Protein AF-A0A7Y1BM26-F1 (afdb_monomer)

Secondary structure (DSSP, 8-state):
--SSSSSTTTSSSSSSS-----------PPPTTPEEEEEE-SSEEEEEEEEEEEEEETTEEEEEEEEEEEEEEHHHHHHHHHHHHHH-HHHHHTSHHHHHHHHTSTTEEE-TTT--EEE------EEEEEEES--TT---BSSHHHHHHHHHHTT-PPPTT-EEEEEEEETTEEEEEEE-SS-----EEEEEEEPPTT-B-TTSS-B-----PEEPPHHHHHHHHHTGGG--HHHHHHHHHHHHHT--TTS---SEEEEE--SEEEPPPEEEEEE-TTT--EEEEEEEEEEEEEEEETTEEEEEEEEEEEEEEETTEEEEEEEEEEEPP-EE-------------TTT-HHHHHHHHHHHS---S----GGGT-S-----------S--PPPPPEEEEETTEEEEE--HHHHHHHHHHHHHHHHHHHHHHHHHHT-------

Sequence (442 aa):
MACFLRYCVFGLLSLSVLTAEAARQKPVVRPASAQDTFVKGGTTLDIDRHWGEILDVPGGRVNLPVTQKSAYSFSRIGGMIKQALNSNPVKYGATAAVTYLITQLPGASFDPLTGQLLKSPSIVTSVVFWDRESIAGSDKFSTGLAACNTYWSNGAGLASGQTFDHVQTSPSEWACRANNPFHFFGYVRSYTVNCPNGYDSATSACRPSAPIPSPFTPLDMDQLVSASPGISAPQWSELGPELLADIPATFDGPDSTAFDGPASVTGTPTITTTLDHVSGTSTVVESTPVHNFDFSTNPLSITTTTTTTNNTYQNGTLVSTTTQTQGQPSTEVSEVPAQLEIPTDCDFMPTVCSFIDWVKTPFNEEEPDLSELIADEDFEKEINFSSNATCPGPSMISTSHGDFEFSWEPGCQWAGMIKPLIIIAALVAAIFINLGTARGPE

Nearest PDB structures (foldseek):
  3a76-assembly1_A  TM=3.451E-01  e=7.980E-01  Sphingomonas paucimobilis
  3s5c-assembly1_B  TM=3.447E-01  e=1.780E+00  uncultured organism
  6baq-assembly7_G  TM=4.038E-01  e=5.476E+00  Mus musculus
  6baq-assembly5_E  TM=4.026E-01  e=8.401E+00  Mus musculus

Mean predicted aligned error: 19.08 Å

pLDDT: mean 73.91, std 18.23, range [33.28, 94.69]

Foldseek 3Di:
DPPPPPVVVVVVVVPPPPPPVPVLPDDPDDDPQWDWAWDQDPFWIKIKIWDWDWDDDVPGTDTWIKIKIFTAGLVLVLVLLLVCCVVQLQVQVPAPQLVVLQVVDAQWDADNVPSAIWRQPQDFDWFKDWDFDDPPPQFWDQDQVSQVVVVVVVPPPDDPPKDWDWAALDPRGIHIDIDDPDDDDGDIDIDTGGAHRQFDPPPSHRHRPRRPTDGQDPVNSVSSSVCSSVGDSVSCVRNVVVSVVPPPSPRDGGPDMDMDTDQKDKDDKDWDWDADPVPRKIKIKIKIKMWGWDADVVQGWIWIKIKIWIFIDIPNHTDDIDIDIDTDPIDRPDPDPPPPVVPPPCVVPVPVVVVVVVVPPDPPDDDPPCVVVPPPPPPPPPPPPPPDDDDDAWDWDQDPVGIDTHGCVVVVVVVVVCVVVVVVVVVVVVVVVVVDVPDDDD

Radius of gyration: 39.84 Å; Cα contacts (8 Å, |Δi|>4): 585; chains: 1; bounding box: 98×82×121 Å

Structure (mmCIF, N/CA/C/O backbone):
data_AF-A0A7Y1BM26-F1
#
_entry.id   AF-A0A7Y1BM26-F1
#
loop_
_atom_site.group_PDB
_atom_site.id
_atom_site.type_symbol
_atom_site.label_atom_id
_atom_site.label_alt_id
_atom_site.label_comp_id
_atom_site.label_asym_id
_atom_site.label_entity_id
_atom_site.label_seq_id
_atom_site.pdbx_PDB_ins_code
_atom_site.Cartn_x
_atom_site.Cartn_y
_atom_site.Cartn_z
_atom_site.occupancy
_atom_site.B_iso_or_equiv
_atom_site.auth_seq_id
_atom_site.auth_comp_id
_atom_site.auth_asym_id
_atom_site.auth_atom_id
_atom_site.pdbx_PDB_model_num
ATOM 1 N N . MET A 1 1 ? -45.774 -5.261 -44.978 1.00 45.38 1 MET A N 1
ATOM 2 C CA . MET A 1 1 ? -45.566 -4.442 -43.763 1.00 45.38 1 MET A CA 1
ATOM 3 C C . MET A 1 1 ? -45.974 -5.211 -42.492 1.00 45.38 1 MET A C 1
ATOM 5 O O . MET A 1 1 ? -46.713 -4.690 -41.675 1.00 45.38 1 MET A O 1
ATOM 9 N N . ALA A 1 2 ? -45.511 -6.461 -42.319 1.00 42.47 2 ALA A N 1
ATOM 10 C CA . ALA A 1 2 ? -45.880 -7.309 -41.167 1.00 42.47 2 ALA A CA 1
ATOM 11 C C . ALA A 1 2 ? -44.749 -8.246 -40.674 1.00 42.47 2 ALA A C 1
ATOM 13 O O . ALA A 1 2 ? -44.977 -9.071 -39.799 1.00 42.47 2 ALA A O 1
ATOM 14 N N . CYS A 1 3 ? -43.522 -8.119 -41.202 1.00 38.91 3 CYS A N 1
ATOM 15 C CA . CYS A 1 3 ? -42.378 -8.958 -40.801 1.00 38.91 3 CYS A CA 1
ATOM 16 C C . CYS A 1 3 ? -41.320 -8.228 -39.955 1.00 38.91 3 CYS A C 1
ATOM 18 O O . CYS A 1 3 ? -40.435 -8.880 -39.415 1.00 38.91 3 CYS A O 1
ATOM 20 N N . PHE A 1 4 ? -41.405 -6.902 -39.800 1.00 37.16 4 PHE A N 1
ATOM 21 C CA . PHE A 1 4 ? -40.373 -6.120 -39.102 1.00 37.16 4 PHE A CA 1
ATOM 22 C C . PHE A 1 4 ? -40.591 -5.981 -37.585 1.00 37.16 4 PHE A C 1
ATOM 24 O O . PHE A 1 4 ? -39.662 -5.623 -36.873 1.00 37.16 4 PHE A O 1
ATOM 31 N N . LEU A 1 5 ? -41.772 -6.328 -37.055 1.00 41.78 5 LEU A N 1
ATOM 32 C CA . LEU A 1 5 ? -42.070 -6.164 -35.622 1.00 41.78 5 LEU A CA 1
ATOM 33 C C . LEU A 1 5 ? -41.629 -7.332 -34.721 1.00 41.78 5 LEU A C 1
ATOM 35 O O . LEU A 1 5 ? -41.702 -7.209 -33.502 1.00 41.78 5 LEU A O 1
ATOM 39 N N . ARG A 1 6 ? -41.160 -8.462 -35.268 1.00 38.50 6 ARG A N 1
ATOM 40 C CA . ARG A 1 6 ? -40.795 -9.637 -34.446 1.00 38.50 6 ARG A CA 1
ATOM 41 C C . ARG A 1 6 ? -39.347 -9.656 -33.950 1.00 38.50 6 ARG A C 1
ATOM 43 O O . ARG A 1 6 ? -39.061 -10.406 -33.024 1.00 38.50 6 ARG A O 1
ATOM 50 N N . TYR A 1 7 ? -38.467 -8.816 -34.499 1.00 40.38 7 TYR A N 1
ATOM 51 C CA . TYR A 1 7 ? -37.059 -8.756 -34.082 1.00 40.38 7 TYR A CA 1
ATOM 52 C C . TYR A 1 7 ? -36.743 -7.651 -33.062 1.00 40.38 7 TYR A C 1
ATOM 54 O O . TYR A 1 7 ? -35.756 -7.775 -32.347 1.00 40.38 7 TYR A O 1
ATOM 62 N N . CYS A 1 8 ? -37.599 -6.636 -32.892 1.00 37.09 8 CYS A N 1
ATOM 63 C CA . CYS A 1 8 ? -37.389 -5.617 -31.852 1.00 37.09 8 CYS A CA 1
ATOM 64 C C . CYS A 1 8 ? -37.777 -6.083 -30.439 1.00 37.09 8 CYS A C 1
ATOM 66 O O . CYS A 1 8 ? -37.245 -5.562 -29.466 1.00 37.09 8 CYS A O 1
ATOM 68 N N . VAL A 1 9 ? -38.647 -7.089 -30.296 1.00 40.75 9 VAL A N 1
ATOM 69 C CA . VAL A 1 9 ? -39.108 -7.544 -28.967 1.00 40.75 9 VAL A CA 1
ATOM 70 C C . VAL A 1 9 ? -38.123 -8.519 -28.304 1.00 40.75 9 VAL A C 1
ATOM 72 O O . VAL A 1 9 ? -38.066 -8.595 -27.082 1.00 40.75 9 VAL A O 1
ATOM 75 N N . PHE A 1 10 ? -37.272 -9.205 -29.076 1.00 38.19 10 PHE A N 1
ATOM 76 C CA . PHE A 1 10 ? -36.224 -10.074 -28.517 1.00 38.19 10 PHE A CA 1
ATOM 77 C C . PHE A 1 10 ? -34.913 -9.342 -28.179 1.00 38.19 10 PHE A C 1
ATOM 79 O O . PHE A 1 10 ? -34.096 -9.896 -27.453 1.00 38.19 10 PHE A O 1
ATOM 86 N N . GLY A 1 11 ? -34.724 -8.098 -28.638 1.00 35.31 11 GLY A N 1
ATOM 87 C CA . GLY A 1 11 ? -33.560 -7.269 -28.285 1.00 35.31 11 GLY A CA 1
ATOM 88 C C . GLY A 1 11 ? -33.704 -6.482 -26.975 1.00 35.31 11 GLY A C 1
ATOM 89 O O . GLY A 1 11 ? -32.714 -5.977 -26.459 1.00 35.31 11 GLY A O 1
ATOM 90 N N . LEU A 1 12 ? -34.919 -6.390 -26.424 1.00 34.62 12 LEU A N 1
ATOM 91 C CA . LEU A 1 12 ? -35.226 -5.617 -25.210 1.00 34.62 12 LEU A CA 1
ATOM 92 C C . LEU A 1 12 ? -35.375 -6.476 -23.942 1.00 34.62 12 LEU A C 1
ATOM 94 O O . LEU A 1 12 ? -35.520 -5.933 -22.854 1.00 34.62 12 LEU A O 1
ATOM 98 N N . LEU A 1 13 ? -35.300 -7.806 -24.062 1.00 33.28 13 LEU A N 1
ATOM 99 C CA . LEU A 1 13 ? -35.467 -8.752 -22.945 1.00 33.28 13 LEU A CA 1
ATOM 100 C C . LEU A 1 13 ? -34.163 -9.430 -22.488 1.00 33.28 13 LEU A C 1
ATOM 102 O O . LEU A 1 13 ? -34.184 -10.229 -21.557 1.00 33.28 13 LEU A O 1
ATOM 106 N N . SER A 1 14 ? -33.020 -9.095 -23.095 1.00 34.81 14 SER A N 1
ATOM 107 C CA . SER A 1 14 ? -31.690 -9.569 -22.674 1.00 34.81 14 SER A CA 1
ATOM 108 C C . SER A 1 14 ? -30.810 -8.475 -22.057 1.00 34.81 14 SER A C 1
ATOM 110 O O . SER A 1 14 ? -29.626 -8.703 -21.832 1.00 34.81 14 SER A O 1
ATOM 112 N N . LEU A 1 15 ? -31.375 -7.301 -21.759 1.00 36.25 15 LEU A N 1
ATOM 113 C CA . LEU A 1 15 ? -30.676 -6.173 -21.129 1.00 36.25 15 LEU A CA 1
ATOM 114 C C . LEU A 1 15 ? -31.178 -5.914 -19.694 1.00 36.25 15 LEU A C 1
ATOM 116 O O . LEU A 1 15 ? -31.243 -4.774 -19.249 1.00 36.25 15 LEU A O 1
ATOM 120 N N . SER A 1 16 ? -31.601 -6.968 -18.986 1.00 38.72 16 SER A N 1
ATOM 121 C CA . SER A 1 16 ? -32.311 -6.849 -17.698 1.00 38.72 16 SER A CA 1
ATOM 122 C C . SER A 1 16 ? -31.717 -7.678 -16.557 1.00 38.72 16 SER A C 1
ATOM 124 O O . SER A 1 16 ? -32.385 -7.853 -15.546 1.00 38.72 16 SER A O 1
ATOM 126 N N . VAL A 1 17 ? -30.498 -8.216 -16.684 1.00 38.66 17 VAL A N 1
ATOM 127 C CA . VAL A 1 17 ? -29.818 -8.919 -15.579 1.00 38.66 17 VAL A CA 1
ATOM 128 C C . VAL A 1 17 ? -28.308 -8.726 -15.704 1.00 38.66 17 VAL A C 1
ATOM 130 O O . VAL A 1 17 ? -27.624 -9.581 -16.251 1.00 38.66 17 VAL A O 1
ATOM 133 N N . LEU A 1 18 ? -27.810 -7.568 -15.267 1.00 37.78 18 LEU A N 1
ATOM 134 C CA . LEU A 1 18 ? -26.434 -7.333 -14.789 1.00 37.78 18 LEU A CA 1
ATOM 135 C C . LEU A 1 18 ? -26.285 -5.866 -14.347 1.00 37.78 18 LEU A C 1
ATOM 137 O O . LEU A 1 18 ? -25.280 -5.213 -14.601 1.00 37.78 18 LEU A O 1
ATOM 141 N N . THR A 1 19 ? -27.256 -5.333 -13.603 1.00 40.50 19 THR A N 1
ATOM 142 C CA . THR A 1 19 ? -26.901 -4.366 -12.560 1.00 40.50 19 THR A CA 1
ATOM 143 C C . THR A 1 19 ? -26.269 -5.184 -11.441 1.00 40.50 19 THR A C 1
ATOM 145 O O . THR A 1 19 ? -26.897 -5.479 -10.428 1.00 40.50 19 THR A O 1
ATOM 148 N N . ALA A 1 20 ? -25.035 -5.646 -11.671 1.00 39.78 20 ALA A N 1
ATOM 149 C CA . ALA A 1 20 ? -24.147 -5.924 -10.566 1.00 39.78 20 ALA A CA 1
ATOM 150 C C . ALA A 1 20 ? -24.007 -4.573 -9.879 1.00 39.78 20 ALA A C 1
ATOM 152 O O . ALA A 1 20 ? -23.339 -3.667 -10.378 1.00 39.78 20 ALA A O 1
ATOM 153 N N . GLU A 1 21 ? -24.754 -4.413 -8.798 1.00 41.16 21 GLU A N 1
ATOM 154 C CA . GLU A 1 21 ? -24.523 -3.403 -7.793 1.00 41.16 21 GLU A CA 1
ATOM 155 C C . GLU A 1 21 ? -23.126 -3.723 -7.266 1.00 41.16 21 GLU A C 1
ATOM 157 O O . GLU A 1 21 ? -22.940 -4.473 -6.312 1.00 41.16 21 GLU A O 1
ATOM 162 N N . ALA A 1 22 ? -22.111 -3.280 -8.013 1.00 42.41 22 ALA A N 1
ATOM 163 C CA . ALA A 1 22 ? -20.758 -3.188 -7.534 1.00 42.41 22 ALA A CA 1
ATOM 164 C C . ALA A 1 22 ? -20.903 -2.244 -6.356 1.00 42.41 22 ALA A C 1
ATOM 166 O O . ALA A 1 22 ? -21.010 -1.029 -6.542 1.00 42.41 22 ALA A O 1
ATOM 167 N N . ALA A 1 23 ? -21.074 -2.835 -5.173 1.00 43.75 23 ALA A N 1
ATOM 168 C CA . ALA A 1 23 ? -21.059 -2.147 -3.910 1.00 43.75 23 ALA A CA 1
ATOM 169 C C . ALA A 1 23 ? -19.744 -1.385 -3.932 1.00 43.75 23 ALA A C 1
ATOM 171 O O . ALA A 1 23 ? -18.682 -1.970 -3.721 1.00 43.75 23 ALA A O 1
ATOM 172 N N . ARG A 1 24 ? -19.812 -0.110 -4.334 1.00 49.22 24 ARG A N 1
ATOM 173 C CA . ARG A 1 24 ? -18.679 0.796 -4.288 1.00 49.22 24 ARG A CA 1
ATOM 174 C C . ARG A 1 24 ? -18.306 0.787 -2.826 1.00 49.22 24 ARG A C 1
ATOM 176 O O . ARG A 1 24 ? -19.033 1.355 -2.012 1.00 49.22 24 ARG A O 1
ATOM 183 N N . GLN A 1 25 ? -17.260 0.037 -2.495 1.00 49.22 25 GLN A N 1
ATOM 184 C CA . GLN A 1 25 ? -16.724 0.030 -1.153 1.00 49.22 25 GLN A CA 1
ATOM 185 C C . GLN A 1 25 ? -16.426 1.490 -0.859 1.00 49.22 25 GLN A C 1
ATOM 187 O O . GLN A 1 25 ? -15.668 2.133 -1.590 1.00 49.22 25 GLN A O 1
ATOM 192 N N . LYS A 1 26 ? -17.133 2.046 0.129 1.00 51.62 26 LYS A N 1
ATOM 193 C CA . LYS A 1 26 ? -16.847 3.402 0.567 1.00 51.62 26 LYS A CA 1
ATOM 194 C C . LYS A 1 26 ? -15.364 3.430 0.957 1.00 51.62 26 LYS A C 1
ATOM 196 O O . LYS A 1 26 ? -14.899 2.482 1.600 1.00 51.62 26 LYS A O 1
ATOM 201 N N . PRO A 1 27 ? -14.602 4.407 0.449 1.00 53.84 27 PRO A N 1
ATOM 202 C CA . PRO A 1 27 ? -13.161 4.421 0.609 1.00 53.84 27 PRO A CA 1
ATOM 203 C C . PRO A 1 27 ? -12.820 4.647 2.077 1.00 53.84 27 PRO A C 1
ATOM 205 O O . PRO A 1 27 ? -12.855 5.793 2.502 1.00 53.84 27 PRO A O 1
ATOM 208 N N . VAL A 1 28 ? -12.451 3.566 2.784 1.00 56.09 28 VAL A N 1
ATOM 209 C CA . VAL A 1 28 ? -12.114 3.551 4.220 1.00 56.09 28 VAL A CA 1
ATOM 210 C C . VAL A 1 28 ? -11.292 4.790 4.583 1.00 56.09 28 VAL A C 1
ATOM 212 O O . VAL A 1 28 ? -10.100 4.862 4.261 1.00 56.09 28 VAL A O 1
ATOM 215 N N . VAL A 1 29 ? -11.933 5.773 5.226 1.00 60.44 29 VAL A N 1
ATOM 216 C CA . VAL A 1 29 ? -11.286 7.032 5.614 1.00 60.44 29 VAL A CA 1
ATOM 217 C C . VAL A 1 29 ? -10.101 6.712 6.509 1.00 60.44 29 VAL A C 1
ATOM 219 O O . VAL A 1 29 ? -10.216 6.085 7.561 1.00 60.44 29 VAL A O 1
ATOM 222 N N . ARG A 1 30 ? -8.927 7.146 6.057 1.00 67.44 30 ARG A N 1
ATOM 223 C CA . ARG A 1 30 ? -7.654 6.885 6.717 1.00 67.44 30 ARG A CA 1
ATOM 224 C C . ARG A 1 30 ? -7.506 7.832 7.912 1.00 67.44 30 ARG A C 1
ATOM 226 O O . ARG A 1 30 ? -7.444 9.045 7.690 1.00 67.44 30 ARG A O 1
ATOM 233 N N . PRO A 1 31 ? -7.398 7.331 9.157 1.00 77.69 31 PRO A N 1
ATOM 234 C CA . PRO A 1 31 ? -7.031 8.196 10.265 1.00 77.69 31 PRO A CA 1
ATOM 235 C C . PRO A 1 31 ? -5.643 8.785 9.994 1.00 77.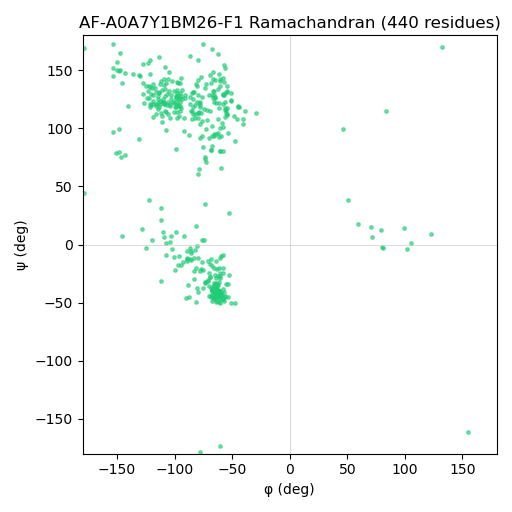69 31 PRO A C 1
ATOM 237 O O . PRO A 1 31 ? -4.732 8.080 9.559 1.00 77.69 31 PRO A O 1
ATOM 240 N N . ALA A 1 32 ? -5.464 10.084 10.243 1.00 77.50 32 ALA A N 1
ATOM 241 C CA . ALA A 1 32 ? -4.206 10.781 9.953 1.00 77.50 32 ALA A CA 1
ATOM 242 C C . ALA A 1 32 ? -3.000 10.219 10.737 1.00 77.50 32 ALA A C 1
ATOM 244 O O . ALA A 1 32 ? -1.856 10.423 10.345 1.00 77.50 32 ALA A O 1
ATOM 245 N N . SER A 1 33 ? -3.256 9.509 11.840 1.00 81.75 33 SER A N 1
ATOM 246 C CA . SER A 1 33 ? -2.258 8.841 12.681 1.00 81.75 33 SER A CA 1
ATOM 247 C C . SER A 1 33 ? -1.898 7.424 12.223 1.00 81.75 33 SER A C 1
ATOM 249 O O . SER A 1 33 ? -1.046 6.793 12.848 1.00 81.75 33 SER A O 1
ATOM 251 N N . ALA A 1 34 ? -2.541 6.911 11.171 1.00 87.00 34 ALA A N 1
ATOM 252 C CA . ALA A 1 34 ? -2.343 5.545 10.719 1.00 87.00 34 ALA A CA 1
ATOM 253 C C . ALA A 1 34 ? -0.921 5.320 10.185 1.00 87.00 34 ALA A C 1
ATOM 255 O O . ALA A 1 34 ? -0.449 6.047 9.308 1.00 87.00 34 ALA A O 1
ATOM 256 N N . GLN A 1 35 ? -0.256 4.285 10.693 1.00 89.31 35 GLN A N 1
ATOM 257 C CA . GLN A 1 35 ? 1.020 3.800 10.176 1.00 89.31 35 GLN A CA 1
ATOM 258 C C . GLN A 1 35 ? 0.780 2.538 9.356 1.00 89.31 35 GLN A C 1
ATOM 260 O O . GLN A 1 35 ? 0.201 1.579 9.862 1.00 89.31 35 GLN A O 1
ATOM 265 N N . ASP A 1 36 ? 1.240 2.537 8.107 1.00 90.62 36 ASP A N 1
ATOM 266 C CA . ASP A 1 36 ? 1.128 1.380 7.222 1.00 90.62 36 ASP A CA 1
ATOM 267 C C . ASP A 1 36 ? 2.443 0.597 7.235 1.00 90.62 36 ASP A C 1
ATOM 269 O O . ASP A 1 36 ? 3.530 1.160 7.085 1.00 90.62 36 ASP A O 1
ATOM 273 N N . THR A 1 37 ? 2.336 -0.716 7.383 1.00 92.06 37 THR A N 1
ATOM 274 C CA . THR A 1 37 ? 3.437 -1.660 7.225 1.00 92.06 37 THR A CA 1
ATOM 275 C C . THR A 1 37 ? 3.103 -2.629 6.097 1.00 92.06 37 THR A C 1
ATOM 277 O O . THR A 1 37 ? 1.965 -3.066 5.940 1.00 92.06 37 THR A O 1
ATOM 280 N N . PHE A 1 38 ? 4.096 -2.920 5.259 1.00 91.75 38 PHE A N 1
ATOM 281 C CA . PHE A 1 38 ? 3.928 -3.758 4.074 1.00 91.75 38 PHE A CA 1
ATOM 282 C C . PHE A 1 38 ? 4.588 -5.107 4.327 1.00 91.75 38 PHE A C 1
ATOM 284 O O . PHE A 1 38 ? 5.811 -5.198 4.466 1.00 91.75 38 PHE A O 1
ATOM 291 N N . VAL A 1 39 ? 3.777 -6.157 4.377 1.00 91.56 39 VAL A N 1
ATOM 292 C CA . VAL A 1 39 ? 4.216 -7.528 4.618 1.00 91.56 39 VAL A CA 1
ATOM 293 C C . VAL A 1 39 ? 3.995 -8.332 3.347 1.00 91.56 39 VAL A C 1
ATOM 295 O O . VAL A 1 39 ? 2.893 -8.440 2.820 1.00 91.56 39 VAL A O 1
ATOM 298 N N . LYS A 1 40 ? 5.071 -8.906 2.811 1.00 88.50 40 LYS A N 1
ATOM 299 C CA . LYS A 1 40 ? 4.976 -9.763 1.632 1.00 88.50 40 LYS A CA 1
ATOM 300 C C . LYS A 1 40 ? 4.511 -11.159 2.049 1.00 88.50 40 LYS A C 1
ATOM 302 O O . LYS A 1 40 ? 5.284 -11.908 2.647 1.00 88.50 40 LYS A O 1
ATOM 307 N N . GLY A 1 41 ? 3.278 -11.502 1.695 1.00 88.62 41 GLY A N 1
ATOM 308 C CA . GLY A 1 41 ? 2.747 -12.855 1.773 1.00 88.62 41 GLY A CA 1
ATOM 309 C C . GLY A 1 41 ? 3.239 -13.740 0.621 1.00 88.62 41 GLY A C 1
ATOM 310 O O . GLY A 1 41 ? 4.021 -13.330 -0.240 1.00 88.62 41 GLY A O 1
ATOM 311 N N . GLY A 1 42 ? 2.780 -14.994 0.596 1.00 90.50 42 GLY A N 1
ATOM 312 C CA . GLY A 1 42 ? 3.134 -15.935 -0.474 1.00 90.50 42 GLY A CA 1
ATOM 313 C C . GLY A 1 42 ? 2.527 -15.553 -1.829 1.00 90.50 42 GLY A C 1
ATOM 314 O O . GLY A 1 42 ? 3.214 -15.573 -2.846 1.00 90.50 42 GLY A O 1
ATOM 315 N N . THR A 1 43 ? 1.242 -15.192 -1.842 1.00 91.12 43 THR A N 1
ATOM 316 C CA . THR A 1 43 ? 0.478 -14.817 -3.053 1.00 91.12 43 THR A CA 1
ATOM 317 C C . THR A 1 43 ? -0.178 -13.437 -2.951 1.00 91.12 43 THR A C 1
ATOM 319 O O . THR A 1 43 ? -0.778 -12.962 -3.920 1.00 91.12 43 THR A O 1
ATOM 322 N N . THR A 1 44 ? -0.032 -12.786 -1.798 1.00 93.62 44 THR A N 1
ATOM 323 C CA . THR A 1 44 ? -0.603 -11.482 -1.473 1.00 93.62 44 THR A CA 1
ATOM 324 C C . THR A 1 44 ? 0.477 -10.530 -0.971 1.00 93.62 44 THR A C 1
ATOM 326 O O . THR A 1 44 ? 1.520 -10.950 -0.467 1.00 93.62 44 THR A O 1
ATOM 329 N N . LEU A 1 45 ? 0.228 -9.234 -1.116 1.00 92.38 45 LEU A N 1
ATOM 330 C CA . LEU A 1 45 ? 0.833 -8.201 -0.289 1.00 92.38 45 LEU A CA 1
ATOM 331 C C . LEU A 1 45 ? -0.181 -7.850 0.789 1.00 92.38 45 LEU A C 1
ATOM 333 O O . LEU A 1 45 ? -1.289 -7.406 0.476 1.00 92.38 45 LEU A O 1
ATOM 337 N N . ASP A 1 46 ? 0.213 -8.046 2.033 1.00 94.19 46 ASP A N 1
ATOM 338 C CA . ASP A 1 46 ? -0.593 -7.691 3.183 1.00 94.19 46 ASP A CA 1
ATOM 339 C C . ASP A 1 46 ? -0.162 -6.295 3.639 1.00 94.19 46 ASP A C 1
ATOM 341 O O . ASP A 1 46 ? 1.027 -5.990 3.781 1.00 94.19 46 ASP A O 1
ATOM 345 N N . ILE A 1 47 ? -1.141 -5.413 3.785 1.00 92.81 47 ILE A N 1
ATOM 346 C CA . ILE A 1 47 ? -0.962 -4.039 4.234 1.00 92.81 47 ILE A CA 1
ATOM 347 C C . ILE A 1 47 ? -1.592 -3.956 5.614 1.00 92.81 47 ILE A C 1
ATOM 349 O O . ILE A 1 47 ? -2.819 -3.951 5.749 1.00 92.81 47 ILE A O 1
ATOM 353 N N . ASP A 1 48 ? -0.728 -3.908 6.618 1.00 93.94 48 ASP A N 1
ATOM 354 C CA . ASP A 1 48 ? -1.098 -3.835 8.020 1.00 93.94 48 ASP A CA 1
ATOM 355 C C . ASP A 1 48 ? -1.063 -2.369 8.438 1.00 93.94 48 ASP A C 1
ATOM 357 O O . ASP A 1 48 ? -0.011 -1.728 8.492 1.00 93.94 48 ASP A O 1
ATOM 361 N N . ARG A 1 49 ? -2.244 -1.822 8.697 1.00 91.25 49 ARG A N 1
ATOM 362 C CA . ARG A 1 49 ? -2.448 -0.436 9.094 1.00 91.25 49 ARG A CA 1
ATOM 363 C C . ARG A 1 49 ? -2.742 -0.371 10.579 1.00 91.25 49 ARG A C 1
ATOM 365 O O . ARG A 1 49 ? -3.739 -0.928 11.025 1.00 91.25 49 ARG A O 1
ATOM 372 N N . HIS A 1 50 ? -1.920 0.354 11.326 1.00 92.81 50 HIS A N 1
ATOM 373 C CA . HIS A 1 50 ? -2.046 0.504 12.773 1.00 92.81 50 HIS A CA 1
ATOM 374 C C . HIS A 1 50 ? -2.455 1.929 13.141 1.00 92.81 50 HIS A C 1
ATOM 376 O O . HIS A 1 50 ? -1.843 2.886 12.666 1.00 92.81 50 HIS A O 1
ATOM 382 N N . TRP A 1 51 ? -3.444 2.088 14.017 1.00 92.75 51 TRP A N 1
ATOM 383 C CA . TRP A 1 51 ? -3.781 3.375 14.633 1.00 92.75 51 TRP A CA 1
ATOM 384 C C . TRP A 1 51 ? -4.318 3.180 16.054 1.00 92.75 51 TRP A C 1
ATOM 386 O O . TRP A 1 51 ? -4.650 2.071 16.467 1.00 92.75 51 TRP A O 1
ATOM 396 N N . GLY A 1 52 ? -4.357 4.265 16.826 1.00 90.94 52 GLY A N 1
ATOM 397 C CA . GLY A 1 52 ? -5.049 4.304 18.113 1.00 90.94 52 GLY A CA 1
ATOM 398 C C . GLY A 1 52 ? -6.441 4.897 17.934 1.00 90.94 52 GLY A C 1
ATOM 399 O O . GLY A 1 52 ? -6.553 6.043 17.498 1.00 90.94 52 GLY A O 1
ATOM 400 N N . GLU A 1 53 ? -7.475 4.126 18.255 1.00 89.75 53 GLU A N 1
ATOM 401 C CA . GLU A 1 53 ? -8.869 4.562 18.258 1.00 89.75 53 GLU A CA 1
ATOM 402 C C . GLU A 1 53 ? -9.266 4.989 19.673 1.00 89.75 53 GLU A C 1
ATOM 404 O O . GLU A 1 53 ? -9.102 4.227 20.626 1.00 89.75 53 GLU A O 1
ATOM 409 N N . ILE A 1 54 ? -9.784 6.205 19.841 1.00 88.12 54 ILE A N 1
ATOM 410 C CA . ILE A 1 54 ? -10.238 6.675 21.154 1.00 88.12 54 ILE A CA 1
ATOM 411 C C . ILE A 1 54 ? -11.718 6.337 21.295 1.00 88.12 54 ILE A C 1
ATOM 413 O O . ILE A 1 54 ? -12.562 6.968 20.667 1.00 88.12 54 ILE A O 1
ATOM 417 N N . LEU A 1 55 ? -12.029 5.371 22.156 1.00 86.31 55 LEU A N 1
ATOM 418 C CA . LEU A 1 55 ? -13.402 4.987 22.464 1.00 86.31 55 LEU A CA 1
ATOM 419 C C . LEU A 1 55 ? -13.859 5.644 23.769 1.00 86.31 55 LEU A C 1
ATOM 421 O O . LEU A 1 55 ? -13.200 5.521 24.807 1.00 86.31 55 LEU A O 1
ATOM 425 N N . ASP A 1 56 ? -15.010 6.312 23.718 1.00 87.38 56 ASP A N 1
ATOM 426 C CA . ASP A 1 56 ? -15.738 6.736 24.912 1.00 87.38 56 ASP A CA 1
ATOM 427 C C . ASP A 1 56 ? -16.463 5.514 25.503 1.00 87.38 56 ASP A C 1
ATOM 429 O O . ASP A 1 56 ? -17.385 4.952 24.900 1.00 87.38 56 ASP A O 1
ATOM 433 N N . VAL A 1 57 ? -16.024 5.089 26.688 1.00 85.69 57 VAL A N 1
ATOM 434 C CA . VAL A 1 57 ? -16.579 3.949 27.427 1.00 85.69 57 VAL A CA 1
ATOM 435 C C . VAL A 1 57 ? -17.084 4.400 28.802 1.00 85.69 57 VAL A C 1
ATOM 437 O O . VAL A 1 57 ? -16.650 5.434 29.321 1.00 85.69 57 VAL A O 1
ATOM 440 N N . PRO A 1 58 ? -17.990 3.648 29.452 1.00 79.81 58 PRO A N 1
ATOM 441 C CA . PRO A 1 58 ? -18.388 3.957 30.820 1.00 79.81 58 PRO A CA 1
ATOM 442 C C . PRO A 1 58 ? -17.163 4.005 31.746 1.00 79.81 58 PRO A C 1
ATOM 444 O O . PRO A 1 58 ? -16.472 3.005 31.920 1.00 79.81 58 PRO A O 1
ATOM 447 N N . GLY A 1 59 ? -16.892 5.172 32.337 1.00 81.50 59 GLY A N 1
ATOM 448 C CA . GLY A 1 59 ? -15.750 5.386 33.234 1.00 81.50 59 GLY A CA 1
ATOM 449 C C . GLY A 1 59 ? -14.542 6.102 32.617 1.00 81.50 59 GLY A C 1
ATOM 450 O O . GLY A 1 59 ? -13.612 6.415 33.356 1.00 81.50 59 GLY A O 1
ATOM 451 N N . GLY A 1 60 ? -14.545 6.426 31.317 1.00 86.94 60 GLY A N 1
ATOM 452 C CA . GLY A 1 60 ? -13.503 7.266 30.717 1.00 86.94 60 GLY A CA 1
ATOM 453 C C . GLY A 1 60 ? -13.291 7.062 29.218 1.00 86.94 60 GLY A C 1
ATOM 454 O O . GLY A 1 60 ? -14.136 6.526 28.510 1.00 86.94 60 GLY A O 1
ATOM 455 N N . ARG A 1 61 ? -12.127 7.505 28.734 1.00 89.38 61 ARG A N 1
ATOM 456 C CA . ARG A 1 61 ? -11.665 7.288 27.358 1.00 89.38 61 ARG A CA 1
ATOM 457 C C . ARG A 1 61 ? -10.586 6.223 27.337 1.00 89.38 61 ARG A C 1
ATOM 459 O O . ARG A 1 61 ? -9.634 6.308 28.112 1.00 89.38 61 ARG A O 1
ATOM 466 N N . VAL A 1 62 ? -10.710 5.258 26.434 1.00 87.88 62 VAL A N 1
ATOM 467 C CA . VAL A 1 62 ? -9.711 4.203 26.232 1.00 87.88 62 VAL A CA 1
ATOM 468 C C . VAL A 1 62 ? -9.103 4.365 24.845 1.00 87.88 62 VAL A C 1
ATOM 470 O O . VAL A 1 62 ? -9.827 4.458 23.860 1.00 87.88 62 VAL A O 1
ATOM 473 N N . ASN A 1 63 ? -7.770 4.408 24.775 1.00 90.06 63 ASN A N 1
ATOM 474 C CA . ASN A 1 63 ? -7.042 4.349 23.509 1.00 90.06 63 ASN A CA 1
ATOM 475 C C . ASN A 1 63 ? -6.851 2.879 23.119 1.00 90.06 63 ASN A C 1
ATOM 477 O O . ASN A 1 63 ? -6.078 2.161 23.757 1.00 90.06 63 ASN A O 1
ATOM 481 N N . LEU A 1 64 ? -7.583 2.438 22.105 1.00 90.25 64 LEU A N 1
ATOM 482 C CA . LEU A 1 64 ? -7.587 1.078 21.598 1.00 90.25 64 LEU A CA 1
ATOM 483 C C . LEU A 1 64 ? -6.621 0.980 20.407 1.00 90.25 64 LEU A C 1
ATOM 485 O O . LEU A 1 64 ? -6.876 1.603 19.379 1.00 90.25 64 LEU A O 1
ATOM 489 N N . PRO A 1 65 ? -5.517 0.217 20.495 1.00 92.12 65 PRO A N 1
ATOM 490 C CA . PRO A 1 65 ? -4.694 -0.045 19.324 1.00 92.12 65 PRO A CA 1
ATOM 491 C C . PRO A 1 65 ? -5.471 -0.954 18.367 1.00 92.12 65 PRO A C 1
ATOM 493 O O . PRO A 1 65 ? -5.766 -2.102 18.700 1.00 92.12 65 PRO A O 1
ATOM 496 N N . VAL A 1 66 ? -5.796 -0.436 17.187 1.00 91.50 66 VAL A N 1
ATOM 497 C CA . VAL A 1 66 ? -6.492 -1.164 16.124 1.00 91.50 66 VAL A CA 1
ATOM 498 C C . VAL 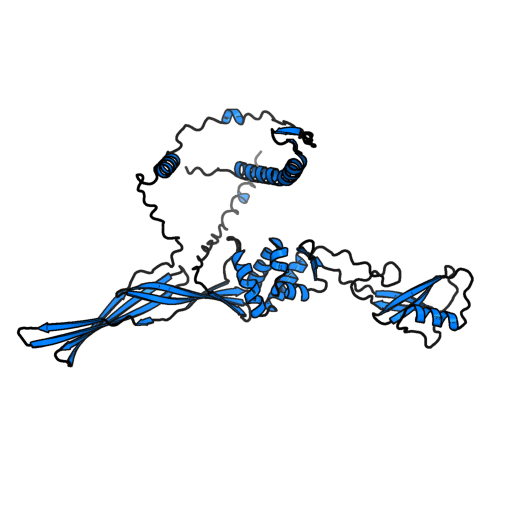A 1 66 ? -5.519 -1.419 14.982 1.00 91.50 66 VAL A C 1
ATOM 500 O O . VAL A 1 66 ? -4.719 -0.558 14.610 1.00 91.50 66 VAL A O 1
ATOM 503 N N . THR A 1 67 ? -5.576 -2.630 14.437 1.00 93.19 67 THR A N 1
ATOM 504 C CA . THR A 1 67 ? -4.835 -3.040 13.249 1.00 93.19 67 THR A CA 1
ATOM 505 C C . THR A 1 67 ? -5.809 -3.496 12.173 1.00 93.19 67 THR A C 1
ATOM 507 O O . THR A 1 67 ? -6.522 -4.478 12.355 1.00 93.19 67 THR A O 1
ATOM 510 N N . GLN A 1 68 ? -5.820 -2.818 11.031 1.00 92.12 68 GLN A N 1
ATOM 511 C CA . GLN A 1 68 ? -6.502 -3.278 9.827 1.00 92.12 68 GLN A CA 1
ATOM 512 C C . GLN A 1 68 ? -5.498 -4.006 8.944 1.00 92.12 68 GLN A C 1
ATOM 514 O O . GLN A 1 68 ? -4.542 -3.400 8.472 1.00 92.12 68 GLN A O 1
ATOM 519 N N . LYS A 1 69 ? -5.743 -5.283 8.672 1.00 93.75 69 LYS A N 1
ATOM 520 C CA . LYS A 1 69 ? -4.965 -6.085 7.728 1.00 93.75 69 LYS A CA 1
ATOM 521 C C . LYS A 1 69 ? -5.726 -6.152 6.417 1.00 93.75 69 LYS A C 1
ATOM 523 O O . LYS A 1 69 ? -6.860 -6.628 6.385 1.00 93.75 69 LYS A O 1
ATOM 528 N N . SER A 1 70 ? -5.131 -5.642 5.348 1.00 93.25 70 SER A N 1
ATOM 529 C CA . SER A 1 70 ? -5.714 -5.680 4.004 1.00 93.25 70 SER A CA 1
ATOM 530 C C . SER A 1 70 ? -4.830 -6.515 3.094 1.00 93.25 70 SER A C 1
ATOM 532 O O . SER A 1 70 ? -3.675 -6.157 2.892 1.00 93.25 70 SER A O 1
ATOM 534 N N . ALA A 1 71 ? -5.356 -7.598 2.530 1.00 94.44 71 ALA A N 1
ATOM 535 C CA . ALA A 1 71 ? -4.601 -8.436 1.606 1.00 94.44 71 ALA A CA 1
ATOM 536 C C . ALA A 1 71 ? -4.943 -8.079 0.158 1.00 94.44 71 ALA A C 1
ATOM 538 O O . ALA A 1 71 ? -6.114 -8.024 -0.225 1.00 94.44 71 ALA A O 1
ATOM 539 N N . TYR A 1 72 ? -3.915 -7.875 -0.661 1.00 93.94 72 TYR A N 1
ATOM 540 C CA . TYR A 1 72 ? -4.045 -7.662 -2.098 1.00 93.94 72 TYR A CA 1
ATOM 541 C C . TYR A 1 72 ? -3.307 -8.770 -2.834 1.00 93.94 72 TYR A C 1
ATOM 543 O O . TYR A 1 72 ? -2.108 -8.963 -2.648 1.00 93.94 72 TYR A O 1
ATOM 551 N N . SER A 1 73 ? -3.990 -9.500 -3.704 1.00 94.69 73 SER A N 1
ATOM 552 C CA . SER A 1 73 ? -3.346 -10.440 -4.617 1.00 94.69 73 SER A CA 1
ATOM 553 C C . SER A 1 73 ? -2.391 -9.702 -5.554 1.00 94.69 73 SER A C 1
ATOM 555 O O . SER A 1 73 ? -2.658 -8.581 -5.998 1.00 94.69 73 SER A O 1
ATOM 557 N N . PHE A 1 74 ? -1.286 -10.352 -5.929 1.00 91.69 74 PHE A N 1
ATOM 558 C CA . PHE A 1 74 ? -0.337 -9.757 -6.879 1.00 91.69 74 PHE A CA 1
ATOM 559 C C . PHE A 1 74 ? -0.973 -9.399 -8.231 1.00 91.69 74 PHE A C 1
ATOM 561 O O . PHE A 1 74 ? -0.511 -8.476 -8.893 1.00 91.69 74 PHE A O 1
ATOM 568 N N . SER A 1 75 ? -2.076 -10.052 -8.616 1.00 91.06 75 SER A N 1
ATOM 569 C CA . SER A 1 75 ? -2.856 -9.658 -9.795 1.00 91.06 75 SER A CA 1
ATOM 570 C C . SER A 1 75 ? -3.476 -8.265 -9.640 1.00 91.06 75 SER A C 1
ATOM 572 O O . SER A 1 75 ? -3.389 -7.456 -10.564 1.00 91.06 75 SER A O 1
ATOM 574 N N . ARG A 1 76 ? -4.079 -7.959 -8.481 1.00 92.19 76 ARG A N 1
ATOM 575 C CA . ARG A 1 76 ? -4.652 -6.630 -8.203 1.00 92.19 76 ARG A CA 1
ATOM 576 C C . ARG A 1 76 ? -3.581 -5.561 -8.132 1.00 92.19 76 ARG A C 1
ATOM 578 O O . ARG A 1 76 ? -3.708 -4.523 -8.771 1.00 92.19 76 ARG A O 1
ATOM 585 N N . ILE A 1 77 ? -2.504 -5.844 -7.409 1.00 91.12 77 ILE A N 1
ATOM 586 C CA . ILE A 1 77 ? -1.365 -4.930 -7.288 1.00 91.12 77 ILE A CA 1
ATOM 587 C C . ILE A 1 77 ? -0.746 -4.665 -8.658 1.00 91.12 77 ILE A C 1
ATOM 589 O O . ILE A 1 77 ? -0.408 -3.535 -8.989 1.00 91.12 77 ILE A O 1
ATOM 593 N N . GLY A 1 78 ? -0.658 -5.701 -9.486 1.00 91.31 78 GLY A N 1
ATOM 594 C CA . GLY A 1 78 ? -0.322 -5.593 -10.891 1.00 91.31 78 GLY A CA 1
ATOM 595 C C . GLY A 1 78 ? -1.169 -4.567 -11.638 1.00 91.31 78 GLY A C 1
ATOM 596 O O . GLY A 1 78 ? -0.636 -3.677 -12.299 1.00 91.31 78 GLY A O 1
ATOM 597 N N . GLY A 1 79 ? -2.490 -4.653 -11.480 1.00 90.81 79 GLY A N 1
ATOM 598 C CA . GLY A 1 79 ? -3.432 -3.658 -11.990 1.00 90.81 79 GLY A CA 1
ATOM 599 C C . GLY A 1 79 ? -3.140 -2.243 -11.482 1.00 90.81 79 GLY A C 1
ATOM 600 O O . GLY A 1 79 ? -3.105 -1.314 -12.288 1.00 90.81 79 GLY A O 1
ATOM 601 N N . MET A 1 80 ? -2.849 -2.086 -10.184 1.00 90.19 80 MET A N 1
ATOM 602 C CA . MET A 1 80 ? -2.488 -0.793 -9.580 1.00 90.19 80 MET A CA 1
ATOM 603 C C . MET A 1 80 ? -1.218 -0.216 -10.200 1.00 90.19 80 MET A C 1
ATOM 605 O O . MET A 1 80 ? -1.216 0.934 -10.623 1.00 90.19 80 MET A O 1
ATOM 609 N N . ILE A 1 81 ? -0.149 -1.012 -10.301 1.00 91.19 81 ILE A N 1
ATOM 610 C CA . ILE A 1 81 ? 1.125 -0.588 -10.899 1.00 91.19 81 ILE A CA 1
ATOM 611 C C . ILE A 1 81 ? 0.909 -0.188 -12.359 1.00 91.19 81 ILE A C 1
ATOM 613 O O . ILE A 1 81 ? 1.372 0.867 -12.782 1.00 91.19 81 ILE A O 1
ATOM 617 N N . LYS A 1 82 ? 0.170 -0.996 -13.128 1.00 91.56 82 LYS A N 1
ATOM 618 C CA . LYS A 1 82 ? -0.158 -0.699 -14.528 1.00 91.56 82 LYS A CA 1
ATOM 619 C C . LYS A 1 82 ? -0.911 0.623 -14.659 1.00 91.56 82 LYS A C 1
ATOM 621 O O . LYS A 1 82 ? -0.594 1.426 -15.532 1.00 91.56 82 LYS A O 1
ATOM 626 N N . GLN A 1 83 ? -1.892 0.863 -13.796 1.00 90.44 83 GLN A N 1
ATOM 627 C CA . GLN A 1 83 ? -2.657 2.105 -13.791 1.00 90.44 83 GLN A CA 1
ATOM 628 C C . GLN A 1 83 ? -1.799 3.312 -13.398 1.00 90.44 83 GLN A C 1
ATOM 630 O O . GLN A 1 83 ? -1.848 4.329 -14.085 1.00 90.44 83 GLN A O 1
ATOM 635 N N . ALA A 1 84 ? -0.987 3.177 -12.351 1.00 90.62 84 ALA A N 1
ATOM 636 C CA . ALA A 1 84 ? -0.074 4.204 -11.862 1.00 90.62 84 ALA A CA 1
ATOM 637 C C . ALA A 1 84 ? 0.981 4.595 -12.913 1.00 90.62 84 ALA A C 1
ATOM 639 O O . ALA A 1 84 ? 1.203 5.774 -13.179 1.00 90.62 84 ALA A O 1
ATOM 640 N N . LEU A 1 85 ? 1.580 3.610 -13.589 1.00 89.81 85 LEU A N 1
ATOM 641 C CA . LEU A 1 85 ? 2.528 3.857 -14.677 1.00 89.81 85 LEU A CA 1
ATOM 642 C C . LEU A 1 85 ? 1.867 4.528 -15.884 1.00 89.81 85 LEU A C 1
ATOM 644 O O . LEU A 1 85 ? 2.492 5.363 -16.528 1.00 89.81 85 LEU A O 1
ATOM 648 N N . ASN A 1 86 ? 0.609 4.201 -16.187 1.00 89.00 86 ASN A N 1
ATOM 649 C CA . ASN A 1 86 ? -0.118 4.848 -17.279 1.00 89.00 86 ASN A CA 1
ATOM 650 C C . ASN A 1 86 ? -0.554 6.280 -16.938 1.00 89.00 86 ASN A C 1
ATOM 652 O O . ASN A 1 86 ? -0.636 7.112 -17.840 1.00 89.00 86 ASN A O 1
ATOM 656 N N . SER A 1 87 ? -0.857 6.576 -15.670 1.00 90.06 87 SER A N 1
ATOM 657 C CA . SER A 1 87 ? -1.290 7.911 -15.249 1.00 90.06 87 SER A CA 1
ATOM 658 C C . SER A 1 87 ? -0.118 8.876 -15.079 1.00 90.06 87 SER A C 1
ATOM 660 O O . SER A 1 87 ? -0.222 10.036 -15.476 1.00 90.06 87 SER A O 1
ATOM 662 N N . ASN A 1 88 ? 0.998 8.416 -14.503 1.00 90.81 88 ASN A N 1
ATOM 663 C CA . ASN A 1 88 ? 2.171 9.246 -14.252 1.00 90.81 88 ASN A CA 1
ATOM 664 C C . ASN A 1 88 ? 3.474 8.422 -14.279 1.00 90.81 88 ASN A C 1
ATOM 666 O O . ASN A 1 88 ? 4.043 8.108 -13.228 1.00 90.81 88 ASN A O 1
ATOM 670 N N . PRO A 1 89 ? 3.996 8.083 -15.471 1.00 88.62 89 PRO A N 1
ATOM 671 C CA . PRO A 1 89 ? 5.170 7.223 -15.580 1.00 88.62 89 PRO A CA 1
ATOM 672 C C . PRO A 1 89 ? 6.426 7.863 -14.968 1.00 88.62 89 PRO A C 1
ATOM 674 O O . PRO A 1 89 ? 7.263 7.140 -14.439 1.00 88.62 89 PRO A O 1
ATOM 677 N N . VAL A 1 90 ? 6.535 9.200 -14.956 1.00 88.56 90 VAL A N 1
ATOM 678 C CA . VAL A 1 90 ? 7.650 9.947 -14.335 1.00 88.56 90 VAL A CA 1
ATOM 679 C C . VAL A 1 90 ? 7.708 9.728 -12.829 1.00 88.56 90 VAL A C 1
ATOM 681 O O . VAL A 1 90 ? 8.774 9.414 -12.305 1.00 88.56 90 VAL A O 1
ATOM 684 N N . LYS A 1 91 ? 6.571 9.874 -12.138 1.00 89.69 91 LYS A N 1
ATOM 685 C CA . LYS A 1 91 ? 6.495 9.714 -10.680 1.00 89.69 91 LYS A CA 1
ATOM 686 C C . LYS A 1 91 ? 6.904 8.301 -10.265 1.00 89.69 91 LYS A C 1
ATOM 688 O O . LYS A 1 91 ? 7.777 8.129 -9.423 1.00 89.69 91 LYS A O 1
ATOM 693 N N . TYR A 1 92 ? 6.316 7.295 -10.905 1.00 88.88 92 TYR A N 1
ATOM 694 C CA . TYR A 1 92 ? 6.500 5.901 -10.503 1.00 88.88 92 TYR A CA 1
ATOM 695 C C . TYR A 1 92 ? 7.770 5.259 -11.060 1.00 88.88 92 TYR A C 1
ATOM 697 O O . TYR A 1 92 ? 8.352 4.394 -10.404 1.00 88.88 92 TYR A O 1
ATOM 705 N N . GLY A 1 93 ? 8.229 5.692 -12.236 1.00 84.69 93 GLY A N 1
ATOM 706 C CA . GLY A 1 93 ? 9.395 5.148 -12.933 1.00 84.69 93 GLY A CA 1
ATOM 707 C C . GLY A 1 93 ? 10.700 5.257 -12.148 1.00 84.69 93 GLY A C 1
ATOM 708 O O . GLY A 1 93 ? 11.566 4.398 -12.294 1.00 84.69 93 GLY A O 1
ATOM 709 N N . ALA A 1 94 ? 10.821 6.268 -11.284 1.00 83.88 94 ALA A N 1
ATOM 710 C CA . ALA A 1 94 ? 12.013 6.503 -10.473 1.00 83.88 94 ALA A CA 1
ATOM 711 C C . ALA A 1 94 ? 12.072 5.668 -9.178 1.00 83.88 94 ALA A C 1
ATOM 713 O O . ALA A 1 94 ? 13.126 5.617 -8.546 1.00 83.88 94 ALA A O 1
ATOM 714 N N . THR A 1 95 ? 10.979 5.010 -8.773 1.00 88.25 95 THR A N 1
ATOM 715 C CA . THR A 1 95 ? 10.962 4.217 -7.530 1.00 88.25 95 THR A CA 1
ATOM 716 C C . THR A 1 95 ? 11.839 2.968 -7.661 1.00 88.25 95 THR A C 1
ATOM 718 O O . THR A 1 95 ? 11.918 2.346 -8.731 1.00 88.25 95 THR A O 1
ATOM 721 N N . ALA A 1 96 ? 12.487 2.545 -6.571 1.00 86.06 96 ALA A N 1
ATOM 722 C CA . ALA A 1 96 ? 13.366 1.372 -6.595 1.00 86.06 96 ALA A CA 1
ATOM 723 C C . ALA A 1 96 ? 12.617 0.078 -6.969 1.00 86.06 96 ALA A C 1
ATOM 725 O O . ALA A 1 96 ? 13.179 -0.817 -7.608 1.00 86.06 96 ALA A O 1
ATOM 726 N N . ALA A 1 97 ? 11.339 -0.023 -6.593 1.00 87.94 97 ALA A N 1
ATOM 727 C CA . ALA A 1 97 ? 10.476 -1.153 -6.927 1.00 87.94 97 ALA A CA 1
ATOM 728 C C . ALA A 1 97 ? 10.171 -1.228 -8.430 1.00 87.94 97 ALA A C 1
ATOM 730 O O . ALA A 1 97 ? 10.339 -2.286 -9.036 1.00 87.94 97 ALA A O 1
ATOM 731 N N . VAL A 1 98 ? 9.772 -0.112 -9.050 1.00 87.81 98 VAL A N 1
ATOM 732 C CA . VAL A 1 98 ? 9.501 -0.069 -10.494 1.00 87.81 98 VAL A CA 1
ATOM 733 C C . VAL A 1 98 ? 10.790 -0.254 -11.283 1.00 87.81 98 VAL A C 1
ATOM 735 O O . VAL A 1 98 ? 10.803 -1.028 -12.235 1.00 87.81 98 VAL A O 1
ATOM 738 N N . THR A 1 99 ? 11.898 0.350 -10.848 1.00 88.69 99 THR A N 1
ATOM 739 C CA . THR A 1 99 ? 13.217 0.118 -11.455 1.00 88.69 99 THR A CA 1
ATOM 740 C C . THR A 1 99 ? 13.570 -1.368 -11.433 1.00 88.69 99 THR A C 1
ATOM 742 O O . THR A 1 99 ? 13.964 -1.926 -12.456 1.00 88.69 99 THR A O 1
ATOM 745 N N . TYR A 1 100 ? 13.360 -2.051 -10.303 1.00 92.31 100 TYR A N 1
ATOM 746 C CA . TYR A 1 100 ? 13.544 -3.499 -10.227 1.00 92.31 100 TYR A CA 1
ATOM 747 C C . TYR A 1 100 ? 12.657 -4.246 -11.228 1.00 92.31 100 TYR A C 1
ATOM 749 O O . TYR A 1 100 ? 13.173 -5.088 -11.961 1.00 92.31 100 TYR A O 1
ATOM 757 N N . LEU A 1 101 ? 11.367 -3.916 -11.330 1.00 90.94 101 LEU A N 1
ATOM 758 C CA . LEU A 1 101 ? 10.477 -4.540 -12.313 1.00 90.94 101 LEU A CA 1
ATOM 759 C C . LEU A 1 101 ? 10.935 -4.318 -13.759 1.00 90.94 101 LEU A C 1
ATOM 761 O O . LEU A 1 101 ? 10.941 -5.262 -14.546 1.00 90.94 101 LEU A O 1
ATOM 765 N N . ILE A 1 102 ? 11.384 -3.106 -14.094 1.00 90.19 102 ILE A N 1
ATOM 766 C CA . ILE A 1 102 ? 11.942 -2.780 -15.412 1.00 90.19 102 ILE A CA 1
ATOM 767 C C . ILE A 1 102 ? 13.162 -3.665 -15.694 1.00 90.19 102 ILE A C 1
ATOM 769 O O . ILE A 1 102 ? 13.257 -4.237 -16.775 1.00 90.19 102 ILE A O 1
ATOM 773 N N . THR A 1 103 ? 14.055 -3.871 -14.717 1.00 88.88 103 THR A N 1
ATOM 774 C CA . THR A 1 103 ? 15.236 -4.739 -14.909 1.00 88.88 103 THR A CA 1
ATOM 775 C C . THR A 1 103 ? 14.897 -6.215 -15.131 1.00 88.88 103 THR A C 1
ATOM 777 O O . THR A 1 103 ? 15.721 -6.941 -15.685 1.00 88.88 103 THR A O 1
ATOM 780 N N . GLN A 1 104 ? 13.702 -6.671 -14.736 1.00 91.62 104 GLN A N 1
ATOM 781 C CA . GLN A 1 104 ? 13.249 -8.037 -15.024 1.00 91.62 104 GLN A CA 1
ATOM 782 C C . GLN A 1 104 ? 12.809 -8.221 -16.483 1.00 91.62 104 GLN A C 1
ATOM 784 O O . GLN A 1 104 ? 12.686 -9.357 -16.940 1.00 91.62 104 GLN A O 1
ATOM 789 N N . LEU A 1 105 ? 12.588 -7.134 -17.229 1.00 89.88 105 LEU A N 1
ATOM 790 C CA . LEU A 1 105 ? 12.211 -7.180 -18.635 1.00 89.88 105 LEU A CA 1
ATOM 791 C C . LEU A 1 105 ? 13.421 -6.899 -19.534 1.00 89.88 105 LEU A C 1
ATOM 793 O O . LEU A 1 105 ? 13.924 -5.773 -19.568 1.00 89.88 105 LEU A O 1
ATOM 797 N N . PRO A 1 106 ? 13.883 -7.883 -20.326 1.00 87.44 106 PRO A N 1
ATOM 798 C CA . PRO A 1 106 ? 15.002 -7.681 -21.235 1.00 87.44 106 PRO A CA 1
ATOM 799 C C . PRO A 1 106 ? 14.756 -6.521 -22.205 1.00 87.44 106 PRO A C 1
ATOM 801 O O . PRO A 1 106 ? 13.793 -6.524 -22.975 1.00 87.44 106 PRO A O 1
ATOM 804 N N . GLY A 1 107 ? 15.661 -5.542 -22.177 1.00 86.06 107 GLY A N 1
ATOM 805 C CA . GLY A 1 107 ? 15.615 -4.361 -23.036 1.00 86.06 107 GLY A CA 1
ATOM 806 C C . GLY A 1 107 ? 14.678 -3.252 -22.556 1.00 86.06 107 GLY A C 1
ATOM 807 O O . GLY A 1 107 ? 14.653 -2.205 -23.196 1.00 86.06 107 GLY A O 1
ATOM 808 N N . ALA A 1 108 ? 13.934 -3.429 -21.461 1.00 90.94 108 ALA A N 1
ATOM 809 C CA . ALA A 1 108 ? 13.144 -2.343 -20.896 1.00 90.94 108 ALA A CA 1
ATOM 810 C C . ALA A 1 108 ? 14.052 -1.309 -20.211 1.00 90.94 108 ALA A C 1
ATOM 812 O O . ALA A 1 108 ? 15.006 -1.651 -19.511 1.00 90.94 108 ALA A O 1
ATOM 813 N N . SER A 1 109 ? 13.748 -0.033 -20.413 1.00 89.88 109 SER A N 1
ATOM 814 C CA . SER A 1 109 ? 14.449 1.090 -19.798 1.00 89.88 109 SER A CA 1
ATOM 815 C C . SER A 1 109 ? 13.502 2.268 -19.617 1.00 89.88 109 SER A C 1
ATOM 817 O O . SER A 1 109 ? 12.514 2.396 -20.339 1.00 89.88 109 SER A O 1
ATOM 819 N N . PHE A 1 110 ? 13.829 3.153 -18.684 1.00 88.75 110 PHE A N 1
ATOM 820 C CA . PHE A 1 110 ? 13.125 4.416 -18.511 1.00 88.75 110 PHE A CA 1
ATOM 821 C C . PHE A 1 110 ? 13.884 5.531 -19.231 1.00 88.75 110 PHE A C 1
ATOM 823 O O . PHE A 1 110 ? 15.092 5.668 -19.032 1.00 88.75 110 PHE A O 1
ATOM 830 N N . ASP A 1 111 ? 13.204 6.308 -20.071 1.00 85.69 111 ASP A N 1
ATOM 831 C CA . ASP A 1 111 ? 13.792 7.509 -20.658 1.00 85.69 111 ASP A CA 1
ATOM 832 C C . ASP A 1 111 ? 13.740 8.657 -19.640 1.00 85.69 111 ASP A C 1
ATOM 834 O O . ASP A 1 111 ? 12.649 9.132 -19.316 1.00 85.69 111 ASP A O 1
ATOM 838 N N . PRO A 1 112 ? 14.888 9.139 -19.133 1.00 76.19 112 PRO A N 1
ATOM 839 C CA . PRO A 1 112 ? 14.908 10.201 -18.136 1.00 76.19 112 PRO A CA 1
ATOM 840 C C . PRO A 1 112 ? 14.433 11.557 -18.682 1.00 76.19 112 PRO A C 1
ATOM 842 O O . PRO A 1 112 ? 14.099 12.430 -17.886 1.00 76.19 112 PRO A O 1
ATOM 845 N N . LEU A 1 113 ? 14.422 11.763 -20.006 1.00 81.69 113 LEU A N 1
ATOM 846 C CA . LEU A 1 113 ? 14.019 13.031 -20.621 1.00 81.69 113 LEU A CA 1
ATOM 847 C C . LEU A 1 113 ? 12.513 13.099 -20.857 1.00 81.69 113 LEU A C 1
ATOM 849 O O . LEU A 1 113 ? 11.890 14.122 -20.585 1.00 81.69 113 LEU A O 1
ATOM 853 N N . THR A 1 114 ? 11.933 12.022 -21.385 1.00 86.19 114 THR A N 1
ATOM 854 C CA . THR A 1 114 ? 10.499 11.974 -21.710 1.00 86.19 114 THR A CA 1
ATOM 855 C C . THR A 1 114 ? 9.659 11.374 -20.594 1.00 86.19 114 THR A C 1
ATOM 857 O O . THR A 1 114 ? 8.440 11.543 -20.583 1.00 86.19 114 THR A O 1
ATOM 860 N N . GLY A 1 115 ? 10.288 10.658 -19.661 1.00 83.88 115 GLY A N 1
ATOM 861 C CA . GLY A 1 115 ? 9.580 9.917 -18.635 1.00 83.88 115 GLY A CA 1
ATOM 862 C C . GLY A 1 115 ? 8.840 8.694 -19.160 1.00 83.88 115 GLY A C 1
ATOM 863 O O . GLY A 1 115 ? 7.942 8.203 -18.483 1.00 83.88 115 GLY A O 1
ATOM 864 N N . GLN A 1 116 ? 9.129 8.243 -20.381 1.00 89.50 116 GLN A N 1
ATOM 865 C CA . GLN A 1 116 ? 8.435 7.114 -20.986 1.00 89.50 116 GLN A CA 1
ATOM 866 C C . GLN A 1 116 ? 9.190 5.810 -20.744 1.00 89.50 116 GLN A C 1
ATOM 868 O O . GLN A 1 116 ? 10.421 5.749 -20.776 1.00 89.50 116 GLN A O 1
ATOM 873 N N . LEU A 1 117 ? 8.427 4.737 -20.541 1.00 90.94 117 LEU A N 1
ATOM 874 C CA . LEU A 1 117 ? 8.959 3.386 -20.633 1.00 90.94 117 LEU A CA 1
ATOM 875 C C . LEU A 1 117 ? 9.267 3.089 -22.097 1.00 90.94 117 LEU A C 1
ATOM 877 O O . LEU A 1 117 ? 8.418 3.250 -22.974 1.00 90.94 117 LEU A O 1
ATOM 881 N N . LEU A 1 118 ? 10.486 2.636 -22.348 1.00 91.19 118 LEU A N 1
ATOM 882 C CA . LEU A 1 118 ? 10.960 2.249 -23.664 1.00 91.19 118 LEU A CA 1
ATOM 883 C C . LEU A 1 118 ? 11.408 0.796 -23.625 1.00 91.19 118 LEU A C 1
ATOM 885 O O . LEU A 1 118 ? 11.949 0.326 -22.622 1.00 91.19 118 LEU A O 1
ATOM 889 N N . LYS A 1 119 ? 11.219 0.085 -24.736 1.00 89.75 119 LYS A N 1
ATOM 890 C CA . LYS A 1 119 ? 11.792 -1.243 -24.929 1.00 89.75 119 LYS A CA 1
ATOM 891 C C . LYS A 1 119 ? 12.780 -1.194 -26.080 1.00 89.75 119 LYS A C 1
ATOM 893 O O . LYS A 1 119 ? 12.414 -0.996 -27.241 1.00 89.75 119 LYS A O 1
ATOM 898 N N . SER A 1 120 ? 14.050 -1.376 -25.750 1.00 82.69 120 SER A N 1
ATOM 899 C CA . SER A 1 120 ? 15.082 -1.661 -26.732 1.00 82.69 120 SER A CA 1
ATOM 900 C C . SER A 1 120 ? 14.796 -3.041 -27.328 1.00 82.69 120 SER A C 1
ATOM 902 O O . SER A 1 120 ? 14.652 -4.004 -26.566 1.00 82.69 120 SER A O 1
ATOM 904 N N . PRO A 1 121 ? 14.692 -3.174 -28.661 1.00 70.50 121 PRO A N 1
ATOM 905 C CA . PRO A 1 121 ? 14.545 -4.478 -29.283 1.00 70.50 121 PRO A CA 1
ATOM 906 C C . PRO A 1 121 ? 15.689 -5.384 -28.827 1.00 70.50 121 PRO A C 1
ATOM 908 O O . PRO A 1 121 ? 16.849 -4.970 -28.756 1.00 70.50 121 PRO A O 1
ATOM 911 N N . SER A 1 122 ? 15.354 -6.629 -28.503 1.00 60.88 122 SER A N 1
ATOM 912 C CA . SER A 1 122 ? 16.331 -7.679 -28.233 1.00 60.88 122 SER A CA 1
ATOM 913 C C . SER A 1 122 ? 17.038 -7.987 -29.553 1.00 60.88 122 SER A C 1
ATOM 915 O O . SER A 1 122 ? 16.598 -8.844 -30.318 1.00 60.88 122 SER A O 1
ATOM 917 N N . ILE A 1 123 ? 18.074 -7.221 -29.900 1.00 53.19 123 ILE A N 1
ATOM 918 C CA . ILE A 1 123 ? 18.810 -7.469 -31.136 1.00 53.19 123 ILE A CA 1
ATOM 919 C C . ILE A 1 123 ? 19.738 -8.649 -30.889 1.00 53.19 123 ILE A C 1
ATOM 921 O O . ILE A 1 123 ? 20.888 -8.483 -30.498 1.00 53.19 123 ILE A O 1
ATOM 925 N N . VAL A 1 124 ? 19.244 -9.845 -31.188 1.00 49.66 124 VAL A N 1
ATOM 926 C CA . VAL A 1 124 ? 20.113 -10.950 -31.581 1.00 49.66 124 VAL A CA 1
ATOM 927 C C . VAL A 1 124 ? 20.059 -11.014 -33.099 1.00 49.66 124 VAL A C 1
ATOM 929 O O . VAL A 1 124 ? 19.275 -11.761 -33.678 1.00 49.66 124 VAL A O 1
ATOM 932 N N . THR A 1 125 ? 20.855 -10.178 -33.763 1.00 51.97 125 THR A N 1
ATOM 933 C CA . THR A 1 125 ? 21.125 -10.374 -35.188 1.00 51.97 125 THR A CA 1
ATOM 934 C C . THR A 1 125 ? 22.410 -11.171 -35.322 1.00 51.97 125 THR A C 1
ATOM 936 O O . THR A 1 125 ? 23.488 -10.778 -34.875 1.00 51.97 125 THR A O 1
ATOM 939 N N . SER A 1 126 ? 22.263 -12.354 -35.902 1.00 48.88 126 SER A N 1
ATOM 940 C CA . SER A 1 126 ? 23.367 -13.199 -36.311 1.00 48.88 126 SER A CA 1
ATOM 941 C C . SER A 1 126 ? 23.850 -12.708 -37.677 1.00 48.88 126 SER A C 1
ATOM 943 O O . SER A 1 126 ? 23.139 -12.854 -38.674 1.00 48.88 126 SER A O 1
ATOM 945 N N . VAL A 1 127 ? 25.027 -12.095 -37.743 1.00 50.94 127 VAL A N 1
ATOM 946 C CA . VAL A 1 127 ? 25.611 -11.614 -38.999 1.00 50.94 127 VAL A CA 1
ATOM 947 C C . VAL A 1 127 ? 26.516 -12.697 -39.552 1.00 50.94 127 VAL A C 1
ATOM 949 O O . VAL A 1 127 ? 27.424 -13.169 -38.869 1.00 50.94 127 VAL A O 1
ATOM 952 N N . VAL A 1 128 ? 26.268 -13.097 -40.796 1.00 48.44 128 VAL A N 1
ATOM 953 C CA . VAL A 1 128 ? 27.163 -13.997 -41.520 1.00 48.44 128 VAL A CA 1
ATOM 954 C C . VAL A 1 128 ? 28.255 -13.159 -42.175 1.00 48.44 128 VAL A C 1
ATOM 956 O O . VAL A 1 128 ? 27.968 -12.356 -43.062 1.00 48.44 128 VAL A O 1
ATOM 959 N N . PHE A 1 129 ? 29.501 -13.333 -41.743 1.00 52.28 129 PHE A N 1
ATOM 960 C CA . PHE A 1 129 ? 30.666 -12.757 -42.408 1.00 52.28 129 PHE A CA 1
ATOM 961 C C . PHE A 1 129 ? 31.421 -13.835 -43.174 1.00 52.28 129 PHE A C 1
ATOM 963 O O . PHE A 1 129 ? 31.426 -15.015 -42.825 1.00 52.28 129 PHE A O 1
ATOM 970 N N . TRP A 1 130 ? 32.027 -13.391 -44.264 1.00 45.59 130 TRP A N 1
ATOM 971 C CA . TRP A 1 130 ? 32.739 -14.208 -45.226 1.00 45.59 130 TRP A CA 1
ATOM 972 C C . TRP A 1 130 ? 34.232 -13.999 -44.994 1.00 45.59 130 TRP A C 1
ATOM 974 O O . TRP A 1 130 ? 34.738 -12.912 -45.272 1.00 45.59 130 TRP A O 1
ATOM 984 N N . ASP A 1 131 ? 34.917 -15.009 -44.463 1.00 47.78 131 ASP A N 1
ATOM 985 C CA . ASP A 1 131 ? 36.369 -14.981 -44.281 1.00 47.78 131 ASP A CA 1
ATOM 986 C C . ASP A 1 131 ? 37.060 -15.805 -45.375 1.00 47.78 13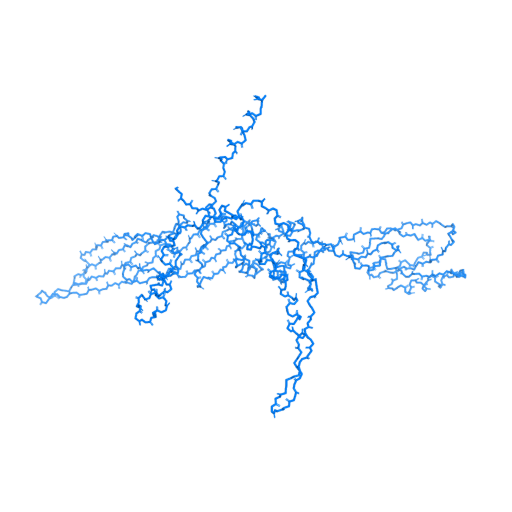1 ASP A C 1
ATOM 988 O O . ASP A 1 131 ? 36.572 -16.867 -45.785 1.00 47.78 131 ASP A O 1
ATOM 992 N N . ARG A 1 132 ? 38.192 -15.303 -45.870 1.00 44.97 132 ARG A N 1
ATOM 993 C CA . ARG A 1 132 ? 39.019 -15.978 -46.873 1.00 44.97 132 ARG A CA 1
ATOM 994 C C . ARG A 1 132 ? 39.968 -16.894 -46.114 1.00 44.97 132 ARG A C 1
ATOM 996 O O . ARG A 1 132 ? 40.729 -16.403 -45.293 1.00 44.97 132 ARG A O 1
ATOM 1003 N N . GLU A 1 133 ? 39.915 -18.198 -46.383 1.00 45.62 133 GLU A N 1
ATOM 1004 C CA . GLU A 1 133 ? 40.648 -19.214 -45.615 1.00 45.62 133 GLU A CA 1
ATOM 1005 C C . GLU A 1 133 ? 42.083 -18.805 -45.225 1.00 45.62 133 GLU A C 1
ATOM 1007 O O . GLU A 1 133 ? 42.999 -18.774 -46.044 1.00 45.62 133 GLU A O 1
ATOM 1012 N N . SER A 1 134 ? 42.228 -18.531 -43.926 1.00 45.34 134 SER A N 1
ATOM 1013 C CA . SER A 1 134 ? 43.379 -18.795 -43.066 1.00 45.34 134 SER A CA 1
ATOM 1014 C C . SER A 1 134 ? 44.761 -18.417 -43.607 1.00 45.34 134 SER A C 1
ATOM 1016 O O . SER A 1 134 ? 45.463 -19.235 -44.207 1.00 45.34 134 SER A O 1
ATOM 1018 N N . ILE A 1 135 ? 45.259 -17.261 -43.168 1.00 46.88 135 ILE A N 1
ATOM 1019 C CA . ILE A 1 135 ? 46.608 -17.279 -42.598 1.00 46.88 135 ILE A CA 1
ATOM 1020 C C . ILE A 1 135 ? 46.430 -17.877 -41.202 1.00 46.88 135 ILE A C 1
ATOM 1022 O O . ILE A 1 135 ? 45.846 -17.251 -40.326 1.00 46.88 135 ILE A O 1
ATOM 1026 N N . ALA A 1 136 ? 46.846 -19.127 -41.013 1.00 41.34 136 ALA A N 1
ATOM 1027 C CA . ALA A 1 136 ? 46.747 -19.794 -39.721 1.00 41.34 136 ALA A CA 1
ATOM 1028 C C . ALA A 1 136 ? 47.442 -18.946 -38.634 1.00 41.34 136 ALA A C 1
ATOM 1030 O O . ALA A 1 136 ? 48.663 -18.799 -38.658 1.00 41.34 136 ALA A O 1
ATOM 1031 N N . GLY A 1 137 ? 46.660 -18.389 -37.699 1.00 51.62 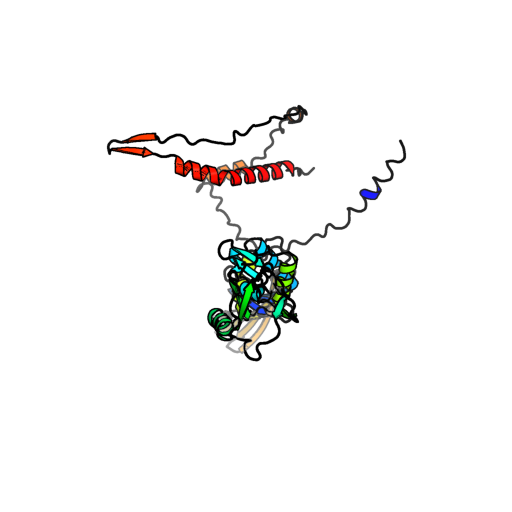137 GLY A N 1
ATOM 1032 C CA . GLY A 1 137 ? 47.167 -17.699 -36.505 1.00 51.62 137 GLY A CA 1
ATOM 1033 C C . GLY A 1 137 ? 46.738 -16.241 -36.291 1.00 51.62 137 GLY A C 1
ATOM 1034 O O . GLY A 1 137 ? 47.293 -15.611 -35.395 1.00 51.62 137 GLY A O 1
ATOM 1035 N N . SER A 1 138 ? 45.789 -15.683 -37.053 1.00 52.16 138 SER A N 1
ATOM 1036 C CA . SER A 1 138 ? 45.472 -14.243 -36.998 1.00 52.16 138 SER A CA 1
ATOM 1037 C C . SER A 1 138 ? 44.194 -13.838 -36.254 1.00 52.16 138 SER A C 1
ATOM 1039 O O . SER A 1 138 ? 43.862 -12.666 -36.236 1.00 52.16 138 SER A O 1
ATOM 1041 N N . ASP A 1 139 ? 43.418 -14.724 -35.647 1.00 56.28 139 ASP A N 1
ATOM 1042 C CA . ASP A 1 139 ? 41.968 -14.456 -35.741 1.00 56.28 139 ASP A CA 1
ATOM 1043 C C . ASP A 1 139 ? 41.358 -13.632 -34.594 1.00 56.28 139 ASP A C 1
ATOM 1045 O O . ASP A 1 139 ? 40.138 -13.483 -34.527 1.00 56.28 139 ASP A O 1
ATOM 1049 N N . LYS A 1 140 ? 42.167 -13.078 -33.679 1.00 59.56 140 LYS A N 1
ATOM 1050 C CA . LYS A 1 140 ? 41.664 -12.320 -32.519 1.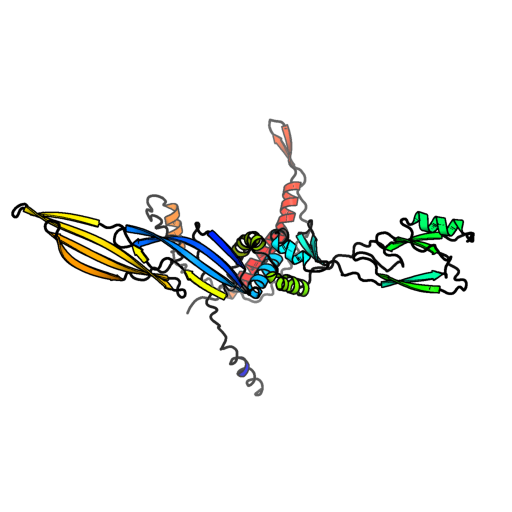00 59.56 140 LYS A CA 1
ATOM 1051 C C . LYS A 1 140 ? 42.622 -11.210 -32.104 1.00 59.56 140 LYS A C 1
ATOM 1053 O O . LYS A 1 140 ? 43.592 -11.451 -31.388 1.00 59.56 140 LYS A O 1
ATOM 1058 N N . PHE A 1 141 ? 42.330 -9.978 -32.514 1.00 67.06 141 PHE A N 1
ATOM 1059 C CA . PHE A 1 141 ? 43.097 -8.805 -32.092 1.00 67.06 141 PHE A CA 1
ATOM 1060 C C . PHE A 1 141 ? 42.320 -7.972 -31.080 1.00 67.06 141 PHE A C 1
ATOM 1062 O O . PHE A 1 141 ? 41.117 -7.772 -31.220 1.00 67.06 141 PHE A O 1
ATOM 1069 N N . SER A 1 142 ? 43.024 -7.420 -30.092 1.00 66.56 142 SER A N 1
ATOM 1070 C CA . SER A 1 142 ? 42.438 -6.524 -29.087 1.00 66.56 142 SER A CA 1
ATOM 1071 C C . SER A 1 142 ? 42.045 -5.151 -29.645 1.00 66.56 142 SER A C 1
ATOM 1073 O O . SER A 1 142 ? 41.310 -4.412 -28.996 1.00 66.56 142 SER A O 1
ATOM 1075 N N . THR A 1 143 ? 42.520 -4.794 -30.845 1.00 66.56 143 THR A N 1
ATOM 1076 C CA . THR A 1 143 ? 42.198 -3.532 -31.525 1.00 66.56 143 THR A CA 1
ATOM 1077 C C . THR A 1 143 ? 42.066 -3.744 -33.033 1.00 66.56 143 THR A C 1
ATOM 1079 O O . THR A 1 143 ? 42.786 -4.558 -33.616 1.00 66.56 143 THR A O 1
ATOM 1082 N N . GLY A 1 144 ? 41.188 -2.973 -33.684 1.00 62.94 144 GLY A N 1
ATOM 1083 C CA . GLY A 1 144 ? 41.005 -3.031 -35.141 1.00 62.94 144 GLY A CA 1
ATOM 1084 C C . GLY A 1 144 ? 42.289 -2.749 -35.919 1.00 62.94 144 GLY A C 1
ATOM 1085 O O . GLY A 1 144 ? 42.597 -3.444 -36.885 1.00 62.94 144 GLY A O 1
ATOM 1086 N N . LEU A 1 145 ? 43.096 -1.802 -35.439 1.00 67.44 145 LEU A N 1
ATOM 1087 C CA . LEU A 1 145 ? 44.350 -1.428 -36.088 1.00 67.44 145 LEU A CA 1
ATOM 1088 C C . LEU A 1 145 ? 45.382 -2.568 -36.068 1.00 67.44 145 LEU A C 1
ATOM 1090 O O . LEU A 1 145 ? 46.053 -2.805 -37.071 1.00 67.44 145 LEU A O 1
ATOM 1094 N N . ALA A 1 146 ? 45.487 -3.306 -34.957 1.00 67.88 146 ALA A N 1
ATOM 1095 C CA . ALA A 1 146 ? 46.353 -4.483 -34.883 1.00 67.88 146 ALA A CA 1
ATOM 1096 C C . ALA A 1 146 ? 45.903 -5.581 -35.861 1.00 67.88 146 ALA A C 1
ATOM 1098 O O . ALA A 1 146 ? 46.750 -6.248 -36.463 1.00 67.88 146 ALA A O 1
ATOM 1099 N N . ALA A 1 147 ? 44.589 -5.707 -36.082 1.00 66.06 147 ALA A N 1
ATOM 1100 C CA . ALA A 1 147 ? 44.048 -6.654 -37.046 1.00 66.06 147 ALA A CA 1
ATOM 1101 C C . ALA A 1 147 ? 44.472 -6.342 -38.479 1.00 66.06 147 ALA A C 1
ATOM 1103 O O . ALA A 1 147 ? 44.993 -7.212 -39.179 1.00 66.06 147 ALA A O 1
ATOM 1104 N N . CYS A 1 148 ? 44.314 -5.091 -38.911 1.00 64.44 148 CYS A N 1
ATOM 1105 C CA . CYS A 1 148 ? 44.673 -4.714 -40.276 1.00 64.44 148 CYS A CA 1
ATOM 1106 C C . CYS A 1 148 ? 46.184 -4.626 -40.503 1.00 64.44 148 CYS A C 1
ATOM 1108 O O . CYS A 1 148 ? 46.657 -4.998 -41.576 1.00 64.44 148 CYS A O 1
ATOM 1110 N N . ASN A 1 149 ? 46.965 -4.226 -39.496 1.00 69.44 149 ASN A N 1
ATOM 1111 C CA . ASN A 1 149 ? 48.424 -4.199 -39.613 1.00 69.44 149 ASN A CA 1
ATOM 1112 C C . ASN A 1 149 ? 49.020 -5.600 -39.783 1.00 69.44 149 ASN A C 1
ATOM 1114 O O . ASN A 1 149 ? 49.949 -5.773 -40.568 1.00 69.44 149 ASN A O 1
ATOM 1118 N N . THR A 1 150 ? 48.468 -6.603 -39.098 1.00 69.25 150 THR A N 1
ATOM 1119 C CA . THR A 1 150 ? 48.922 -7.995 -39.245 1.00 69.25 150 THR A CA 1
ATOM 1120 C C . THR A 1 150 ? 48.581 -8.553 -40.626 1.00 69.25 150 THR A C 1
ATOM 1122 O O . THR A 1 150 ? 49.384 -9.259 -41.238 1.00 69.25 150 THR A O 1
ATOM 1125 N N . TYR A 1 151 ? 47.413 -8.185 -41.160 1.00 66.12 151 TYR A N 1
ATOM 1126 C CA . TYR A 1 151 ? 47.030 -8.528 -42.529 1.00 66.12 151 TYR A CA 1
ATOM 1127 C C . TYR A 1 151 ? 47.987 -7.899 -43.557 1.00 66.12 151 TYR A C 1
ATOM 1129 O O . TYR A 1 151 ? 48.409 -8.559 -44.507 1.00 66.12 151 TYR A O 1
ATOM 1137 N N . TRP A 1 152 ? 48.398 -6.650 -43.323 1.00 66.56 152 TRP A N 1
ATOM 1138 C CA . TRP A 1 152 ? 49.363 -5.936 -44.160 1.00 66.56 152 TRP A CA 1
ATOM 1139 C C . TRP A 1 152 ? 50.765 -6.556 -44.114 1.00 66.56 152 TRP A C 1
ATOM 1141 O O . TRP A 1 152 ? 51.417 -6.712 -45.148 1.00 66.56 152 TRP A O 1
ATOM 1151 N N . SER A 1 153 ? 51.251 -6.919 -42.924 1.00 66.38 153 SER A N 1
ATOM 1152 C CA . SER A 1 153 ? 52.618 -7.419 -42.743 1.00 66.38 153 SER A CA 1
ATOM 1153 C C . SER A 1 153 ? 52.846 -8.805 -43.345 1.00 66.38 153 SER A C 1
ATOM 1155 O O . SER A 1 153 ? 53.974 -9.129 -43.706 1.00 66.38 153 SER A O 1
ATOM 1157 N N . ASN A 1 154 ? 51.792 -9.610 -43.505 1.00 66.44 154 ASN A N 1
ATOM 1158 C CA . ASN A 1 154 ? 51.890 -10.978 -44.021 1.00 66.44 154 ASN A CA 1
ATOM 1159 C C . ASN A 1 154 ? 51.962 -11.076 -45.558 1.00 66.44 154 ASN A C 1
ATOM 1161 O O . ASN A 1 154 ? 51.786 -12.153 -46.124 1.00 66.44 154 ASN A O 1
ATOM 1165 N N . GLY A 1 155 ? 52.256 -9.975 -46.253 1.00 53.62 155 GLY A N 1
ATOM 1166 C CA . GLY A 1 155 ? 52.612 -10.015 -47.674 1.00 53.62 155 GLY A CA 1
ATOM 1167 C C . GLY A 1 155 ? 51.430 -10.140 -48.635 1.00 53.62 155 GLY A C 1
ATOM 1168 O O . GLY A 1 155 ? 51.642 -10.352 -49.829 1.00 53.62 155 GLY A O 1
ATOM 1169 N N . ALA A 1 156 ? 50.196 -9.942 -48.163 1.00 59.25 156 ALA A N 1
ATOM 1170 C CA . ALA A 1 156 ? 49.049 -9.687 -49.028 1.00 59.25 156 ALA A CA 1
ATOM 1171 C C . ALA A 1 156 ? 49.163 -8.258 -49.587 1.00 59.25 156 ALA A C 1
ATOM 1173 O O . ALA A 1 156 ? 48.464 -7.343 -49.158 1.00 59.25 156 ALA A O 1
ATOM 1174 N N . GLY A 1 157 ? 50.122 -8.052 -50.495 1.00 56.84 157 GLY A N 1
ATOM 1175 C CA . GLY A 1 157 ? 50.335 -6.776 -51.166 1.00 56.84 157 GLY A CA 1
ATOM 1176 C C . GLY A 1 157 ? 49.018 -6.282 -51.748 1.00 56.84 157 GLY A C 1
ATOM 1177 O O . GLY A 1 157 ? 48.358 -6.998 -52.504 1.00 56.84 157 GLY A O 1
ATOM 1178 N N . LEU A 1 158 ? 48.619 -5.077 -51.351 1.00 55.56 158 LEU A N 1
ATOM 1179 C CA . LEU A 1 158 ? 47.392 -4.473 -51.833 1.00 55.56 158 LEU A CA 1
ATOM 1180 C C . LEU A 1 158 ? 47.424 -4.371 -53.354 1.00 55.56 158 LEU A C 1
ATOM 1182 O O . LEU A 1 158 ? 48.346 -3.791 -53.933 1.00 55.56 158 LEU A O 1
ATOM 1186 N N . ALA A 1 159 ? 46.369 -4.860 -53.999 1.00 58.97 159 ALA A N 1
ATOM 1187 C CA . ALA A 1 159 ? 46.053 -4.347 -55.317 1.00 58.97 159 ALA A CA 1
ATOM 1188 C C . ALA A 1 159 ? 45.640 -2.875 -55.148 1.00 58.97 159 ALA A C 1
ATOM 1190 O O . ALA A 1 159 ? 44.843 -2.544 -54.267 1.00 58.97 159 ALA A O 1
ATOM 1191 N N . SER A 1 160 ? 46.205 -1.995 -55.976 1.00 55.72 160 SER A N 1
ATOM 1192 C CA . SER A 1 160 ? 45.828 -0.580 -56.063 1.00 55.72 160 SER A CA 1
ATOM 1193 C C . SER A 1 160 ? 44.298 -0.425 -56.055 1.00 55.72 160 SER A C 1
ATOM 1195 O O . SER A 1 160 ? 43.627 -0.955 -56.939 1.00 55.72 160 SER A O 1
ATOM 1197 N N . GLY A 1 161 ? 43.754 0.266 -55.044 1.00 62.69 161 GLY A N 1
ATOM 1198 C CA . GLY A 1 161 ? 42.319 0.565 -54.921 1.00 62.69 161 GLY A CA 1
ATOM 1199 C C . GLY A 1 161 ? 41.528 -0.236 -53.876 1.00 62.69 161 GLY A C 1
ATOM 1200 O O . GLY A 1 161 ? 40.328 -0.013 -53.752 1.00 62.69 161 GLY A O 1
ATOM 1201 N N . GLN A 1 162 ? 42.153 -1.137 -53.115 1.00 64.88 162 GLN A N 1
ATOM 1202 C CA . GLN A 1 162 ? 41.489 -1.814 -51.99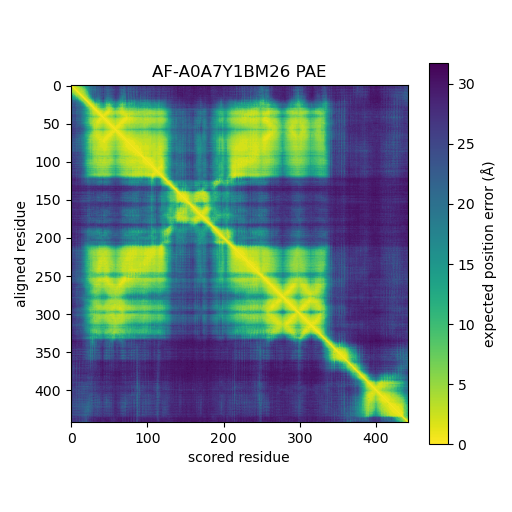1 1.00 64.88 162 GLN A CA 1
ATOM 1203 C C . GLN A 1 162 ? 41.459 -0.924 -50.738 1.00 64.88 162 GLN A C 1
ATOM 1205 O O . GLN A 1 162 ? 42.471 -0.320 -50.378 1.00 64.88 162 GLN A O 1
ATOM 1210 N N . THR A 1 163 ? 40.315 -0.875 -50.053 1.00 65.25 163 THR A N 1
ATOM 1211 C CA . THR A 1 163 ? 40.181 -0.257 -48.723 1.00 65.25 163 THR A CA 1
ATOM 1212 C C . THR A 1 163 ? 40.001 -1.334 -47.659 1.00 65.25 163 THR A C 1
ATOM 1214 O O . THR A 1 163 ? 39.517 -2.428 -47.947 1.00 65.25 163 THR A O 1
ATOM 1217 N N . PHE A 1 164 ? 40.405 -1.044 -46.423 1.00 61.31 164 PHE A N 1
ATOM 1218 C CA . PHE A 1 164 ? 40.158 -1.920 -45.281 1.00 61.31 164 PHE A CA 1
ATOM 1219 C C . PHE A 1 164 ? 39.177 -1.270 -44.320 1.00 61.31 164 PHE A C 1
ATOM 1221 O O . PHE A 1 164 ? 39.290 -0.078 -44.037 1.00 61.31 164 PHE A O 1
ATOM 1228 N N . ASP A 1 165 ? 38.279 -2.083 -43.779 1.00 66.06 165 ASP A N 1
ATOM 1229 C CA . ASP A 1 165 ? 37.377 -1.704 -42.703 1.00 66.06 165 ASP A CA 1
ATOM 1230 C C . ASP A 1 165 ? 37.669 -2.555 -41.462 1.00 66.06 165 ASP A C 1
ATOM 1232 O O . ASP A 1 165 ? 37.833 -3.777 -41.538 1.00 66.06 165 ASP A O 1
ATOM 1236 N N . HIS A 1 166 ? 37.727 -1.906 -40.300 1.00 64.25 166 HIS A N 1
ATOM 1237 C CA . HIS A 1 166 ? 37.812 -2.592 -39.013 1.00 64.25 166 HIS A CA 1
ATOM 1238 C C . HIS A 1 166 ? 36.423 -3.084 -38.608 1.00 64.25 166 HIS A C 1
ATOM 1240 O O . HIS A 1 166 ? 35.474 -2.299 -38.573 1.00 64.25 166 HIS A O 1
ATOM 1246 N N . VAL A 1 167 ? 36.306 -4.363 -38.255 1.00 60.38 167 VAL A N 1
ATOM 1247 C CA . VAL A 1 167 ? 35.050 -4.956 -37.787 1.00 60.38 167 VAL A CA 1
ATOM 1248 C C . VAL A 1 167 ? 35.262 -5.528 -36.395 1.00 60.38 167 VAL A C 1
ATOM 1250 O O . VAL A 1 167 ? 36.110 -6.394 -36.197 1.00 60.38 167 VAL A O 1
ATOM 1253 N N . GLN A 1 168 ? 34.500 -5.044 -35.419 1.00 58.50 168 GLN A N 1
ATOM 1254 C CA . GLN A 1 168 ? 34.501 -5.614 -34.077 1.00 58.50 168 GLN A CA 1
ATOM 1255 C C . GLN A 1 168 ? 33.662 -6.900 -34.077 1.00 58.50 168 GLN A C 1
ATOM 1257 O O . GLN A 1 168 ? 32.492 -6.870 -34.457 1.00 58.50 168 GLN A O 1
ATOM 1262 N N . THR A 1 169 ? 34.257 -8.027 -33.689 1.00 58.19 169 THR A N 1
ATOM 1263 C CA . THR A 1 169 ? 33.612 -9.353 -33.688 1.00 58.19 169 THR A CA 1
ATOM 1264 C C . THR A 1 169 ? 33.122 -9.767 -32.301 1.00 58.19 169 THR A C 1
ATOM 1266 O O . THR A 1 169 ? 32.213 -10.587 -32.191 1.00 58.19 169 THR A O 1
ATOM 1269 N N . SER A 1 170 ? 33.680 -9.182 -31.237 1.00 60.78 170 SER A N 1
ATOM 1270 C CA . SER A 1 170 ? 33.190 -9.286 -29.856 1.00 60.78 170 SER A CA 1
ATOM 1271 C C . SER A 1 170 ? 33.616 -8.049 -29.042 1.00 60.78 170 SER A C 1
ATOM 1273 O O . SER A 1 170 ? 34.413 -7.248 -29.539 1.00 60.78 170 SER A O 1
ATOM 1275 N N . PRO A 1 171 ? 33.155 -7.857 -27.787 1.00 61.75 171 PRO A N 1
ATOM 1276 C CA . PRO A 1 171 ? 33.536 -6.693 -26.977 1.00 61.75 171 PRO A CA 1
ATOM 1277 C C . PRO A 1 171 ? 35.052 -6.468 -26.857 1.00 61.75 171 PRO A C 1
ATOM 1279 O O . PRO A 1 171 ? 35.486 -5.331 -26.690 1.00 61.75 171 PRO A O 1
ATOM 1282 N N . SER A 1 172 ? 35.857 -7.525 -26.988 1.00 66.44 172 SER A N 1
ATOM 1283 C CA . SER A 1 172 ? 37.318 -7.476 -26.889 1.00 66.44 172 SER A CA 1
ATOM 1284 C C . SER A 1 172 ? 38.056 -7.939 -28.149 1.00 66.44 172 SER A C 1
ATOM 1286 O O . SER A 1 172 ? 39.282 -8.025 -28.118 1.00 66.44 172 SER A O 1
ATOM 1288 N N . GLU A 1 173 ? 37.355 -8.267 -29.238 1.00 66.69 173 GLU A N 1
ATOM 1289 C CA . GLU A 1 173 ? 37.966 -8.857 -30.436 1.00 66.69 173 GLU A CA 1
ATOM 1290 C C . GLU A 1 173 ? 37.605 -8.081 -31.703 1.00 66.69 173 GLU A C 1
ATOM 1292 O O . GLU A 1 173 ? 36.463 -7.661 -31.906 1.00 66.69 173 GLU A O 1
ATOM 1297 N N . TRP A 1 174 ? 38.604 -7.911 -32.565 1.00 65.62 174 TRP A N 1
ATOM 1298 C CA . TRP A 1 174 ? 38.512 -7.199 -33.831 1.00 65.62 174 TRP A CA 1
ATOM 1299 C C . TRP A 1 174 ? 39.094 -8.026 -34.976 1.00 65.62 174 TRP A C 1
ATOM 1301 O O . TRP A 1 174 ? 40.107 -8.708 -34.814 1.00 65.62 174 TRP A O 1
ATOM 1311 N N . ALA A 1 175 ? 38.479 -7.887 -36.147 1.00 66.75 175 ALA A N 1
ATOM 1312 C CA . ALA A 1 175 ? 38.910 -8.444 -37.419 1.00 66.75 175 ALA A CA 1
ATOM 1313 C C . ALA A 1 175 ? 39.099 -7.330 -38.464 1.00 66.75 175 ALA A C 1
ATOM 1315 O O . ALA A 1 175 ? 38.508 -6.249 -38.368 1.00 66.75 175 ALA A O 1
ATOM 1316 N N . CYS A 1 176 ? 39.927 -7.596 -39.475 1.00 65.38 176 CYS A N 1
ATOM 1317 C CA . CYS A 1 176 ? 40.129 -6.700 -40.609 1.00 65.38 176 CYS A CA 1
ATOM 1318 C C . CYS A 1 176 ? 39.377 -7.225 -41.831 1.00 65.38 176 CYS A C 1
ATOM 1320 O O . CYS A 1 176 ? 39.551 -8.381 -42.213 1.00 65.38 176 CYS A O 1
ATOM 1322 N N . ARG A 1 177 ? 38.570 -6.379 -42.471 1.00 66.50 177 ARG A N 1
ATOM 1323 C CA . ARG A 1 177 ? 37.857 -6.713 -43.705 1.00 66.50 177 ARG A CA 1
ATOM 1324 C C . ARG A 1 177 ? 38.470 -5.955 -44.873 1.00 66.50 177 ARG A C 1
ATOM 1326 O O . ARG A 1 177 ? 38.481 -4.729 -44.867 1.00 66.50 177 ARG A O 1
ATOM 1333 N N . ALA A 1 178 ? 38.920 -6.669 -45.902 1.00 65.62 178 ALA A N 1
ATOM 1334 C CA . ALA A 1 178 ? 39.283 -6.059 -47.178 1.00 65.62 178 ALA A CA 1
ATOM 1335 C C . ALA A 1 178 ? 38.018 -5.799 -48.008 1.00 65.62 178 ALA A C 1
ATOM 1337 O O . ALA A 1 178 ? 37.261 -6.723 -48.308 1.00 65.62 178 ALA A O 1
ATOM 1338 N N . ASN A 1 179 ? 37.791 -4.550 -48.396 1.00 63.12 179 ASN A N 1
ATOM 1339 C CA . ASN A 1 179 ? 36.734 -4.156 -49.314 1.00 63.12 179 ASN A CA 1
ATOM 1340 C C . ASN A 1 179 ? 37.322 -4.179 -50.735 1.00 63.12 179 ASN A C 1
ATOM 1342 O O . ASN A 1 179 ? 38.039 -3.267 -51.150 1.00 63.12 179 ASN A O 1
ATOM 1346 N N . ASN A 1 180 ? 37.091 -5.274 -51.463 1.00 62.53 180 ASN A N 1
ATOM 1347 C CA . ASN A 1 180 ? 37.523 -5.414 -52.852 1.00 62.53 180 ASN A CA 1
ATOM 1348 C C . ASN A 1 180 ? 36.293 -5.604 -53.757 1.00 62.53 180 ASN A C 1
ATOM 1350 O O . ASN A 1 180 ? 35.576 -6.588 -53.573 1.00 62.53 180 ASN A O 1
ATOM 1354 N N . PRO A 1 181 ? 36.049 -4.725 -54.747 1.00 57.44 181 PRO A N 1
ATOM 1355 C CA . PRO A 1 181 ? 34.930 -4.875 -55.679 1.00 57.44 181 PRO A CA 1
ATOM 1356 C C . PRO A 1 181 ? 35.076 -6.072 -56.640 1.00 57.44 181 PRO A C 1
ATOM 1358 O O . PRO A 1 181 ? 34.103 -6.453 -57.286 1.00 57.44 181 PRO A O 1
ATOM 1361 N N . PHE A 1 182 ? 36.257 -6.695 -56.736 1.00 55.12 182 PHE A N 1
ATOM 1362 C CA . PHE A 1 182 ? 36.498 -7.847 -57.608 1.00 55.12 182 PHE A CA 1
ATOM 1363 C C . PHE A 1 182 ? 36.632 -9.145 -56.796 1.00 55.12 182 PHE A C 1
ATOM 1365 O O . PHE A 1 182 ? 37.695 -9.461 -56.257 1.00 55.12 182 PHE A O 1
ATOM 1372 N N . HIS A 1 183 ? 35.538 -9.909 -56.718 1.00 48.91 183 HIS A N 1
ATOM 1373 C CA . HIS A 1 183 ? 35.481 -11.242 -56.110 1.00 48.91 183 HIS A CA 1
ATOM 1374 C C . HIS A 1 183 ? 36.323 -12.252 -56.913 1.00 48.91 183 HIS A C 1
ATOM 1376 O O . HIS A 1 183 ? 35.827 -12.857 -57.861 1.00 48.91 183 HIS A O 1
ATOM 1382 N N . PHE A 1 184 ? 37.587 -12.470 -56.544 1.00 42.00 184 PHE A N 1
ATOM 1383 C CA . PHE A 1 184 ? 38.366 -13.593 -57.077 1.00 42.00 184 PHE A CA 1
ATOM 1384 C C . PHE A 1 184 ? 38.286 -14.824 -56.164 1.00 42.00 184 PHE A C 1
ATOM 1386 O O . PHE A 1 184 ? 38.459 -14.732 -54.948 1.00 42.00 184 PHE A O 1
ATOM 1393 N N . PHE A 1 185 ? 38.036 -15.968 -56.808 1.00 38.75 185 PHE A N 1
ATOM 1394 C CA . PHE A 1 185 ? 37.878 -17.322 -56.277 1.00 38.75 185 PHE A CA 1
ATOM 1395 C C . PHE A 1 185 ? 38.851 -17.665 -55.136 1.00 38.75 185 PHE A C 1
ATOM 1397 O O . PHE A 1 185 ? 40.062 -17.770 -55.323 1.00 38.75 185 PHE A O 1
ATOM 1404 N N . GLY A 1 186 ? 38.297 -17.878 -53.948 1.00 42.75 186 GLY A N 1
ATOM 1405 C CA . GLY A 1 186 ? 38.930 -18.535 -52.810 1.00 42.75 186 GLY A CA 1
ATOM 1406 C C . GLY A 1 186 ? 37.833 -19.220 -52.001 1.00 42.75 186 GLY A C 1
ATOM 1407 O O . GLY A 1 186 ? 36.691 -18.765 -52.034 1.00 42.75 186 GLY A O 1
ATOM 1408 N N . TYR A 1 187 ? 38.148 -20.326 -51.330 1.00 38.09 187 TYR A N 1
ATOM 1409 C CA . TYR A 1 187 ? 37.206 -20.974 -50.422 1.00 38.09 187 TYR A CA 1
ATOM 1410 C C . TYR A 1 187 ? 36.867 -19.991 -49.299 1.00 38.09 187 TYR A C 1
ATOM 1412 O O . TYR A 1 187 ? 37.753 -19.457 -48.628 1.00 38.09 187 TYR A O 1
ATOM 1420 N N . VAL A 1 188 ? 35.579 -19.687 -49.167 1.00 40.34 188 VAL A N 1
ATOM 1421 C CA . VAL A 1 188 ? 35.073 -18.710 -48.209 1.00 40.34 188 VAL A CA 1
ATOM 1422 C C . VAL A 1 188 ? 34.345 -19.478 -47.121 1.00 40.34 188 VAL A C 1
ATOM 1424 O O . VAL A 1 188 ? 33.397 -20.206 -47.420 1.00 40.34 188 VAL A O 1
ATOM 1427 N N . ARG A 1 189 ? 34.777 -19.341 -45.866 1.00 44.19 189 ARG A N 1
ATOM 1428 C CA . ARG A 1 189 ? 34.006 -19.862 -44.732 1.00 44.19 189 ARG A CA 1
ATOM 1429 C C . ARG A 1 189 ? 33.077 -18.768 -44.237 1.00 44.19 189 ARG A C 1
ATOM 1431 O O . ARG A 1 189 ? 33.496 -17.639 -43.997 1.00 44.19 189 ARG A O 1
ATOM 1438 N N . SER A 1 190 ? 31.803 -19.117 -44.115 1.00 42.19 190 SER A N 1
ATOM 1439 C CA . SER A 1 190 ? 30.807 -18.281 -43.465 1.00 42.19 190 SER A CA 1
ATOM 1440 C C . SER A 1 190 ? 30.897 -18.497 -41.958 1.00 42.19 190 SER A C 1
ATOM 1442 O O . SER A 1 190 ? 30.683 -19.615 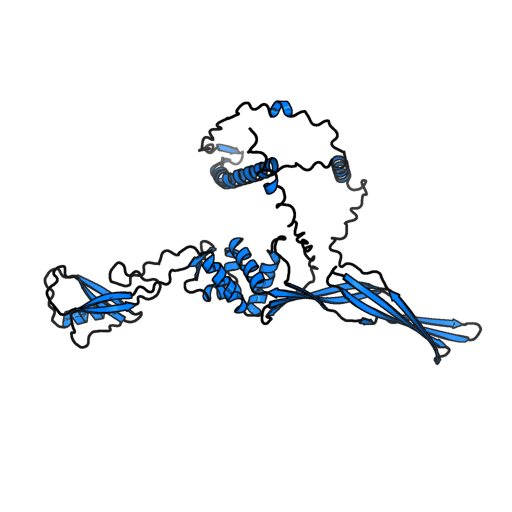-41.485 1.00 42.19 190 SER A O 1
ATOM 1444 N N . TYR A 1 191 ? 31.179 -17.446 -41.204 1.00 52.56 191 TYR A N 1
ATOM 1445 C CA . TYR A 1 191 ? 31.065 -17.463 -39.752 1.00 52.56 191 TYR A CA 1
ATOM 1446 C C . TYR A 1 191 ? 29.859 -16.629 -39.342 1.00 52.56 191 TYR A C 1
ATOM 1448 O O . TYR A 1 191 ? 29.606 -15.562 -39.898 1.00 52.56 191 TYR A O 1
ATOM 1456 N N . THR A 1 192 ? 29.111 -17.115 -38.361 1.00 52.19 192 THR A N 1
ATOM 1457 C CA . THR A 1 192 ? 27.975 -16.400 -37.788 1.00 52.19 192 THR A CA 1
ATOM 1458 C C . THR A 1 192 ? 28.438 -15.715 -36.504 1.00 52.19 192 THR A C 1
ATOM 1460 O O . THR A 1 192 ? 28.716 -16.395 -35.519 1.00 52.19 192 THR A O 1
ATOM 1463 N N . VAL A 1 193 ? 28.550 -14.384 -36.502 1.00 59.50 193 VAL A N 1
ATOM 1464 C CA . VAL A 1 193 ? 28.786 -13.594 -35.280 1.00 59.50 193 VAL A CA 1
ATOM 1465 C C . VAL A 1 193 ? 27.445 -13.077 -34.789 1.00 59.50 193 VAL A C 1
ATOM 1467 O O . VAL A 1 193 ? 26.707 -12.428 -35.525 1.00 59.50 193 VAL A O 1
ATOM 1470 N N . ASN A 1 194 ? 27.131 -13.369 -33.531 1.00 57.84 194 ASN A N 1
ATOM 1471 C CA . ASN A 1 194 ? 26.003 -12.752 -32.851 1.00 57.84 194 ASN A CA 1
ATOM 1472 C C . ASN A 1 194 ? 26.438 -11.355 -32.409 1.00 57.84 194 ASN A C 1
ATOM 1474 O O . ASN A 1 194 ? 27.333 -11.235 -31.569 1.00 57.84 194 ASN A O 1
ATOM 1478 N N . CYS A 1 195 ? 25.836 -10.309 -32.976 1.00 56.41 195 CYS A N 1
ATOM 1479 C CA . CYS A 1 195 ? 26.082 -8.964 -32.474 1.00 56.41 195 CYS A CA 1
ATOM 1480 C C . CYS A 1 195 ? 25.542 -8.845 -31.035 1.00 56.41 195 CYS A C 1
ATOM 1482 O O . CYS A 1 195 ? 24.477 -9.397 -30.739 1.00 56.41 195 CYS A O 1
ATOM 1484 N N . PRO A 1 196 ? 26.243 -8.137 -30.130 1.00 54.19 196 PRO A N 1
ATOM 1485 C CA . PRO A 1 196 ? 25.682 -7.767 -28.836 1.00 54.19 196 PRO A CA 1
ATOM 1486 C C . PRO A 1 196 ? 24.386 -6.959 -29.013 1.00 54.19 196 PRO A C 1
ATOM 1488 O O . PRO A 1 196 ? 24.210 -6.277 -30.025 1.00 54.19 196 PRO A O 1
ATOM 1491 N N . ASN A 1 197 ? 23.500 -6.994 -28.013 1.00 54.94 197 ASN A N 1
ATOM 1492 C CA . ASN A 1 197 ? 22.288 -6.170 -28.006 1.00 54.94 197 ASN A CA 1
ATOM 1493 C C . ASN A 1 197 ? 22.642 -4.692 -28.272 1.00 54.94 197 ASN A C 1
ATOM 1495 O O . ASN A 1 197 ? 23.523 -4.144 -27.609 1.00 54.94 197 ASN A O 1
ATOM 1499 N N . GLY A 1 198 ? 21.946 -4.051 -29.218 1.00 52.41 198 GLY A N 1
ATOM 1500 C CA . GLY A 1 198 ? 22.144 -2.632 -29.554 1.00 52.41 198 GLY A CA 1
ATOM 1501 C C . GLY A 1 198 ? 23.017 -2.340 -30.782 1.00 52.41 198 GLY A C 1
ATOM 1502 O O . GLY A 1 198 ? 23.436 -1.199 -30.953 1.00 52.41 198 GLY A O 1
ATOM 1503 N N . TYR A 1 199 ? 23.300 -3.334 -31.629 1.00 54.84 199 TYR A N 1
ATOM 1504 C CA . TYR A 1 199 ? 24.107 -3.161 -32.841 1.00 54.84 199 TYR A CA 1
ATOM 1505 C C . TYR A 1 199 ? 23.337 -3.566 -34.113 1.00 54.84 199 TYR A C 1
ATOM 1507 O O . TYR A 1 199 ? 22.698 -4.615 -34.139 1.00 54.84 199 TYR A O 1
ATOM 1515 N N . ASP A 1 200 ? 23.415 -2.756 -35.174 1.00 58.94 200 ASP A N 1
ATOM 1516 C CA . ASP A 1 200 ? 22.840 -3.047 -36.496 1.00 58.94 200 ASP A CA 1
ATOM 1517 C C . ASP A 1 200 ? 23.697 -4.054 -37.268 1.00 58.94 200 ASP A C 1
ATOM 1519 O O . ASP A 1 200 ? 24.929 -3.985 -37.247 1.00 58.94 200 ASP A O 1
ATOM 1523 N N . SER A 1 201 ? 23.034 -4.923 -38.028 1.00 57.22 201 SER A N 1
ATOM 1524 C CA . SER A 1 201 ? 23.639 -5.878 -38.960 1.00 57.22 201 SER A CA 1
ATOM 1525 C C . SER A 1 201 ? 23.589 -5.432 -40.426 1.00 57.22 201 SER A C 1
ATOM 1527 O O . SER A 1 201 ? 24.271 -6.032 -41.264 1.00 57.22 201 SER A O 1
ATOM 1529 N N . ALA A 1 202 ? 22.838 -4.372 -40.751 1.00 58.25 202 ALA A N 1
ATOM 1530 C CA . ALA A 1 202 ? 22.553 -3.945 -42.122 1.00 58.25 202 ALA A CA 1
ATOM 1531 C C . ALA A 1 202 ? 23.807 -3.627 -42.962 1.00 58.25 202 ALA A C 1
ATOM 1533 O O . ALA A 1 202 ? 23.754 -3.667 -44.189 1.00 58.25 202 ALA A O 1
ATOM 1534 N N . THR A 1 203 ? 24.957 -3.361 -42.328 1.00 52.66 203 THR A N 1
ATOM 1535 C CA . THR A 1 203 ? 26.218 -3.004 -43.007 1.00 52.66 203 THR A CA 1
ATOM 1536 C C . THR A 1 203 ? 27.340 -4.050 -42.907 1.00 52.66 203 THR A C 1
ATOM 1538 O O . THR A 1 203 ? 28.508 -3.715 -43.098 1.00 52.66 203 THR A O 1
ATOM 1541 N N . SER A 1 204 ? 27.026 -5.322 -42.622 1.00 53.19 204 SER A N 1
ATOM 1542 C CA . SER A 1 204 ? 28.021 -6.415 -42.476 1.00 53.19 204 SER A CA 1
ATOM 1543 C C . SER A 1 204 ? 29.079 -6.195 -41.376 1.00 53.19 204 SER A C 1
ATOM 1545 O O . SER A 1 204 ? 30.135 -6.825 -41.379 1.00 53.19 204 SER A O 1
ATOM 1547 N N . ALA A 1 205 ? 28.808 -5.287 -40.447 1.00 56.47 205 ALA A N 1
ATOM 1548 C CA . ALA A 1 205 ? 29.597 -5.014 -39.257 1.00 56.47 205 ALA A CA 1
ATOM 1549 C C . ALA A 1 205 ? 28.608 -4.637 -38.160 1.00 56.47 205 ALA A C 1
ATOM 1551 O O . ALA A 1 205 ? 27.673 -3.891 -38.457 1.00 56.47 205 ALA A O 1
ATOM 1552 N N . CYS A 1 206 ? 28.818 -5.118 -36.932 1.00 55.03 206 CYS A N 1
ATOM 1553 C CA . CYS A 1 206 ? 28.047 -4.669 -35.779 1.00 55.03 206 CYS A CA 1
ATOM 1554 C C . CYS A 1 206 ? 28.353 -3.179 -35.577 1.00 55.03 206 CYS A C 1
ATOM 1556 O O . CYS A 1 206 ? 29.372 -2.819 -34.985 1.00 55.03 206 CYS A O 1
ATOM 1558 N N . ARG A 1 207 ? 27.510 -2.295 -36.115 1.00 58.09 207 ARG A N 1
ATOM 1559 C CA . ARG A 1 207 ? 27.603 -0.853 -35.862 1.00 58.09 207 ARG A CA 1
ATOM 1560 C C . ARG A 1 207 ? 26.660 -0.501 -34.725 1.00 58.09 207 ARG A C 1
ATOM 1562 O O . ARG A 1 207 ? 25.544 -1.010 -34.728 1.00 58.09 207 ARG A O 1
ATOM 1569 N N . PRO A 1 208 ? 27.048 0.373 -33.787 1.00 52.28 208 PRO A N 1
ATOM 1570 C CA . PRO A 1 208 ? 26.103 0.921 -32.830 1.00 52.28 208 PRO A CA 1
ATOM 1571 C C . PRO A 1 208 ? 25.140 1.843 -33.591 1.00 52.28 208 PRO A C 1
ATOM 1573 O O . PRO A 1 208 ? 25.326 3.054 -33.644 1.00 52.28 208 PRO A O 1
ATOM 1576 N N . SER A 1 209 ? 24.122 1.283 -34.246 1.00 57.44 209 SER A N 1
ATOM 1577 C CA . SER A 1 209 ? 22.877 2.019 -34.390 1.00 57.44 209 SER A CA 1
ATOM 1578 C C . SER A 1 209 ? 22.255 1.938 -33.013 1.00 57.44 209 SER A C 1
ATOM 1580 O O . SER A 1 209 ? 21.967 0.829 -32.570 1.00 57.44 209 SER A O 1
ATOM 1582 N N . ALA A 1 210 ? 22.064 3.055 -32.318 1.00 58.62 210 ALA A N 1
ATOM 1583 C CA . ALA A 1 210 ? 21.130 3.027 -31.204 1.00 58.62 210 ALA A CA 1
ATOM 1584 C C . ALA A 1 210 ? 19.812 2.498 -31.792 1.00 58.62 210 ALA A C 1
ATOM 1586 O O . ALA A 1 210 ? 19.271 3.162 -32.684 1.00 58.62 210 ALA A O 1
ATOM 1587 N N . PRO A 1 211 ? 19.356 1.278 -31.443 1.00 64.94 211 PRO A N 1
ATOM 1588 C CA . PRO A 1 211 ? 18.086 0.814 -31.956 1.00 64.94 211 PRO A CA 1
ATOM 1589 C C . PRO A 1 211 ? 17.053 1.863 -31.600 1.00 64.94 211 PRO A C 1
ATOM 1591 O O . PRO A 1 211 ? 17.030 2.325 -30.460 1.00 64.94 211 PRO A O 1
ATOM 1594 N N . ILE A 1 212 ? 16.239 2.255 -32.579 1.00 73.81 212 ILE A N 1
ATOM 1595 C CA . ILE A 1 212 ? 15.127 3.162 -32.318 1.00 73.81 212 ILE A CA 1
ATOM 1596 C C . ILE A 1 212 ? 14.301 2.482 -31.222 1.00 73.81 212 ILE A C 1
ATOM 1598 O O . ILE A 1 212 ? 13.824 1.362 -31.451 1.00 73.81 212 ILE A O 1
ATOM 1602 N N . PRO A 1 213 ? 14.203 3.079 -30.023 1.00 79.50 213 PRO A N 1
ATOM 1603 C CA . PRO A 1 213 ? 13.477 2.460 -28.935 1.00 79.50 213 PRO A CA 1
ATOM 1604 C C . PRO A 1 213 ? 12.042 2.232 -29.389 1.00 79.50 213 PRO A C 1
ATOM 1606 O O . PRO A 1 213 ? 11.401 3.136 -29.929 1.00 79.50 213 PRO A O 1
ATOM 1609 N N . SER A 1 214 ? 11.549 1.010 -29.218 1.00 86.69 214 SER A N 1
ATOM 1610 C CA . SER A 1 214 ? 10.146 0.732 -29.495 1.00 86.69 214 SER A CA 1
ATOM 1611 C C . SER A 1 214 ? 9.299 1.206 -28.311 1.00 86.69 214 SER A C 1
ATOM 1613 O O . SER A 1 214 ? 9.738 1.070 -27.159 1.00 86.69 214 SER A O 1
ATOM 1615 N N . PRO A 1 215 ? 8.111 1.783 -28.566 1.00 88.81 215 PRO A N 1
ATOM 1616 C CA . PRO A 1 215 ? 7.195 2.141 -27.496 1.00 88.81 215 PRO A CA 1
ATOM 1617 C C . PRO A 1 215 ? 6.806 0.884 -26.715 1.00 88.81 215 PRO A C 1
ATOM 1619 O O . PRO A 1 215 ? 6.601 -0.184 -27.294 1.00 88.81 215 PRO A O 1
ATOM 1622 N N . PHE A 1 216 ? 6.713 1.019 -25.395 1.00 91.56 216 PHE A N 1
ATOM 1623 C CA . PHE A 1 216 ? 6.347 -0.075 -24.503 1.00 91.56 216 PHE A CA 1
ATOM 1624 C C . PHE A 1 216 ? 4.915 -0.543 -24.796 1.00 91.56 216 PHE A C 1
ATOM 1626 O O . PHE A 1 216 ? 3.970 0.247 -24.769 1.00 91.56 216 PHE A O 1
ATOM 1633 N N . THR A 1 217 ? 4.745 -1.821 -25.127 1.00 92.88 217 THR A N 1
ATOM 1634 C CA . THR A 1 217 ? 3.449 -2.365 -25.552 1.00 92.88 217 THR A CA 1
ATOM 1635 C C . THR A 1 217 ? 2.601 -2.808 -24.351 1.00 92.88 217 THR A C 1
ATOM 1637 O O . THR A 1 217 ? 3.136 -3.057 -23.268 1.00 92.88 217 THR A O 1
ATOM 1640 N N . PRO A 1 218 ? 1.274 -2.989 -24.512 1.00 92.38 218 PRO A N 1
ATOM 1641 C CA . PRO A 1 218 ? 0.437 -3.568 -23.459 1.00 92.38 218 PRO A CA 1
ATOM 1642 C C . PRO A 1 218 ? 0.923 -4.944 -22.978 1.00 92.38 218 PRO A C 1
ATOM 1644 O O . PRO A 1 218 ? 0.835 -5.230 -21.787 1.00 92.38 218 PRO A O 1
ATOM 1647 N N . LEU A 1 219 ? 1.488 -5.757 -23.880 1.00 93.56 219 LEU A N 1
ATOM 1648 C CA . LEU A 1 219 ? 2.065 -7.059 -23.541 1.00 93.56 219 LEU A CA 1
ATOM 1649 C C . LEU A 1 219 ? 3.294 -6.913 -22.634 1.00 93.56 219 LEU A C 1
ATOM 1651 O O . LEU A 1 219 ? 3.442 -7.675 -21.683 1.00 93.56 219 LEU A O 1
ATOM 1655 N N . ASP A 1 220 ? 4.151 -5.924 -22.894 1.00 93.06 220 ASP A N 1
ATOM 1656 C CA . ASP A 1 220 ? 5.313 -5.643 -22.042 1.00 93.06 220 ASP A CA 1
ATOM 1657 C C . ASP A 1 220 ? 4.873 -5.222 -20.635 1.00 93.06 220 ASP A C 1
ATOM 1659 O O . ASP A 1 220 ? 5.485 -5.609 -19.642 1.00 93.06 220 ASP A O 1
ATOM 1663 N N . MET A 1 221 ? 3.764 -4.485 -20.543 1.00 92.38 221 MET A N 1
ATOM 1664 C CA . MET A 1 221 ? 3.172 -4.089 -19.268 1.00 92.38 221 MET A CA 1
ATOM 1665 C C . MET A 1 221 ? 2.607 -5.278 -18.494 1.00 92.38 221 MET A C 1
ATOM 1667 O O . MET A 1 221 ? 2.798 -5.367 -17.283 1.00 92.38 221 MET A O 1
ATOM 1671 N N . ASP A 1 222 ? 1.974 -6.229 -19.176 1.00 92.06 222 ASP A N 1
ATOM 1672 C CA . ASP A 1 222 ? 1.495 -7.455 -18.535 1.00 92.06 222 ASP A CA 1
ATOM 1673 C C . ASP A 1 222 ? 2.667 -8.324 -18.042 1.00 92.06 222 ASP A C 1
ATOM 1675 O O . ASP A 1 222 ? 2.611 -8.890 -16.947 1.00 92.06 222 ASP A O 1
ATOM 1679 N N . GLN A 1 223 ? 3.776 -8.366 -18.791 1.00 93.25 223 GLN A N 1
ATOM 1680 C CA . GLN A 1 223 ? 5.009 -9.020 -18.344 1.00 93.25 223 GLN A CA 1
ATOM 1681 C C . GLN A 1 223 ? 5.620 -8.313 -17.123 1.00 93.25 223 GLN A C 1
ATOM 1683 O O . GLN A 1 223 ? 6.016 -8.987 -16.170 1.00 93.25 223 GLN A O 1
ATOM 1688 N N . LEU A 1 224 ? 5.644 -6.976 -17.106 1.00 91.25 224 LEU A N 1
ATOM 1689 C CA . LEU A 1 224 ? 6.121 -6.172 -15.973 1.00 91.25 224 LEU A CA 1
ATOM 1690 C C . LEU A 1 224 ? 5.334 -6.498 -14.699 1.00 91.25 224 LEU A C 1
ATOM 1692 O O . LEU A 1 224 ? 5.902 -6.765 -13.642 1.00 91.25 224 LEU A O 1
ATOM 1696 N N . VAL A 1 225 ? 4.010 -6.540 -14.827 1.00 90.31 225 VAL A N 1
ATOM 1697 C CA . VAL A 1 225 ? 3.081 -6.881 -13.749 1.00 90.31 225 VAL A CA 1
ATOM 1698 C C . VAL A 1 225 ? 3.288 -8.309 -13.246 1.00 90.31 225 VAL A C 1
ATOM 1700 O O . VAL A 1 225 ? 3.276 -8.540 -12.034 1.00 90.31 225 VAL A O 1
ATOM 1703 N N . SER A 1 226 ? 3.534 -9.264 -14.143 1.00 92.06 226 SER A N 1
ATOM 1704 C CA . SER A 1 226 ? 3.783 -10.661 -13.765 1.00 92.06 226 SER A CA 1
ATOM 1705 C C . SER A 1 226 ? 5.046 -10.846 -12.911 1.00 92.06 226 SER A C 1
ATOM 1707 O O . SER A 1 226 ? 5.138 -11.815 -12.159 1.00 92.06 226 SER A O 1
ATOM 1709 N N . ALA A 1 227 ? 5.984 -9.891 -12.963 1.00 93.25 227 ALA A N 1
ATOM 1710 C CA . ALA A 1 227 ? 7.189 -9.868 -12.136 1.00 93.25 227 ALA A CA 1
ATOM 1711 C C . ALA A 1 227 ? 6.981 -9.223 -10.748 1.00 93.25 227 ALA A C 1
ATOM 1713 O O . ALA A 1 227 ? 7.879 -9.292 -9.907 1.00 93.25 227 ALA A O 1
ATOM 1714 N N . SER A 1 228 ? 5.803 -8.647 -10.460 1.00 92.44 228 SER A N 1
ATOM 1715 C CA . SER A 1 228 ? 5.476 -8.037 -9.155 1.00 92.44 228 SER A CA 1
ATOM 1716 C C . SER A 1 228 ? 5.677 -8.943 -7.930 1.00 92.44 228 SER A C 1
ATOM 1718 O O . SER A 1 228 ? 6.158 -8.426 -6.915 1.00 92.44 228 SER A O 1
ATOM 1720 N N . PRO A 1 229 ? 5.466 -10.279 -7.984 1.00 93.06 229 PRO A N 1
ATOM 1721 C CA . PRO A 1 229 ? 5.798 -11.156 -6.864 1.00 93.06 229 PRO A CA 1
ATOM 1722 C C . PRO A 1 229 ? 7.299 -11.197 -6.549 1.00 93.06 229 PRO A C 1
ATOM 1724 O O . PRO A 1 229 ? 7.679 -11.690 -5.492 1.00 93.06 229 PRO A O 1
ATOM 1727 N N . GLY A 1 230 ? 8.173 -10.704 -7.433 1.00 92.25 230 GLY A N 1
ATOM 1728 C CA . GLY A 1 230 ? 9.618 -10.602 -7.215 1.00 92.25 230 GLY A CA 1
ATOM 1729 C C . GLY A 1 230 ? 10.037 -9.435 -6.314 1.00 92.25 230 GLY A C 1
ATOM 1730 O O . GLY A 1 230 ? 11.093 -9.510 -5.690 1.00 92.25 230 GLY A O 1
ATOM 1731 N N . ILE A 1 231 ? 9.201 -8.397 -6.167 1.00 91.75 231 ILE A N 1
ATOM 1732 C CA . ILE A 1 231 ? 9.526 -7.202 -5.371 1.00 91.75 231 ILE A CA 1
ATOM 1733 C C . ILE A 1 231 ? 9.746 -7.590 -3.899 1.00 91.75 231 ILE A C 1
ATOM 1735 O O . ILE A 1 231 ? 8.983 -8.371 -3.317 1.00 91.75 231 ILE A O 1
ATOM 1739 N N . SER A 1 232 ? 10.815 -7.078 -3.291 1.00 91.12 232 SER A N 1
ATOM 1740 C CA . SER A 1 232 ? 11.156 -7.312 -1.881 1.00 91.12 232 SER A CA 1
ATOM 1741 C C . SER A 1 232 ? 10.336 -6.429 -0.928 1.00 91.12 232 SER A C 1
ATOM 1743 O O . SER A 1 232 ? 9.828 -5.384 -1.320 1.00 91.12 232 SER A O 1
ATOM 1745 N N . ALA A 1 233 ? 10.218 -6.817 0.347 1.00 87.00 233 ALA A N 1
ATOM 1746 C CA . ALA A 1 233 ? 9.474 -6.027 1.338 1.00 87.00 233 ALA A CA 1
ATOM 1747 C C . ALA A 1 233 ? 9.985 -4.571 1.497 1.00 87.00 233 ALA A C 1
ATOM 1749 O O . ALA A 1 233 ? 9.152 -3.667 1.531 1.00 87.00 233 ALA A O 1
ATOM 1750 N N . PRO A 1 234 ? 11.308 -4.286 1.500 1.00 90.00 234 PRO A N 1
ATOM 1751 C CA . PRO A 1 234 ? 11.797 -2.904 1.530 1.00 90.00 234 PRO A CA 1
ATOM 1752 C C . PRO A 1 234 ? 11.361 -2.085 0.309 1.00 90.00 234 PRO A C 1
ATOM 1754 O O . PRO A 1 234 ? 10.930 -0.946 0.451 1.00 90.00 234 PRO A O 1
ATOM 1757 N N . GLN A 1 235 ? 11.392 -2.676 -0.887 1.00 91.50 235 GLN A N 1
ATOM 1758 C CA . GLN A 1 235 ? 10.922 -2.006 -2.104 1.00 91.50 235 GLN A CA 1
ATOM 1759 C C . GLN A 1 235 ? 9.412 -1.731 -2.057 1.00 91.50 235 GLN A C 1
ATOM 1761 O O . GLN A 1 235 ? 8.967 -0.674 -2.498 1.00 91.50 235 GLN A O 1
ATOM 1766 N N . TRP A 1 236 ? 8.623 -2.642 -1.476 1.00 89.12 236 TRP A N 1
ATOM 1767 C CA . TRP A 1 236 ? 7.201 -2.396 -1.225 1.00 89.12 236 TRP A CA 1
ATOM 1768 C C . TRP A 1 236 ? 6.957 -1.264 -0.235 1.00 89.12 236 TRP A C 1
ATOM 1770 O O . TRP A 1 236 ? 6.021 -0.502 -0.435 1.00 89.12 236 TRP A O 1
ATOM 1780 N N . SER A 1 237 ? 7.790 -1.118 0.796 1.00 87.44 237 SER A N 1
ATOM 1781 C CA . SER A 1 237 ? 7.640 -0.017 1.755 1.00 87.44 237 SER A CA 1
ATOM 1782 C C . SER A 1 237 ? 7.866 1.368 1.135 1.00 87.44 237 SER A C 1
ATOM 1784 O O . SER A 1 237 ? 7.284 2.340 1.604 1.00 87.44 237 SER A O 1
ATOM 1786 N N . GLU A 1 238 ? 8.654 1.447 0.058 1.00 89.75 238 GLU A N 1
ATOM 1787 C CA . GLU A 1 238 ? 8.878 2.675 -0.716 1.00 89.75 238 GLU A CA 1
ATOM 1788 C C . GLU A 1 238 ? 7.737 2.932 -1.713 1.00 89.75 238 GLU A C 1
ATOM 1790 O O . GLU A 1 238 ? 7.172 4.021 -1.743 1.00 89.75 238 GLU A O 1
ATOM 1795 N N . LEU A 1 239 ? 7.355 1.918 -2.499 1.00 90.00 239 LEU A N 1
ATOM 1796 C CA . LEU A 1 239 ? 6.337 2.057 -3.548 1.00 90.00 239 LEU A CA 1
ATOM 1797 C C . LEU A 1 239 ? 4.906 2.122 -2.996 1.00 90.00 239 LEU A C 1
ATOM 1799 O O . LEU A 1 239 ? 4.053 2.829 -3.527 1.00 90.00 239 LEU A O 1
ATOM 1803 N N . GLY A 1 240 ? 4.624 1.347 -1.953 1.00 89.56 240 GLY A N 1
ATOM 1804 C CA . GLY A 1 240 ? 3.284 1.110 -1.431 1.00 89.56 240 GLY A CA 1
ATOM 1805 C C . GLY A 1 240 ? 2.526 2.380 -1.032 1.00 89.56 240 GLY A C 1
ATOM 1806 O O . GLY A 1 240 ? 1.388 2.537 -1.475 1.00 89.56 240 GLY A O 1
ATOM 1807 N N . PRO A 1 241 ? 3.114 3.312 -0.255 1.00 88.75 241 PRO A N 1
ATOM 1808 C CA . PRO A 1 241 ? 2.437 4.547 0.138 1.00 88.75 241 PRO A CA 1
ATOM 1809 C C . PRO A 1 241 ? 2.032 5.426 -1.050 1.00 88.75 241 PRO A C 1
ATOM 1811 O O . PRO A 1 241 ? 0.909 5.926 -1.075 1.00 88.75 241 PRO A O 1
ATOM 1814 N N . GLU A 1 242 ? 2.914 5.592 -2.041 1.00 88.94 242 GLU A N 1
ATOM 1815 C CA . GLU A 1 242 ? 2.624 6.386 -3.242 1.00 88.94 242 GLU A CA 1
ATOM 1816 C C . GLU A 1 242 ? 1.603 5.707 -4.149 1.00 88.94 242 GLU A C 1
ATOM 1818 O O . GLU A 1 242 ? 0.787 6.374 -4.784 1.00 88.94 242 GLU A O 1
ATOM 1823 N N . LEU A 1 243 ? 1.651 4.377 -4.219 1.00 89.44 243 LEU A N 1
ATOM 1824 C CA . LEU A 1 243 ? 0.710 3.598 -5.004 1.00 89.44 243 LEU A CA 1
ATOM 1825 C C . LEU A 1 243 ? -0.693 3.670 -4.395 1.00 89.44 243 LEU A C 1
ATOM 1827 O O . LEU A 1 243 ? -1.643 3.879 -5.136 1.00 89.44 243 LEU A O 1
ATOM 1831 N N . LEU A 1 244 ? -0.810 3.558 -3.064 1.00 86.94 244 LEU A N 1
ATOM 1832 C CA . LEU A 1 244 ? -2.068 3.687 -2.317 1.00 86.94 244 LEU A CA 1
ATOM 1833 C C . LEU A 1 244 ? -2.664 5.101 -2.379 1.00 86.94 244 LEU A C 1
ATOM 1835 O O . LEU A 1 244 ? -3.883 5.243 -2.351 1.00 86.94 244 LEU A O 1
ATOM 1839 N N . ALA A 1 245 ? -1.825 6.139 -2.431 1.00 85.12 245 ALA A N 1
ATOM 1840 C CA . ALA A 1 245 ? -2.273 7.532 -2.450 1.00 85.12 245 ALA A CA 1
ATOM 1841 C C . ALA A 1 245 ? -2.943 7.939 -3.773 1.00 85.12 245 ALA A C 1
ATOM 1843 O O . ALA A 1 245 ? -3.843 8.776 -3.763 1.00 85.12 245 ALA A O 1
ATOM 1844 N N . ASP A 1 246 ? -2.535 7.333 -4.889 1.00 84.25 246 ASP A N 1
ATOM 1845 C CA . ASP A 1 246 ? -3.040 7.677 -6.223 1.00 84.25 246 ASP A CA 1
ATOM 1846 C C . ASP A 1 246 ? -4.055 6.653 -6.753 1.00 84.25 246 ASP A C 1
ATOM 1848 O O . ASP A 1 246 ? -4.456 6.733 -7.917 1.00 84.25 246 ASP A O 1
ATOM 1852 N N . ILE A 1 247 ? -4.482 5.686 -5.929 1.00 78.31 247 ILE A N 1
ATOM 1853 C CA . ILE A 1 247 ? -5.536 4.749 -6.320 1.00 78.31 247 ILE A CA 1
ATOM 1854 C C . ILE A 1 247 ? -6.808 5.555 -6.600 1.00 78.31 247 ILE A C 1
ATOM 1856 O O . ILE A 1 247 ? -7.346 6.192 -5.689 1.00 78.31 247 ILE A O 1
ATOM 1860 N N . PRO A 1 248 ? -7.336 5.535 -7.833 1.00 76.12 248 PRO A N 1
ATOM 1861 C CA . PRO A 1 248 ? -8.593 6.201 -8.103 1.00 76.12 248 PRO A CA 1
ATOM 1862 C C . PRO A 1 248 ? -9.718 5.494 -7.352 1.00 76.12 248 PRO A C 1
ATOM 1864 O O . PRO A 1 248 ? -9.715 4.275 -7.207 1.00 76.12 248 PRO A O 1
ATOM 1867 N N . ALA A 1 249 ? -10.741 6.248 -6.951 1.00 71.50 249 ALA A N 1
ATOM 1868 C CA . ALA A 1 249 ? -11.905 5.719 -6.233 1.00 71.50 249 ALA A CA 1
ATOM 1869 C C . ALA A 1 249 ? -12.678 4.610 -6.987 1.00 71.50 249 ALA A C 1
ATOM 1871 O O . ALA A 1 249 ? -13.595 4.010 -6.436 1.00 71.50 249 ALA A O 1
ATOM 1872 N N . THR A 1 250 ? -12.348 4.366 -8.257 1.00 72.00 250 THR A N 1
ATOM 1873 C CA . THR A 1 250 ? -12.899 3.296 -9.096 1.00 72.00 250 THR A CA 1
ATOM 1874 C C . THR A 1 250 ? -12.135 1.976 -9.003 1.00 72.00 250 THR A C 1
ATOM 1876 O O . THR A 1 250 ? -12.560 1.008 -9.626 1.00 72.00 250 THR A O 1
ATOM 1879 N N . PHE A 1 251 ? -11.012 1.924 -8.287 1.00 80.12 251 PHE A N 1
ATOM 1880 C CA . PHE A 1 251 ? -10.241 0.700 -8.123 1.00 80.12 251 PHE A CA 1
ATOM 1881 C C . PHE A 1 251 ? -10.948 -0.259 -7.162 1.00 80.12 251 PHE A C 1
ATOM 1883 O O . PHE A 1 251 ? -11.408 0.142 -6.091 1.00 80.12 251 PHE A O 1
ATOM 1890 N N . ASP A 1 252 ? -11.017 -1.533 -7.540 1.00 80.62 252 ASP A N 1
ATOM 1891 C CA . ASP A 1 252 ? -11.588 -2.561 -6.681 1.00 80.62 252 ASP A CA 1
ATOM 1892 C C . ASP A 1 252 ? -10.717 -2.721 -5.428 1.00 80.62 252 ASP A C 1
ATOM 1894 O O . ASP A 1 252 ? -9.513 -2.948 -5.538 1.00 80.62 252 ASP A O 1
ATOM 1898 N N . GLY A 1 253 ? -11.317 -2.630 -4.241 1.00 84.50 253 GLY A N 1
ATOM 1899 C CA . GLY A 1 253 ? -10.599 -2.702 -2.969 1.00 84.50 253 GLY A CA 1
ATOM 1900 C C . GLY A 1 253 ? -9.834 -4.019 -2.717 1.00 84.50 253 GLY A C 1
ATOM 1901 O O . GLY A 1 253 ? -9.709 -4.876 -3.601 1.00 84.50 253 GLY A O 1
ATOM 1902 N N . PRO A 1 254 ? -9.278 -4.192 -1.507 1.00 90.25 254 PRO A N 1
ATOM 1903 C CA . PRO A 1 254 ? -8.514 -5.388 -1.144 1.00 90.25 254 PRO A CA 1
ATOM 1904 C C . PRO A 1 254 ? -9.314 -6.687 -1.330 1.00 90.25 254 PRO A C 1
ATOM 1906 O O . PRO A 1 254 ? -10.538 -6.704 -1.201 1.00 90.25 254 PRO A O 1
ATOM 1909 N N . ASP A 1 255 ? -8.607 -7.794 -1.589 1.00 91.19 255 ASP A N 1
ATOM 1910 C CA . ASP A 1 255 ? -9.209 -9.132 -1.699 1.00 91.19 255 ASP A CA 1
ATOM 1911 C C . ASP A 1 255 ? -9.816 -9.591 -0.370 1.00 91.19 255 ASP A C 1
ATOM 1913 O O . ASP A 1 255 ? -10.835 -10.282 -0.345 1.00 91.19 255 ASP A O 1
ATOM 1917 N N . SER A 1 256 ? -9.197 -9.198 0.741 1.00 90.88 256 SER A N 1
ATOM 1918 C CA . SER A 1 256 ? -9.749 -9.392 2.073 1.00 90.88 256 SER A CA 1
ATOM 1919 C C . SER A 1 256 ? -9.342 -8.263 3.010 1.00 90.88 256 SER A C 1
ATOM 1921 O O . SER A 1 256 ? -8.273 -7.662 2.883 1.00 90.88 256 SER A O 1
ATOM 1923 N N . THR A 1 257 ? -10.212 -7.991 3.975 1.00 90.06 257 THR A N 1
ATOM 1924 C CA . THR A 1 257 ? -9.948 -7.101 5.101 1.00 90.06 257 THR A CA 1
ATOM 1925 C C . THR A 1 257 ? -10.207 -7.856 6.394 1.00 90.06 257 THR A C 1
ATOM 1927 O O . THR A 1 257 ? -11.197 -8.576 6.526 1.00 90.06 257 THR A O 1
ATOM 1930 N N . ALA A 1 258 ? -9.307 -7.700 7.354 1.00 90.62 258 ALA A N 1
ATOM 1931 C CA . ALA A 1 258 ? -9.470 -8.179 8.715 1.00 90.62 258 ALA A CA 1
ATOM 1932 C C . ALA A 1 258 ? -9.128 -7.048 9.685 1.00 90.62 258 ALA A C 1
ATOM 1934 O O . ALA A 1 258 ? -8.242 -6.239 9.412 1.00 90.62 258 ALA A O 1
ATOM 1935 N N . PHE A 1 259 ? -9.823 -7.003 10.815 1.00 88.94 259 PHE A N 1
ATOM 1936 C CA . PHE A 1 259 ? -9.508 -6.100 11.915 1.00 88.94 259 PHE A CA 1
ATOM 1937 C C . PHE A 1 259 ? -9.034 -6.924 13.096 1.00 88.94 259 PHE A C 1
ATOM 1939 O O . PHE A 1 259 ? -9.564 -7.998 13.375 1.00 88.94 259 PHE A O 1
ATOM 1946 N N . ASP A 1 260 ? -8.004 -6.420 13.748 1.00 91.31 260 ASP A N 1
ATOM 1947 C CA . ASP A 1 260 ? -7.363 -7.043 14.886 1.00 91.31 260 ASP A CA 1
ATOM 1948 C C . ASP A 1 260 ? -7.103 -5.969 15.945 1.00 91.31 260 ASP A C 1
ATOM 1950 O O . ASP A 1 260 ? -6.853 -4.800 15.637 1.00 91.31 260 ASP A O 1
ATOM 1954 N N . GLY A 1 261 ? -7.187 -6.364 17.203 1.00 92.25 261 GLY A N 1
ATOM 1955 C CA . GLY A 1 261 ? -7.103 -5.483 18.356 1.00 92.25 261 GLY A CA 1
ATOM 1956 C C . GLY A 1 261 ? -7.207 -6.294 19.644 1.00 92.25 261 GLY A C 1
ATOM 1957 O O . GLY A 1 261 ? -7.505 -7.491 19.614 1.00 92.25 261 GLY A O 1
ATOM 1958 N N . PRO A 1 262 ? -6.934 -5.691 20.808 1.00 93.31 262 PRO A N 1
ATOM 1959 C CA . PRO A 1 262 ? -7.030 -6.416 22.063 1.00 93.31 262 PRO A CA 1
ATOM 1960 C C . PRO A 1 262 ? -8.491 -6.802 22.325 1.00 93.31 262 PRO A C 1
ATOM 1962 O O . PRO A 1 262 ? -9.386 -5.966 22.249 1.00 93.31 262 PRO A O 1
ATOM 1965 N N . ALA A 1 263 ? -8.722 -8.067 22.686 1.00 92.75 263 ALA A N 1
ATOM 1966 C CA . ALA A 1 263 ? -10.063 -8.581 22.979 1.00 92.75 263 ALA A CA 1
ATOM 1967 C C . ALA A 1 263 ? -10.727 -7.874 24.174 1.00 92.75 263 ALA A C 1
ATOM 1969 O O . ALA A 1 263 ? -11.952 -7.797 24.255 1.00 92.75 263 ALA A O 1
ATOM 1970 N N . SER A 1 264 ? -9.923 -7.351 25.106 1.00 93.38 264 SER A N 1
ATOM 1971 C CA . SER A 1 264 ? -10.418 -6.589 26.247 1.00 93.38 264 SER A CA 1
ATOM 1972 C C . SER A 1 264 ? -9.393 -5.595 26.785 1.00 93.38 264 SER A C 1
ATOM 1974 O O . SER A 1 264 ? -8.191 -5.866 26.749 1.00 93.38 264 SER A O 1
ATOM 1976 N N . VAL A 1 265 ? -9.869 -4.503 27.379 1.00 92.62 265 VAL A N 1
ATOM 1977 C CA . VAL A 1 265 ? -9.060 -3.555 28.155 1.00 92.62 265 VAL A CA 1
ATOM 1978 C C . VAL A 1 265 ? -9.703 -3.346 29.524 1.00 92.62 265 VAL A C 1
ATOM 1980 O O . VAL A 1 265 ? -10.894 -3.054 29.631 1.00 92.62 265 VAL A O 1
ATOM 1983 N N . THR A 1 266 ? -8.906 -3.484 30.584 1.00 92.69 266 THR A N 1
ATOM 1984 C CA . THR A 1 266 ? -9.330 -3.152 31.949 1.00 92.69 266 THR A CA 1
ATOM 1985 C C . THR A 1 266 ? -9.262 -1.642 32.138 1.00 92.69 266 THR A C 1
ATOM 1987 O O . THR A 1 266 ? -8.201 -1.041 31.963 1.00 92.69 266 THR A O 1
ATOM 1990 N N . GLY A 1 267 ? -10.390 -1.023 32.480 1.00 88.88 267 GLY A N 1
ATOM 1991 C CA . GLY A 1 267 ? -10.442 0.397 32.806 1.00 88.88 267 GLY A CA 1
ATOM 1992 C C . GLY A 1 267 ? -9.872 0.689 34.196 1.00 88.88 267 GLY A C 1
ATOM 1993 O O . GLY A 1 267 ? -9.541 -0.208 34.973 1.00 88.88 267 GLY A O 1
ATOM 1994 N N . THR A 1 268 ? -9.728 1.972 34.517 1.00 89.50 268 THR A N 1
ATOM 1995 C CA . THR A 1 268 ? -9.205 2.393 35.821 1.00 89.50 268 THR A CA 1
ATOM 1996 C C . THR A 1 268 ? -10.199 2.038 36.932 1.00 89.50 268 THR A C 1
ATOM 1998 O O . THR A 1 268 ? -11.371 2.402 36.820 1.00 89.50 268 THR A O 1
ATOM 2001 N N . PRO A 1 269 ? -9.770 1.354 38.009 1.00 90.81 269 PRO A N 1
ATOM 2002 C CA . PRO A 1 269 ? -10.662 1.045 39.112 1.00 90.81 269 PRO A CA 1
ATOM 2003 C C . PRO A 1 269 ? -11.051 2.321 39.863 1.00 90.81 269 PRO A C 1
ATOM 2005 O O . PRO A 1 269 ? -10.217 3.190 40.126 1.00 90.81 269 PRO A O 1
ATOM 2008 N N . THR A 1 270 ? -12.319 2.421 40.246 1.00 91.19 270 THR A N 1
ATOM 2009 C CA . THR A 1 270 ? -12.827 3.495 41.107 1.00 91.19 270 THR A CA 1
ATOM 2010 C C . THR A 1 270 ? -13.116 2.955 42.498 1.00 91.19 270 THR A C 1
ATOM 2012 O O . THR A 1 270 ? -13.816 1.953 42.642 1.00 91.19 270 THR A O 1
ATOM 2015 N N . ILE A 1 271 ? -12.600 3.633 43.523 1.00 93.12 271 ILE A N 1
ATOM 2016 C CA . ILE A 1 271 ? -12.796 3.273 44.930 1.00 93.12 271 ILE A CA 1
ATOM 2017 C C . ILE A 1 271 ? -13.675 4.338 45.582 1.00 93.12 271 ILE A C 1
ATOM 2019 O O . ILE A 1 271 ? -13.323 5.516 45.594 1.00 93.12 271 ILE A O 1
ATOM 2023 N N . THR A 1 272 ? -14.806 3.920 46.146 1.00 92.19 272 THR A N 1
ATOM 2024 C CA . THR A 1 272 ? -15.697 4.786 46.923 1.00 92.19 272 THR A CA 1
ATOM 2025 C C . THR A 1 272 ? -15.719 4.314 48.368 1.00 92.19 272 THR A C 1
ATOM 2027 O O . THR A 1 272 ? -16.089 3.176 48.642 1.00 92.19 272 THR A O 1
ATOM 2030 N N . THR A 1 273 ? -15.347 5.188 49.299 1.00 94.06 273 THR A N 1
ATOM 2031 C CA . THR A 1 273 ? -15.387 4.899 50.737 1.00 94.06 273 THR A CA 1
ATOM 2032 C C . THR A 1 273 ? -16.516 5.690 51.380 1.00 94.06 273 THR A C 1
ATOM 2034 O O . THR A 1 273 ? -16.594 6.908 51.231 1.00 94.06 273 THR A O 1
ATOM 2037 N N . THR A 1 274 ? -17.385 5.009 52.120 1.00 93.12 274 THR A N 1
ATOM 2038 C CA . THR A 1 274 ? -18.477 5.613 52.885 1.00 93.12 274 THR A CA 1
ATOM 2039 C C . THR A 1 274 ? -18.347 5.199 54.343 1.00 93.12 274 THR A C 1
ATOM 2041 O O . THR A 1 274 ? -18.270 4.012 54.655 1.00 93.12 274 THR A O 1
ATOM 2044 N N . LEU A 1 275 ? -18.319 6.182 55.241 1.00 93.81 275 LEU A N 1
ATOM 2045 C CA . LEU A 1 275 ? -18.280 5.963 56.681 1.00 93.81 275 LEU A CA 1
ATOM 2046 C C . LEU A 1 275 ? -19.653 6.285 57.269 1.00 93.81 275 LEU A C 1
ATOM 2048 O O . LEU A 1 275 ? -20.140 7.405 57.124 1.00 93.81 275 LEU A O 1
ATOM 2052 N N . ASP A 1 276 ? -20.266 5.321 57.946 1.00 89.06 276 ASP A N 1
ATOM 2053 C CA . ASP A 1 276 ? -21.467 5.581 58.732 1.00 89.06 276 ASP A CA 1
ATOM 2054 C C . ASP A 1 276 ? -21.072 6.200 60.080 1.00 89.06 276 ASP A C 1
ATOM 2056 O O . ASP A 1 276 ? -20.449 5.557 60.927 1.00 89.06 276 ASP A O 1
ATOM 2060 N N . HIS A 1 277 ? -21.445 7.462 60.287 1.00 87.00 277 HIS A N 1
ATOM 2061 C CA . HIS A 1 277 ? -21.131 8.216 61.500 1.00 87.00 277 HIS A CA 1
ATOM 2062 C C . HIS A 1 277 ? -21.866 7.720 62.753 1.00 87.00 277 HIS A C 1
ATOM 2064 O O . HIS A 1 277 ? -21.460 8.069 63.860 1.00 87.00 277 HIS A O 1
ATOM 2070 N N . VAL A 1 278 ? -22.932 6.928 62.603 1.00 88.38 278 VAL A N 1
ATOM 2071 C CA . VAL A 1 278 ? -23.714 6.410 63.733 1.00 88.38 278 VAL A CA 1
ATOM 2072 C C . VAL A 1 278 ? -23.164 5.066 64.206 1.00 88.38 278 VAL A C 1
ATOM 2074 O O . VAL A 1 278 ? -22.989 4.866 65.406 1.00 88.38 278 VAL A O 1
ATOM 2077 N N . SER A 1 279 ? -22.869 4.150 63.279 1.00 88.06 279 SER A N 1
ATOM 2078 C CA . SER A 1 279 ? -22.356 2.812 63.613 1.00 88.06 279 SER A CA 1
ATOM 2079 C C . SER A 1 279 ? -20.827 2.709 63.635 1.00 88.06 279 SER A C 1
ATOM 2081 O O . SER A 1 279 ? -20.291 1.726 64.143 1.00 88.06 279 SER A O 1
ATOM 2083 N N . GLY A 1 280 ? -20.113 3.691 63.074 1.00 89.81 280 GLY A N 1
ATOM 2084 C CA . GLY A 1 280 ? -18.661 3.637 62.876 1.00 89.81 280 GLY A CA 1
ATOM 2085 C C . GLY A 1 280 ? -18.219 2.658 61.781 1.00 89.81 280 GLY A C 1
ATOM 2086 O O . GLY A 1 280 ? -17.021 2.429 61.618 1.00 89.81 280 GLY A O 1
ATOM 2087 N N . THR A 1 281 ? -19.159 2.069 61.034 1.00 89.25 281 THR A N 1
ATOM 2088 C CA . THR A 1 281 ? -18.869 1.074 59.994 1.00 89.25 281 THR A CA 1
ATOM 2089 C C . THR A 1 281 ? -18.322 1.753 58.742 1.00 89.25 281 THR A C 1
ATOM 2091 O O . THR A 1 281 ? -18.952 2.660 58.194 1.00 89.25 281 THR A O 1
ATOM 2094 N N . SER A 1 282 ? -17.167 1.291 58.259 1.00 90.94 282 SER A N 1
ATOM 2095 C CA . SER A 1 282 ? -16.599 1.726 56.980 1.00 90.94 282 SER A CA 1
ATOM 2096 C C . SER A 1 282 ? -17.000 0.752 55.879 1.00 90.94 282 SER A C 1
ATOM 2098 O O . SER A 1 282 ? -16.722 -0.445 55.982 1.00 90.94 282 SER A O 1
ATOM 2100 N N . THR A 1 283 ? -17.648 1.263 54.835 1.00 90.88 283 THR A N 1
ATOM 2101 C CA . THR A 1 283 ? -17.976 0.520 53.616 1.00 90.88 283 THR A CA 1
ATOM 2102 C C . THR A 1 283 ? -17.102 1.031 52.478 1.00 90.88 283 THR A C 1
ATOM 2104 O O . THR A 1 283 ? -17.137 2.215 52.155 1.00 90.88 283 THR A O 1
ATOM 2107 N N . VAL A 1 284 ? -16.317 0.148 51.868 1.00 91.94 284 VAL A N 1
ATOM 2108 C CA . VAL A 1 284 ? -15.482 0.453 50.700 1.00 91.94 284 VAL A CA 1
ATOM 2109 C C . VAL A 1 284 ? -16.040 -0.313 49.512 1.00 91.94 284 VAL A C 1
ATOM 2111 O O . VAL A 1 284 ? -16.166 -1.533 49.572 1.00 91.94 284 VAL A O 1
ATOM 2114 N N . VAL A 1 285 ? -16.379 0.392 48.440 1.00 91.25 285 VAL A N 1
ATOM 2115 C CA . VAL A 1 285 ? -16.794 -0.198 47.168 1.00 91.25 285 VAL A CA 1
ATOM 2116 C C . VAL A 1 285 ? -15.679 0.022 46.161 1.00 91.25 285 VAL A C 1
ATOM 2118 O O . VAL A 1 285 ? -15.377 1.158 45.798 1.00 91.25 285 VAL A O 1
ATOM 2121 N N . GLU A 1 286 ? -15.067 -1.066 45.718 1.00 92.88 286 GLU A N 1
ATOM 2122 C CA . GLU A 1 286 ? -14.092 -1.076 44.635 1.00 92.88 286 GLU A CA 1
ATOM 2123 C C . GLU A 1 286 ? -14.786 -1.547 43.358 1.00 92.88 286 GLU A C 1
ATOM 2125 O O . GLU A 1 286 ? -15.360 -2.635 43.316 1.00 92.88 286 GLU A O 1
ATOM 2130 N N . SER A 1 287 ? -14.753 -0.717 42.323 1.00 90.56 287 SER A N 1
ATOM 2131 C CA . SER A 1 287 ? -15.378 -0.987 41.033 1.00 90.56 287 SER A CA 1
ATOM 2132 C C . SER A 1 287 ? -14.309 -1.069 39.956 1.00 90.56 287 SER A C 1
ATOM 2134 O O . SER A 1 287 ? -13.570 -0.108 39.759 1.00 90.56 287 SER A O 1
ATOM 2136 N N . THR A 1 288 ? -14.217 -2.209 39.272 1.00 92.31 288 THR A N 1
ATOM 2137 C CA . THR A 1 288 ? -13.268 -2.423 38.170 1.00 92.31 288 THR A CA 1
ATOM 2138 C C . THR A 1 288 ? -14.037 -2.717 36.880 1.00 92.31 288 THR A C 1
ATOM 2140 O O . THR A 1 288 ? -14.651 -3.788 36.780 1.00 92.31 288 THR A O 1
ATOM 2143 N N . PRO A 1 289 ? -14.045 -1.795 35.900 1.00 92.69 289 PRO A N 1
ATOM 2144 C CA . PRO A 1 289 ? -14.645 -2.042 34.594 1.00 92.69 289 PRO A CA 1
ATOM 2145 C C . PRO A 1 289 ? -13.689 -2.819 33.675 1.00 92.69 289 PRO A C 1
ATOM 2147 O O . PRO A 1 289 ? -12.494 -2.534 33.607 1.00 92.69 289 PRO A O 1
ATOM 2150 N N . VAL A 1 290 ? -14.221 -3.794 32.942 1.00 92.88 290 VAL A N 1
ATOM 2151 C CA . VAL A 1 290 ? -13.537 -4.516 31.860 1.00 92.88 290 VAL A CA 1
ATOM 2152 C C . VAL A 1 290 ? -14.335 -4.308 30.581 1.00 92.88 290 VAL A C 1
ATOM 2154 O O . VAL A 1 290 ? -15.509 -4.671 30.516 1.00 92.88 290 VAL A O 1
ATOM 2157 N N . HIS A 1 291 ? -13.712 -3.720 29.567 1.00 91.56 291 HIS A N 1
ATOM 2158 C CA . HIS A 1 291 ? -14.330 -3.475 28.267 1.00 91.56 291 HIS A CA 1
ATOM 2159 C C . HIS A 1 291 ? -13.884 -4.568 27.302 1.00 91.56 291 HIS A C 1
ATOM 2161 O O . HIS A 1 291 ? -12.689 -4.703 27.065 1.00 91.56 291 HIS A O 1
ATOM 2167 N N . ASN A 1 292 ? -14.820 -5.353 26.775 1.00 91.88 292 ASN A N 1
ATOM 2168 C CA . ASN A 1 292 ? -14.584 -6.357 25.741 1.00 91.88 292 ASN A CA 1
ATOM 2169 C C . ASN A 1 292 ? -14.957 -5.779 24.376 1.00 91.88 292 ASN A C 1
ATOM 2171 O O . ASN A 1 292 ? -15.984 -5.104 24.263 1.00 91.88 292 ASN A O 1
ATOM 2175 N N . PHE A 1 293 ? -14.152 -6.071 23.358 1.00 90.75 293 PHE A N 1
ATOM 2176 C CA . PHE A 1 293 ? -14.317 -5.540 22.008 1.00 90.75 293 PHE A CA 1
ATOM 2177 C C . PHE A 1 293 ? -14.531 -6.675 21.011 1.00 90.75 293 PHE A C 1
ATOM 2179 O O . PHE A 1 293 ? -13.812 -7.673 21.039 1.00 90.75 293 PHE A O 1
ATOM 2186 N N . ASP A 1 294 ? -15.510 -6.500 20.130 1.00 90.00 294 ASP A N 1
ATOM 2187 C CA . ASP A 1 294 ? -15.756 -7.377 18.989 1.00 90.00 294 ASP A CA 1
ATOM 2188 C C . ASP A 1 294 ? -15.647 -6.565 17.694 1.00 90.00 294 ASP A C 1
ATOM 2190 O O . ASP A 1 294 ? -16.234 -5.482 17.578 1.00 90.00 294 ASP A O 1
ATOM 2194 N N . PHE A 1 295 ? -14.864 -7.067 16.743 1.00 88.12 295 PHE A N 1
ATOM 2195 C CA . PHE A 1 295 ? -14.515 -6.373 15.508 1.00 88.12 295 PHE A CA 1
ATOM 2196 C C . PHE A 1 295 ? -15.229 -7.038 14.330 1.00 88.12 295 PHE A C 1
ATOM 2198 O O . PHE A 1 295 ? -15.008 -8.213 14.042 1.00 88.12 295 PHE A O 1
ATOM 2205 N N . SER A 1 296 ? -16.055 -6.276 13.613 1.00 84.38 296 SER A N 1
ATOM 2206 C CA . SER A 1 296 ? -16.745 -6.737 12.405 1.00 84.38 296 SER A CA 1
ATOM 2207 C C . SER A 1 296 ? -16.168 -6.077 11.154 1.00 84.38 296 SER A C 1
ATOM 2209 O O . SER A 1 296 ? -15.815 -4.897 11.157 1.00 84.38 296 SER A O 1
ATOM 2211 N N . THR A 1 297 ? -16.084 -6.844 10.065 1.00 78.44 297 THR A N 1
ATOM 2212 C CA . THR A 1 297 ? -15.578 -6.393 8.758 1.00 78.44 297 THR A CA 1
ATOM 2213 C C . THR A 1 297 ? -16.684 -5.969 7.788 1.00 78.44 297 THR A C 1
ATOM 2215 O O . THR A 1 297 ? -16.370 -5.409 6.738 1.00 78.44 297 THR A O 1
ATOM 2218 N N . ASN A 1 298 ? -17.965 -6.225 8.093 1.00 74.69 298 ASN A N 1
ATOM 2219 C CA . ASN A 1 298 ? -19.081 -5.918 7.189 1.00 74.69 298 ASN A CA 1
ATOM 2220 C C . ASN A 1 298 ? -20.431 -5.682 7.922 1.00 74.69 298 ASN A C 1
ATOM 2222 O O . ASN A 1 298 ? -21.130 -6.656 8.209 1.00 74.69 298 ASN A O 1
ATOM 2226 N N . PRO A 1 299 ? -20.841 -4.427 8.199 1.00 71.81 299 PRO A N 1
ATOM 2227 C CA . PRO A 1 299 ? -20.072 -3.195 8.049 1.00 71.81 299 PRO A CA 1
ATOM 2228 C C . PRO A 1 299 ? -18.904 -3.134 9.037 1.00 71.81 299 PRO A C 1
ATOM 2230 O O . PRO A 1 299 ? -18.778 -3.938 9.960 1.00 71.81 299 PRO A O 1
ATOM 2233 N N . LEU A 1 300 ? -18.035 -2.166 8.790 1.00 71.38 300 LEU A N 1
ATOM 2234 C CA . LEU A 1 300 ? -16.821 -1.897 9.540 1.00 71.38 300 LEU A CA 1
ATOM 2235 C C . LEU A 1 300 ? -17.192 -1.284 10.903 1.00 71.38 300 LEU A C 1
ATOM 2237 O O . LEU A 1 300 ? -17.532 -0.102 10.994 1.00 71.38 300 LEU A O 1
ATOM 2241 N N . SER A 1 301 ? -17.198 -2.101 11.959 1.00 81.19 301 SER A N 1
ATOM 2242 C CA . SER A 1 301 ? -17.712 -1.674 13.265 1.00 81.19 301 SER A CA 1
ATOM 2243 C C . SER A 1 301 ? -17.009 -2.324 14.451 1.00 81.19 301 SER A C 1
ATOM 2245 O O . SER A 1 301 ? -16.587 -3.480 14.388 1.00 81.19 301 SER A O 1
ATOM 2247 N N . ILE A 1 302 ? -16.949 -1.583 15.560 1.00 82.25 302 ILE A N 1
ATOM 2248 C CA . ILE A 1 302 ? -16.441 -2.065 16.848 1.00 82.25 302 ILE A CA 1
ATOM 2249 C C . ILE A 1 302 ? -17.612 -2.104 17.829 1.00 82.25 302 ILE A C 1
ATOM 2251 O O . ILE A 1 302 ? -18.230 -1.078 18.124 1.00 82.25 302 ILE A O 1
ATOM 2255 N N . THR A 1 303 ? -17.928 -3.294 18.337 1.00 86.38 303 THR A N 1
ATOM 2256 C CA . THR A 1 303 ? -18.947 -3.471 19.378 1.00 86.38 303 THR A CA 1
ATOM 2257 C C . THR A 1 303 ? -18.269 -3.580 20.735 1.00 86.38 303 THR A C 1
ATOM 2259 O O . THR A 1 303 ? -17.393 -4.421 20.926 1.00 86.38 303 THR A O 1
ATOM 2262 N N . THR A 1 304 ? -18.695 -2.752 21.691 1.00 88.62 304 THR A N 1
ATOM 2263 C CA . THR A 1 304 ? -18.109 -2.710 23.036 1.00 88.62 304 THR A CA 1
ATOM 2264 C C . THR A 1 304 ? -19.086 -3.259 24.070 1.00 88.62 304 THR A C 1
ATOM 2266 O O . THR A 1 304 ? -20.206 -2.767 24.222 1.00 88.62 304 THR A O 1
ATOM 2269 N N . THR A 1 305 ? -18.641 -4.253 24.836 1.00 90.31 305 THR A N 1
ATOM 2270 C CA . THR A 1 305 ? -19.374 -4.810 25.980 1.00 90.31 305 THR A CA 1
ATOM 2271 C C . THR A 1 305 ? -18.610 -4.522 27.263 1.00 90.31 305 THR A C 1
ATOM 2273 O O . THR A 1 305 ? -17.504 -5.020 27.451 1.00 90.31 305 THR A O 1
ATOM 2276 N N . THR A 1 306 ? -19.196 -3.740 28.169 1.00 90.12 306 THR A N 1
ATOM 2277 C CA . THR A 1 306 ? -18.559 -3.394 29.447 1.00 90.12 306 THR A CA 1
ATOM 2278 C C . THR A 1 306 ? -19.087 -4.283 30.563 1.00 90.12 306 THR A C 1
ATOM 2280 O O . THR A 1 306 ? -20.291 -4.331 30.807 1.00 90.12 306 THR A O 1
ATOM 2283 N N . THR A 1 307 ? -18.185 -4.958 31.269 1.00 91.06 307 THR A N 1
ATOM 2284 C CA . THR A 1 307 ? -18.476 -5.729 32.477 1.00 91.06 307 THR A CA 1
ATOM 2285 C C . THR A 1 307 ? -17.836 -5.040 33.676 1.00 91.06 307 THR A C 1
ATOM 2287 O O . THR A 1 307 ? -16.616 -4.996 33.798 1.00 91.06 307 THR A O 1
ATOM 2290 N N . THR A 1 308 ? -18.655 -4.519 34.584 1.00 91.12 308 THR A N 1
ATOM 2291 C CA . THR A 1 308 ? -18.201 -3.859 35.812 1.00 91.12 308 THR A CA 1
ATOM 2292 C C . THR A 1 308 ? -18.352 -4.806 36.993 1.00 91.12 308 THR A C 1
ATOM 2294 O O . THR A 1 308 ? -19.453 -5.285 37.277 1.00 91.12 308 THR A O 1
ATOM 2297 N N . THR A 1 309 ? -17.249 -5.068 37.697 1.00 92.00 309 THR A N 1
ATOM 2298 C CA . THR A 1 309 ? -17.248 -5.861 38.934 1.00 92.00 309 THR A CA 1
ATOM 2299 C C . THR A 1 309 ? -17.106 -4.935 40.134 1.00 92.00 309 THR A C 1
ATOM 2301 O O . THR A 1 309 ? -16.105 -4.233 40.257 1.00 92.00 309 THR A O 1
ATOM 2304 N N . ASN A 1 310 ? -18.109 -4.944 41.010 1.00 91.06 310 ASN A N 1
ATOM 2305 C CA . ASN A 1 310 ? -18.161 -4.169 42.244 1.00 91.06 310 ASN A CA 1
ATOM 2306 C C . ASN A 1 310 ? -17.918 -5.091 43.441 1.00 91.06 310 ASN A C 1
ATOM 2308 O O . ASN A 1 310 ? -18.767 -5.925 43.763 1.00 91.06 310 ASN A O 1
ATOM 2312 N N . ASN A 1 311 ? -16.789 -4.918 44.121 1.00 92.00 311 ASN A N 1
ATOM 2313 C CA . ASN A 1 311 ? -16.471 -5.581 45.380 1.00 92.00 311 ASN A CA 1
ATOM 2314 C C . ASN A 1 311 ? -16.788 -4.637 46.542 1.00 92.00 311 ASN A C 1
ATOM 2316 O O . ASN A 1 311 ? -16.269 -3.525 46.609 1.00 92.00 311 ASN A O 1
ATOM 2320 N N . THR A 1 312 ? -17.655 -5.069 47.456 1.00 91.19 312 THR A N 1
ATOM 2321 C CA . THR A 1 312 ? -18.050 -4.300 48.642 1.00 91.19 312 THR A CA 1
ATOM 2322 C C . THR A 1 312 ? -17.403 -4.899 49.880 1.00 91.19 312 THR A C 1
ATOM 2324 O O . THR A 1 312 ? -17.663 -6.052 50.230 1.00 91.19 312 THR A O 1
ATOM 2327 N N . TYR A 1 313 ? -16.600 -4.098 50.568 1.00 92.38 313 TYR A N 1
ATOM 2328 C CA . TYR A 1 313 ? -15.931 -4.444 51.812 1.00 92.38 313 TYR A CA 1
ATOM 2329 C C . TYR A 1 313 ? -16.571 -3.684 52.971 1.00 92.38 313 TYR A C 1
ATOM 2331 O O . TYR A 1 313 ? -16.753 -2.472 52.882 1.00 92.38 313 TYR A O 1
ATOM 2339 N N . GLN A 1 314 ? -16.862 -4.363 54.079 1.00 91.38 314 GLN A N 1
ATOM 2340 C CA . GLN A 1 314 ? -17.214 -3.721 55.346 1.00 91.38 314 GLN A CA 1
ATOM 2341 C C . GLN A 1 314 ? -16.127 -4.020 56.362 1.00 91.38 314 GLN A C 1
ATOM 2343 O O . GLN A 1 314 ? -15.771 -5.178 56.584 1.00 91.38 314 GLN A O 1
ATOM 2348 N N . ASN A 1 315 ? -15.573 -2.964 56.957 1.00 91.50 315 ASN A N 1
ATOM 2349 C CA . ASN A 1 315 ? -14.485 -3.058 57.931 1.00 91.50 315 ASN A CA 1
ATOM 2350 C C . ASN A 1 315 ? -13.311 -3.933 57.430 1.00 91.50 315 ASN A C 1
ATOM 2352 O O . ASN A 1 315 ? -12.739 -4.720 58.178 1.00 91.50 315 ASN A O 1
ATOM 2356 N N . GLY A 1 316 ? -12.986 -3.828 56.136 1.00 87.25 316 GLY A N 1
ATOM 2357 C CA . GLY A 1 316 ? -11.895 -4.569 55.491 1.00 87.25 316 GLY A CA 1
ATOM 2358 C C . GLY A 1 316 ? -12.210 -6.019 55.100 1.00 87.25 316 GLY A C 1
ATOM 2359 O O . GLY A 1 316 ? -11.364 -6.666 54.491 1.00 87.25 316 GLY A O 1
ATOM 2360 N N . THR A 1 317 ? -13.408 -6.535 55.392 1.00 88.50 317 THR A N 1
ATOM 2361 C CA . THR A 1 317 ? -13.829 -7.885 54.980 1.00 88.50 317 THR A CA 1
ATOM 2362 C C . THR A 1 317 ? -14.732 -7.798 53.755 1.00 88.50 317 THR A C 1
ATOM 2364 O O . THR A 1 317 ? -15.667 -7.000 53.748 1.00 88.50 317 THR A O 1
ATOM 2367 N N . LEU A 1 318 ? -14.470 -8.604 52.720 1.00 92.44 318 LEU A N 1
ATOM 2368 C CA . LEU A 1 318 ? -15.326 -8.681 51.532 1.00 92.44 318 LEU A CA 1
ATOM 2369 C C . LEU A 1 318 ? -16.692 -9.260 51.921 1.00 92.44 318 LEU A C 1
ATOM 2371 O O . LEU A 1 318 ? -16.765 -10.364 52.455 1.00 92.44 318 LEU A O 1
ATOM 2375 N N . VAL A 1 319 ? -17.763 -8.519 51.646 1.00 92.81 319 VAL A N 1
ATOM 2376 C CA . VAL A 1 319 ? -19.136 -8.881 52.044 1.00 92.81 319 VAL A CA 1
ATOM 2377 C C . VAL A 1 319 ? -20.004 -9.230 50.843 1.00 92.81 319 VAL A C 1
ATOM 2379 O O . VAL A 1 319 ? -20.917 -10.042 50.958 1.00 92.81 319 VAL A O 1
ATOM 2382 N N . SER A 1 320 ? -19.745 -8.607 49.693 1.00 90.19 320 SER A N 1
ATOM 2383 C CA . SER A 1 320 ? -20.505 -8.844 48.469 1.00 90.19 320 SER A CA 1
ATOM 2384 C C . SER A 1 320 ? -19.665 -8.542 47.235 1.00 90.19 320 SER A C 1
ATOM 2386 O O . SER A 1 320 ? -18.889 -7.585 47.223 1.00 90.19 320 SER A O 1
ATOM 2388 N N . THR A 1 321 ? -19.878 -9.328 46.186 1.00 90.69 321 THR A N 1
ATOM 2389 C CA . THR A 1 321 ? -19.385 -9.064 44.836 1.00 90.69 321 THR A CA 1
ATOM 2390 C C . THR A 1 321 ? -20.591 -9.023 43.909 1.00 90.69 321 THR A C 1
ATOM 2392 O O . THR A 1 321 ? -21.396 -9.951 43.890 1.00 90.69 321 THR A O 1
ATOM 2395 N N . THR A 1 322 ? -20.740 -7.937 43.154 1.00 86.88 322 THR A N 1
ATOM 2396 C CA . THR A 1 322 ? -21.805 -7.779 42.155 1.00 86.88 322 THR A CA 1
ATOM 2397 C C . THR A 1 322 ? -21.186 -7.504 40.796 1.00 86.88 322 THR A C 1
ATOM 2399 O O . THR A 1 322 ? -20.331 -6.631 40.674 1.00 86.88 322 THR A O 1
ATOM 2402 N N . THR A 1 323 ? -21.642 -8.213 39.768 1.00 85.62 323 THR A N 1
ATOM 2403 C CA . THR A 1 323 ? -21.190 -8.021 38.388 1.00 85.62 323 THR A CA 1
ATOM 2404 C C . THR A 1 323 ? -22.345 -7.489 37.551 1.00 85.62 323 THR A C 1
ATOM 2406 O O . THR A 1 323 ? -23.444 -8.040 37.587 1.00 85.62 323 THR A O 1
ATOM 2409 N N . GLN A 1 324 ? -22.106 -6.420 36.797 1.00 85.06 324 GLN A N 1
ATOM 2410 C CA . GLN A 1 324 ? -23.069 -5.854 35.854 1.00 85.06 324 GLN A CA 1
ATOM 2411 C C . GLN A 1 324 ? -22.451 -5.829 34.462 1.00 85.06 324 GLN A C 1
ATOM 2413 O O . GLN A 1 324 ? -21.287 -5.471 34.311 1.00 85.06 324 GLN A O 1
ATOM 2418 N N . THR A 1 325 ? -23.222 -6.225 33.452 1.00 86.62 325 THR A N 1
ATOM 2419 C CA . THR A 1 325 ? -22.790 -6.185 32.050 1.00 86.62 325 THR A CA 1
ATOM 2420 C C . THR A 1 325 ? -23.711 -5.255 31.278 1.00 86.62 325 THR A C 1
ATOM 2422 O O . THR A 1 325 ? -24.930 -5.398 31.351 1.00 86.62 325 THR A O 1
ATOM 2425 N N . GLN A 1 326 ? -23.128 -4.311 30.548 1.00 85.00 326 GLN A N 1
ATOM 2426 C CA . GLN A 1 326 ? -23.834 -3.359 29.702 1.00 85.00 326 GLN A CA 1
ATOM 2427 C C . GLN A 1 326 ? -23.250 -3.423 28.288 1.00 85.00 326 GLN A C 1
ATOM 2429 O O . GLN A 1 326 ? -22.052 -3.214 28.090 1.00 85.00 326 GLN A O 1
ATOM 2434 N N . GLY A 1 327 ? -24.101 -3.725 27.307 1.00 77.12 327 GLY A N 1
ATOM 2435 C CA . GLY A 1 327 ? -23.758 -3.593 25.893 1.00 77.12 327 GLY A CA 1
ATOM 2436 C C . GLY A 1 327 ? -23.968 -2.151 25.443 1.00 77.12 327 GLY A C 1
ATOM 2437 O O . GLY A 1 327 ? -25.020 -1.572 25.721 1.00 77.12 327 GLY A O 1
ATOM 2438 N N . GLN A 1 328 ? -22.979 -1.571 24.768 1.00 75.38 328 GLN A N 1
ATOM 2439 C CA . GLN A 1 328 ? -23.117 -0.286 24.084 1.00 75.38 328 GLN A CA 1
ATOM 2440 C C . GLN A 1 328 ? -23.409 -0.562 22.599 1.00 75.38 328 GLN A C 1
ATOM 2442 O O . GLN A 1 328 ? -22.835 -1.507 22.049 1.00 75.38 328 GLN A O 1
ATOM 2447 N N . PRO A 1 329 ? -24.316 0.190 21.944 1.00 59.94 329 PRO A N 1
ATOM 2448 C CA . PRO A 1 329 ? -24.575 0.001 20.522 1.00 59.94 329 PRO A CA 1
ATOM 2449 C C . PRO A 1 329 ? -23.289 0.192 19.713 1.00 59.94 329 PRO A C 1
ATOM 2451 O O . PRO A 1 329 ? -22.455 1.030 20.050 1.00 59.94 329 PRO A O 1
ATOM 2454 N N . SER A 1 330 ? -23.158 -0.626 18.668 1.00 62.34 330 SER A N 1
ATOM 2455 C CA . SER A 1 330 ? -22.056 -0.619 17.708 1.00 62.34 330 SER A CA 1
ATOM 2456 C C . SER A 1 330 ? -21.725 0.803 17.265 1.00 62.34 330 SER A C 1
ATOM 2458 O O . SER A 1 330 ? -22.561 1.469 16.651 1.00 62.34 330 SER A O 1
ATOM 2460 N N . THR A 1 331 ? -20.498 1.246 17.531 1.00 60.22 331 THR A N 1
ATOM 2461 C CA . THR A 1 331 ? -19.963 2.430 16.866 1.00 60.22 331 THR A CA 1
ATOM 2462 C C . THR A 1 331 ? -19.548 1.960 15.478 1.00 60.22 331 THR A C 1
ATOM 2464 O O . THR A 1 331 ? -18.550 1.249 15.325 1.00 60.22 331 THR A O 1
ATOM 2467 N N . GLU A 1 332 ? -20.344 2.285 14.456 1.00 55.94 332 GLU A N 1
ATOM 2468 C CA . GLU A 1 332 ? -19.806 2.269 13.095 1.00 55.94 332 GLU A CA 1
ATOM 2469 C C . GLU A 1 332 ? -18.573 3.166 13.109 1.00 55.94 332 GLU A C 1
ATOM 2471 O O . GLU A 1 332 ? -18.633 4.277 13.644 1.00 55.94 332 GLU A O 1
ATOM 2476 N N . VAL A 1 333 ? -17.455 2.679 12.569 1.00 52.84 333 VAL A N 1
ATOM 2477 C CA . VAL A 1 333 ? -16.264 3.509 12.369 1.00 52.84 333 VAL A CA 1
ATOM 2478 C C . VAL A 1 333 ? -16.644 4.504 11.275 1.00 52.84 333 VAL A C 1
ATOM 2480 O O . VAL A 1 333 ? -16.469 4.255 10.085 1.00 52.84 333 VAL A O 1
ATOM 2483 N N . SER A 1 334 ? -17.349 5.560 11.676 1.00 41.22 334 SER A N 1
ATOM 2484 C CA . SER A 1 334 ? -18.080 6.414 10.760 1.00 41.22 334 SER A CA 1
ATOM 2485 C C . SER A 1 334 ? -17.114 7.416 10.153 1.00 41.22 334 SER A C 1
ATOM 2487 O O . SER A 1 334 ? -16.587 8.308 10.817 1.00 41.22 334 SER A O 1
ATOM 2489 N N . GLU A 1 335 ? -16.902 7.236 8.855 1.00 46.59 335 GLU A N 1
ATOM 2490 C CA . GLU A 1 335 ? -16.370 8.205 7.910 1.00 46.59 335 GLU A CA 1
ATOM 2491 C C . GLU A 1 335 ? -17.244 9.460 7.874 1.00 46.59 335 GLU A C 1
ATOM 2493 O O . GLU A 1 335 ? -18.079 9.628 6.986 1.00 46.59 335 GLU A O 1
ATOM 2498 N N . VAL A 1 336 ? -17.081 10.370 8.825 1.00 37.66 336 VAL A N 1
ATOM 2499 C CA . VAL A 1 336 ? -17.652 11.709 8.697 1.00 37.66 336 VAL A CA 1
ATOM 2500 C C . VAL A 1 336 ? -16.622 12.692 9.251 1.00 37.66 336 VAL A C 1
ATOM 2502 O O . VAL A 1 336 ? -16.275 12.582 10.429 1.00 37.66 336 VAL A O 1
ATOM 2505 N N . PRO A 1 337 ? -16.094 13.649 8.450 1.00 38.56 337 PRO A N 1
ATOM 2506 C CA . PRO A 1 337 ? -15.451 14.814 9.042 1.00 38.56 337 PRO A CA 1
ATOM 2507 C C . PRO A 1 337 ? -16.508 15.387 9.966 1.00 38.56 337 PRO A C 1
ATOM 2509 O O . PRO A 1 337 ? -17.591 15.675 9.456 1.00 38.56 337 PRO A O 1
ATOM 2512 N N . ALA A 1 338 ? -16.232 15.423 11.281 1.00 40.31 338 ALA A N 1
ATOM 2513 C CA . ALA A 1 338 ? -17.136 15.948 12.302 1.00 40.31 338 ALA A CA 1
ATOM 2514 C C . ALA A 1 338 ? -17.967 17.027 11.637 1.00 40.31 338 ALA A C 1
ATOM 2516 O O . ALA A 1 338 ? -17.348 17.963 11.118 1.00 40.31 338 ALA A O 1
ATOM 2517 N N . GLN A 1 339 ? -19.286 16.808 11.482 1.00 38.47 339 GLN A N 1
ATOM 2518 C CA . GLN A 1 339 ? -20.128 17.828 10.876 1.00 38.47 339 GLN A CA 1
ATOM 2519 C C . GLN A 1 339 ? -19.736 19.085 11.618 1.00 38.47 339 GLN A C 1
ATOM 2521 O O . GLN A 1 339 ? -19.887 19.147 12.839 1.00 38.47 339 GLN A O 1
ATOM 2526 N N . LEU A 1 340 ? -19.063 19.992 10.908 1.00 39.69 340 LEU A N 1
ATOM 2527 C CA . LEU A 1 340 ? -18.762 21.288 11.446 1.00 39.69 340 LEU A CA 1
ATOM 2528 C C . LEU A 1 340 ? -20.175 21.774 11.725 1.00 39.69 340 LEU A C 1
ATOM 2530 O O . LEU A 1 340 ? -20.930 22.030 10.785 1.00 39.69 340 LEU A O 1
ATOM 2534 N N . GLU A 1 341 ? -20.579 21.783 12.991 1.00 42.38 341 GLU A N 1
ATOM 2535 C CA . GLU A 1 341 ? -21.646 22.645 13.448 1.00 42.38 341 GLU A CA 1
ATOM 2536 C C . GLU A 1 341 ? -21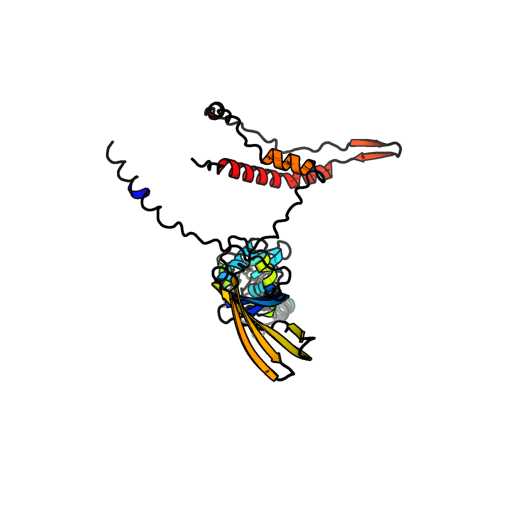.090 24.031 13.146 1.00 42.38 341 GLU A C 1
ATOM 2538 O O . GLU A 1 341 ? -20.426 24.645 13.975 1.00 42.38 341 GLU A O 1
ATOM 2543 N N . ILE A 1 342 ? -21.203 24.448 11.876 1.00 50.31 342 ILE A N 1
ATOM 2544 C CA . ILE A 1 342 ? -20.915 25.798 11.439 1.00 50.31 342 ILE A CA 1
ATOM 2545 C C . ILE A 1 342 ? -21.830 26.593 12.349 1.00 50.31 342 ILE A C 1
ATOM 2547 O O . ILE A 1 342 ? -23.045 26.398 12.248 1.00 50.31 342 ILE A O 1
ATOM 2551 N N . PRO A 1 343 ? -21.286 27.394 13.277 1.00 50.81 343 PRO A N 1
ATOM 2552 C CA . PRO A 1 343 ? -22.119 28.165 14.169 1.00 50.81 343 PRO A CA 1
ATOM 2553 C C . PRO A 1 343 ? -23.014 29.003 13.267 1.00 50.81 343 PRO A C 1
ATOM 2555 O O . PRO A 1 343 ? -22.539 29.891 12.559 1.00 50.81 343 PRO A O 1
ATOM 2558 N N . THR A 1 344 ? -24.304 28.680 13.223 1.00 56.56 344 THR A N 1
ATOM 2559 C CA . THR A 1 344 ? -25.319 29.423 12.470 1.00 56.56 344 THR A CA 1
ATOM 2560 C C . THR A 1 344 ? -25.643 30.738 13.179 1.00 56.56 344 THR A C 1
ATOM 2562 O O . THR A 1 344 ? -26.783 31.191 13.171 1.00 56.56 344 THR A O 1
ATOM 2565 N N . ASP A 1 345 ? -24.643 31.358 13.806 1.00 60.38 345 ASP A N 1
ATOM 2566 C CA . ASP A 1 345 ? -24.719 32.726 14.284 1.00 60.38 345 ASP A CA 1
ATOM 2567 C C . ASP A 1 345 ? -24.592 33.631 13.061 1.00 60.38 345 ASP A C 1
ATOM 2569 O O . ASP A 1 345 ? -23.519 34.122 12.701 1.00 60.38 345 ASP A O 1
ATOM 2573 N N . CYS A 1 346 ? -25.730 33.851 12.401 1.00 66.19 346 CYS A N 1
ATOM 2574 C CA . CYS A 1 346 ? -25.853 34.819 11.314 1.00 66.19 346 CYS A CA 1
ATOM 2575 C C . CYS A 1 346 ? -25.525 36.257 11.757 1.00 66.19 346 CYS A C 1
ATOM 2577 O O . CYS A 1 346 ? -25.305 37.112 10.900 1.00 66.19 346 CYS A O 1
ATOM 2579 N N . ASP A 1 347 ? -25.408 36.506 13.067 1.00 69.31 347 ASP A N 1
ATOM 2580 C CA . ASP A 1 347 ? -24.873 37.749 13.631 1.00 69.31 347 ASP A CA 1
ATOM 2581 C C . ASP A 1 347 ? -23.362 37.912 13.384 1.00 69.31 347 ASP A C 1
ATOM 2583 O O . ASP A 1 347 ? -22.872 39.038 13.284 1.00 69.31 347 ASP A O 1
ATOM 2587 N N . PHE A 1 348 ? -22.608 36.814 13.254 1.00 76.19 348 PHE A N 1
ATOM 2588 C CA . PHE A 1 348 ? -21.153 36.864 13.092 1.00 76.19 348 PHE A CA 1
ATOM 2589 C C . PHE A 1 348 ? -20.717 36.981 11.621 1.00 76.19 348 PHE A C 1
ATOM 2591 O O . PHE A 1 348 ? -19.727 37.652 11.325 1.00 76.19 348 PHE A O 1
ATOM 2598 N N . MET A 1 349 ? -21.445 36.363 10.678 1.00 73.38 349 MET A N 1
ATOM 2599 C CA . MET A 1 349 ? -21.102 36.369 9.242 1.00 73.38 349 MET A CA 1
ATOM 2600 C C . MET A 1 349 ? -22.343 36.457 8.324 1.00 73.38 349 MET A C 1
ATOM 2602 O O . MET A 1 349 ? -22.713 35.471 7.679 1.00 73.38 349 MET A O 1
ATOM 2606 N N . PRO A 1 350 ? -22.961 37.646 8.176 1.00 78.38 350 PRO A N 1
ATOM 2607 C CA . PRO A 1 350 ? -24.202 37.826 7.410 1.00 78.38 350 PRO A CA 1
ATOM 2608 C C . PRO A 1 350 ? -24.082 37.451 5.921 1.00 78.38 350 PRO A C 1
ATOM 2610 O O . PRO A 1 350 ? -25.056 37.020 5.307 1.00 78.38 350 PRO A O 1
ATOM 2613 N N . THR A 1 351 ? -22.884 37.550 5.336 1.00 79.50 351 THR A N 1
ATOM 2614 C CA . THR A 1 351 ? -22.626 37.218 3.923 1.00 79.50 351 THR A CA 1
ATOM 2615 C C . THR A 1 351 ? -22.732 35.720 3.621 1.00 79.50 351 THR A C 1
ATOM 2617 O O . THR A 1 351 ? -23.042 35.335 2.498 1.00 79.50 351 THR A O 1
ATOM 2620 N N . VAL A 1 352 ? -22.466 34.854 4.605 1.00 75.00 352 VAL A N 1
ATOM 2621 C CA . VAL A 1 352 ? -22.571 33.397 4.416 1.00 75.00 352 VAL A CA 1
ATOM 2622 C C . VAL A 1 352 ? -24.032 32.962 4.523 1.00 75.00 352 VAL A C 1
ATOM 2624 O O . VAL A 1 352 ? -24.479 32.126 3.741 1.00 75.00 352 VAL A O 1
ATOM 2627 N N . CYS A 1 353 ? -24.802 33.583 5.422 1.00 78.06 353 CYS A N 1
ATOM 2628 C CA . CYS A 1 353 ? -26.233 33.311 5.538 1.00 78.06 353 CYS A CA 1
ATOM 2629 C C . CYS A 1 353 ? -27.006 33.766 4.289 1.00 78.06 353 CYS A C 1
ATOM 2631 O O . CYS A 1 353 ? -27.828 33.003 3.793 1.00 78.06 353 CYS A O 1
ATOM 2633 N N . SER A 1 354 ? -26.675 34.921 3.693 1.00 78.38 354 SER A N 1
ATOM 2634 C CA . SER A 1 354 ? -27.320 35.354 2.441 1.00 78.38 354 SER A CA 1
ATOM 2635 C C . SER A 1 354 ? -27.035 34.421 1.258 1.00 78.38 354 SER A C 1
ATOM 2637 O O . SER A 1 354 ? -27.904 34.216 0.412 1.00 78.38 354 SER A O 1
ATOM 2639 N N . PHE A 1 355 ? -25.848 33.811 1.209 1.00 80.38 355 PHE A N 1
ATOM 2640 C CA . PHE A 1 355 ? -25.511 32.810 0.198 1.00 80.38 355 PHE A CA 1
ATOM 2641 C C . PHE A 1 355 ? -26.277 31.495 0.403 1.00 80.38 355 PHE A C 1
ATOM 2643 O O . PHE A 1 355 ? -26.809 30.936 -0.556 1.00 80.38 355 PHE A O 1
ATOM 2650 N N . ILE A 1 356 ? -26.365 31.012 1.647 1.00 78.44 356 ILE A N 1
ATOM 2651 C CA . ILE A 1 356 ? -27.119 29.795 1.984 1.00 78.44 356 ILE A CA 1
ATOM 2652 C C . ILE A 1 356 ? -28.612 29.982 1.687 1.00 78.44 356 ILE A C 1
ATOM 2654 O O . ILE A 1 356 ? -29.234 29.071 1.140 1.00 78.44 356 ILE A O 1
ATOM 2658 N N . ASP A 1 357 ? -29.178 31.147 2.002 1.00 79.94 357 ASP A N 1
ATOM 2659 C CA . ASP A 1 357 ? -30.581 31.454 1.711 1.00 79.94 357 ASP A CA 1
ATOM 2660 C C . ASP A 1 357 ? -30.842 31.559 0.204 1.00 79.94 357 ASP A C 1
ATOM 2662 O O . ASP A 1 357 ? -31.838 31.023 -0.284 1.00 79.94 357 ASP A O 1
ATOM 2666 N N . TRP A 1 358 ? -29.919 32.149 -0.562 1.00 81.00 358 TRP A N 1
ATOM 2667 C CA . TRP A 1 358 ? -30.004 32.165 -2.024 1.00 81.00 358 TRP A CA 1
ATOM 2668 C C . TRP A 1 358 ? -29.998 30.747 -2.618 1.00 81.00 358 TRP A C 1
ATOM 2670 O O . TRP A 1 358 ? -30.881 30.424 -3.407 1.00 81.00 358 TRP A O 1
ATOM 2680 N N . VAL A 1 359 ? -29.086 29.866 -2.181 1.00 79.19 359 VAL A N 1
ATOM 2681 C CA . VAL A 1 359 ? -29.028 28.461 -2.645 1.00 79.19 359 VAL A CA 1
ATOM 2682 C C . VAL A 1 359 ? -30.288 27.672 -2.273 1.00 79.19 359 VAL A C 1
ATOM 2684 O O . VAL A 1 359 ? -30.701 26.783 -3.014 1.00 79.19 359 VAL A O 1
ATOM 2687 N N . LYS A 1 360 ? -30.901 27.971 -1.123 1.00 75.88 360 LYS A N 1
ATOM 2688 C CA . LYS A 1 360 ? -32.126 27.302 -0.661 1.00 75.88 360 LYS A CA 1
ATOM 2689 C C . LYS A 1 360 ? -33.397 27.818 -1.328 1.00 75.88 360 LYS A C 1
ATOM 2691 O O . LYS A 1 360 ? -34.444 27.195 -1.156 1.00 75.88 360 LYS A O 1
ATOM 2696 N N . THR A 1 361 ? -33.339 28.938 -2.047 1.00 76.56 361 THR A N 1
ATOM 2697 C CA . THR A 1 361 ? -34.515 29.481 -2.726 1.00 76.56 361 THR A CA 1
ATOM 2698 C C . THR A 1 361 ? -34.843 28.574 -3.919 1.00 76.56 361 THR A C 1
ATOM 2700 O O . THR A 1 361 ? -34.009 28.444 -4.815 1.00 76.56 361 THR A O 1
ATOM 2703 N N . PRO A 1 362 ? -36.006 27.894 -3.947 1.00 62.72 362 PRO A N 1
ATOM 2704 C CA . PRO A 1 362 ? -36.341 26.992 -5.041 1.00 62.72 362 PRO A CA 1
ATOM 2705 C C . PRO A 1 362 ? -36.478 27.790 -6.341 1.00 62.72 362 PRO A C 1
ATOM 2707 O O . PRO A 1 362 ? -37.247 28.750 -6.406 1.00 62.72 362 PRO A O 1
ATOM 2710 N N . PHE A 1 363 ? -35.738 27.383 -7.371 1.00 53.16 363 PHE A N 1
ATOM 2711 C CA . PHE A 1 363 ? -35.892 27.888 -8.733 1.00 53.16 363 PHE A CA 1
ATOM 2712 C C . PHE A 1 363 ? -37.243 27.404 -9.264 1.00 53.16 363 PHE A C 1
ATOM 2714 O O . PHE A 1 363 ? -37.370 26.273 -9.716 1.00 53.16 363 PHE A O 1
ATOM 2721 N N . ASN A 1 364 ? -38.269 28.233 -9.104 1.00 56.38 364 ASN A N 1
ATOM 2722 C CA . ASN A 1 364 ? -39.646 27.934 -9.490 1.00 56.38 364 ASN A CA 1
ATOM 2723 C C . ASN A 1 364 ? -40.157 28.997 -10.474 1.00 56.38 364 ASN A C 1
ATOM 2725 O O . ASN A 1 364 ? -41.290 29.463 -10.376 1.00 56.38 364 ASN A O 1
ATOM 2729 N N . GLU A 1 365 ? -39.283 29.444 -11.375 1.00 63.12 365 GLU A N 1
ATOM 2730 C CA . GLU A 1 365 ? -39.714 30.152 -12.576 1.00 63.12 365 GLU A CA 1
ATOM 2731 C C . GLU A 1 365 ? -40.016 29.086 -13.629 1.00 63.12 365 GLU A C 1
ATOM 2733 O O . GLU A 1 365 ? -39.193 28.197 -13.845 1.00 63.12 365 GLU A O 1
ATOM 2738 N N . GLU A 1 366 ? -41.221 29.138 -14.209 1.00 61.47 366 GLU A N 1
ATOM 2739 C CA . GLU A 1 366 ? -41.617 28.299 -15.342 1.00 61.47 366 GLU A CA 1
ATOM 2740 C C . GLU A 1 366 ? -40.477 28.304 -16.361 1.00 61.47 366 GLU A C 1
ATOM 2742 O O . GLU A 1 366 ? -40.074 29.371 -16.833 1.00 61.47 366 GLU A O 1
ATOM 2747 N N . GLU A 1 367 ? -39.911 27.122 -16.626 1.00 56.66 367 GLU A N 1
ATOM 2748 C CA . GLU A 1 367 ? -38.815 26.980 -17.575 1.00 56.66 367 GLU A CA 1
ATOM 2749 C C . GLU A 1 367 ? -39.231 27.665 -18.886 1.00 56.66 367 GLU A C 1
ATOM 2751 O O . GLU A 1 367 ? -40.309 27.361 -19.410 1.00 56.66 367 GLU A O 1
ATOM 2756 N N . PRO A 1 368 ? -38.445 28.625 -19.408 1.00 61.91 368 PRO A N 1
ATOM 2757 C CA . PRO A 1 368 ? -38.774 29.257 -20.674 1.00 61.91 368 PRO A CA 1
ATOM 2758 C C . PRO A 1 368 ? -38.881 28.161 -21.735 1.00 61.91 368 PRO A C 1
ATOM 2760 O O . PRO A 1 368 ? -37.983 27.330 -21.849 1.00 61.91 368 PRO A O 1
ATOM 2763 N N . ASP A 1 369 ? -39.987 28.137 -22.479 1.00 57.47 369 ASP A N 1
ATOM 2764 C CA . ASP A 1 369 ? -40.244 27.130 -23.507 1.00 57.47 369 ASP A CA 1
ATOM 2765 C C . ASP A 1 369 ? -39.170 27.218 -24.606 1.00 57.47 369 ASP A C 1
ATOM 2767 O O . ASP A 1 369 ? -39.224 28.047 -25.514 1.00 57.47 369 ASP A O 1
ATOM 2771 N N . LEU A 1 370 ? -38.147 26.368 -24.489 1.00 57.25 370 LEU A N 1
ATOM 2772 C CA . LEU A 1 370 ? -37.016 26.279 -25.412 1.00 57.25 370 LEU A CA 1
ATOM 2773 C C . LEU A 1 370 ? -37.394 25.597 -26.736 1.00 57.25 370 LEU A C 1
ATOM 2775 O O . LEU A 1 370 ? -36.525 25.418 -27.591 1.00 57.25 370 LEU A O 1
ATOM 2779 N N . SER A 1 371 ? -38.669 25.248 -26.948 1.00 57.81 371 SER A N 1
ATOM 2780 C CA . SER A 1 371 ? -39.140 24.642 -28.198 1.00 57.81 371 SER A CA 1
ATOM 2781 C C . SER A 1 371 ? -38.908 25.544 -29.417 1.00 57.81 371 SER A C 1
ATOM 2783 O O . SER A 1 371 ? -38.747 25.035 -30.522 1.00 57.81 371 SER A O 1
ATOM 2785 N N . GLU A 1 372 ? -38.813 26.867 -29.233 1.00 59.62 372 GLU A N 1
ATOM 2786 C CA . GLU A 1 372 ? -38.470 27.807 -30.313 1.00 59.62 372 GLU A CA 1
ATOM 2787 C C . GLU A 1 372 ? -36.972 27.781 -30.696 1.00 59.62 372 GLU A C 1
ATOM 2789 O O . GLU A 1 372 ? -36.631 28.136 -31.821 1.00 59.62 372 GLU A O 1
ATOM 2794 N N . LEU A 1 373 ? -36.073 27.312 -29.815 1.00 54.34 373 LEU A N 1
ATOM 2795 C CA . LEU A 1 373 ? -34.633 27.161 -30.105 1.00 54.34 373 LEU A CA 1
ATOM 2796 C C . LEU A 1 373 ? -34.254 25.794 -30.702 1.00 54.34 373 LEU A C 1
ATOM 2798 O O . LEU A 1 373 ? -33.129 25.640 -31.172 1.00 54.34 373 LEU A O 1
ATOM 2802 N N . ILE A 1 374 ? -35.168 24.817 -30.685 1.00 51.06 374 ILE A N 1
ATOM 2803 C CA . ILE A 1 374 ? -34.993 23.487 -31.305 1.00 51.06 374 ILE A CA 1
ATOM 2804 C C . ILE A 1 374 ? -35.693 23.435 -32.679 1.00 51.06 374 ILE A C 1
ATOM 2806 O O . ILE A 1 374 ? -35.833 22.377 -33.285 1.00 51.06 374 ILE A O 1
ATOM 2810 N N . ALA A 1 375 ? -36.142 24.573 -33.217 1.00 52.62 375 ALA A N 1
ATOM 2811 C CA . ALA A 1 375 ? -36.446 24.641 -34.639 1.00 52.62 375 ALA A CA 1
ATOM 2812 C C . ALA A 1 375 ? -35.136 24.385 -35.402 1.00 52.62 375 ALA A C 1
ATOM 2814 O O . ALA A 1 375 ? -34.237 25.223 -35.369 1.00 52.62 375 ALA A O 1
ATOM 2815 N N . ASP A 1 376 ? -35.035 23.201 -36.017 1.00 50.34 376 ASP A N 1
ATOM 2816 C CA . ASP A 1 376 ? -33.938 22.721 -36.867 1.00 50.34 376 ASP A CA 1
ATOM 2817 C C . ASP A 1 376 ? -33.733 23.637 -38.094 1.00 50.34 376 ASP A C 1
ATOM 2819 O O . ASP A 1 376 ? -33.971 23.258 -39.241 1.00 50.34 376 ASP A O 1
ATOM 2823 N N . GLU A 1 377 ? -33.314 24.879 -37.876 1.00 50.47 377 GLU A N 1
ATOM 2824 C CA . GLU A 1 377 ? -32.600 25.636 -38.887 1.00 50.47 377 GLU A CA 1
ATOM 2825 C C . GLU A 1 377 ? -31.136 25.229 -38.769 1.00 50.47 377 GLU A C 1
ATOM 2827 O O . GLU A 1 377 ? -30.490 25.492 -37.756 1.00 50.47 377 GLU A O 1
ATOM 2832 N N . ASP A 1 378 ? -30.638 24.533 -39.792 1.00 50.16 378 ASP A N 1
ATOM 2833 C CA . ASP A 1 378 ? -29.249 24.110 -39.952 1.00 50.16 378 ASP A CA 1
ATOM 2834 C C . ASP A 1 378 ? -28.276 25.276 -39.682 1.00 50.16 378 ASP A C 1
ATOM 2836 O O . ASP A 1 378 ? -27.871 26.019 -40.581 1.00 50.16 378 ASP A O 1
ATOM 2840 N N . PHE A 1 379 ? -27.869 25.452 -38.424 1.00 45.25 379 PHE A N 1
ATOM 2841 C CA . PHE A 1 379 ? -26.837 26.401 -38.023 1.00 45.25 379 PHE A CA 1
ATOM 2842 C C . PHE A 1 379 ? -25.453 25.808 -38.327 1.00 45.25 379 PHE A C 1
ATOM 2844 O O . PHE A 1 379 ? -24.625 25.593 -37.441 1.00 45.25 379 PHE A O 1
ATOM 2851 N N . GLU A 1 380 ? -25.150 25.602 -39.609 1.00 52.22 380 GLU A N 1
ATOM 2852 C CA . GLU A 1 380 ? -23.769 25.504 -40.086 1.00 52.22 380 GLU A CA 1
ATOM 2853 C C . GLU A 1 380 ? -23.148 26.906 -40.089 1.00 52.22 380 GLU A C 1
ATOM 2855 O O . GLU A 1 380 ? -22.988 27.569 -41.113 1.00 52.22 380 GLU A O 1
ATOM 2860 N N . LYS A 1 381 ? -22.796 27.405 -38.902 1.00 49.91 381 LYS A N 1
ATOM 2861 C CA . LYS A 1 381 ? -21.930 28.577 -38.799 1.00 49.91 381 LYS A CA 1
ATOM 2862 C C . LYS A 1 381 ? -20.484 28.098 -38.801 1.00 49.91 381 LYS A C 1
ATOM 2864 O O . LYS A 1 381 ? -19.929 27.788 -37.748 1.00 49.91 381 LYS A O 1
ATOM 2869 N N . GLU A 1 382 ? -19.859 28.072 -39.977 1.00 49.59 382 GLU A N 1
ATOM 2870 C CA . GLU A 1 382 ? -18.402 27.965 -40.094 1.00 49.59 382 GLU A CA 1
ATOM 2871 C C . GLU A 1 382 ? -17.754 29.182 -39.413 1.00 49.59 382 GLU A C 1
ATOM 2873 O O . GLU A 1 382 ? -17.563 30.250 -40.000 1.00 49.59 382 GLU A O 1
ATOM 2878 N N . ILE A 1 383 ? -17.420 29.042 -38.131 1.00 44.91 383 ILE A N 1
ATOM 2879 C CA . ILE A 1 383 ? -16.556 29.997 -37.446 1.00 44.91 383 ILE A CA 1
ATOM 2880 C C . ILE A 1 383 ? -15.137 29.697 -37.914 1.00 44.91 383 ILE A C 1
ATOM 2882 O O . ILE A 1 383 ? -14.440 28.835 -37.382 1.00 44.91 383 ILE A O 1
ATOM 2886 N N . ASN A 1 384 ? -14.721 30.413 -38.953 1.00 47.22 384 ASN A N 1
ATOM 2887 C CA . ASN A 1 384 ? -13.361 30.363 -39.456 1.00 47.22 384 ASN A CA 1
ATOM 2888 C C . ASN A 1 384 ? -12.448 31.041 -38.421 1.00 47.22 384 ASN A C 1
ATOM 2890 O O . ASN A 1 384 ? -12.290 32.265 -38.399 1.00 47.22 384 ASN A O 1
ATOM 2894 N N . PHE A 1 385 ? -11.903 30.255 -37.490 1.00 48.25 385 PHE A N 1
ATOM 2895 C CA . PHE A 1 385 ? -10.899 30.731 -36.548 1.00 48.25 385 PHE A CA 1
ATOM 2896 C C . PHE A 1 385 ? -9.644 31.086 -37.343 1.00 48.25 385 PHE A C 1
ATOM 2898 O O . PHE A 1 385 ? -8.821 30.219 -37.628 1.00 48.25 385 PHE A O 1
ATOM 2905 N N . SER A 1 386 ? -9.505 32.366 -37.705 1.00 53.47 386 SER A N 1
ATOM 2906 C CA . SER A 1 386 ? -8.260 32.939 -38.221 1.00 53.47 386 SER A CA 1
ATOM 2907 C C . SER A 1 386 ? -7.110 32.463 -37.333 1.00 53.47 386 SER A C 1
ATOM 2909 O O . SER A 1 386 ? -7.013 32.814 -36.156 1.00 53.47 386 SER A O 1
ATOM 2911 N N . SER A 1 387 ? -6.286 31.569 -37.870 1.00 55.00 387 SER A N 1
ATOM 2912 C CA . SER A 1 387 ? -5.400 30.706 -37.090 1.00 55.00 387 SER A CA 1
ATOM 2913 C C . SER A 1 387 ? -4.160 31.412 -36.539 1.00 55.00 387 SER A C 1
ATOM 2915 O O . SER A 1 387 ? -3.358 30.765 -35.874 1.00 55.00 387 SER A O 1
ATOM 2917 N N . ASN A 1 388 ? -4.028 32.728 -36.732 1.00 61.25 388 ASN A N 1
ATOM 2918 C CA . ASN A 1 388 ? -2.871 33.509 -36.304 1.00 61.25 388 ASN A CA 1
ATOM 2919 C C . ASN A 1 388 ? -3.327 34.769 -35.553 1.00 61.25 388 ASN A C 1
ATOM 2921 O O . ASN A 1 388 ? -3.560 35.815 -36.156 1.00 61.25 388 ASN A O 1
ATOM 2925 N N . ALA A 1 389 ? -3.459 34.676 -34.229 1.00 64.69 389 ALA A N 1
ATOM 2926 C CA . ALA A 1 389 ? -3.557 35.863 -33.387 1.00 64.69 389 ALA A CA 1
ATOM 2927 C C . ALA A 1 389 ? -2.172 36.528 -33.343 1.00 64.69 389 ALA A C 1
ATOM 2929 O O . ALA A 1 389 ? -1.244 35.986 -32.746 1.00 64.69 389 ALA A O 1
ATOM 2930 N N . THR A 1 390 ? -2.014 37.663 -34.024 1.00 77.50 390 THR A N 1
ATOM 2931 C CA . THR A 1 390 ? -0.759 38.425 -34.026 1.00 77.50 390 THR A CA 1
ATOM 2932 C C . THR A 1 390 ? -0.726 39.353 -32.819 1.00 77.50 390 THR A C 1
ATOM 2934 O O . THR A 1 390 ? -1.680 40.092 -32.572 1.00 77.50 390 THR A O 1
ATOM 2937 N N . CYS A 1 391 ? 0.368 39.323 -32.067 1.00 84.69 391 CYS A N 1
ATOM 2938 C CA . CYS A 1 391 ? 0.537 40.155 -30.882 1.00 84.69 391 CYS A CA 1
ATOM 2939 C C . CYS A 1 391 ? 0.616 41.639 -31.240 1.00 84.69 391 CYS A C 1
ATOM 2941 O O . CYS A 1 391 ? 1.215 41.985 -32.264 1.00 84.69 391 CYS A O 1
ATOM 2943 N N . PRO A 1 392 ? 0.034 42.528 -30.417 1.00 86.06 392 PRO A N 1
ATOM 2944 C CA . PRO A 1 392 ? 0.242 43.955 -30.587 1.00 86.06 392 PRO A CA 1
ATOM 2945 C C . PRO A 1 392 ? 1.734 44.278 -30.435 1.00 86.06 392 PRO A C 1
ATOM 2947 O O . PRO A 1 392 ? 2.431 43.676 -29.616 1.00 86.06 392 PRO A O 1
ATOM 2950 N N . GLY A 1 393 ? 2.223 45.225 -31.238 1.00 89.56 393 GLY A N 1
ATOM 2951 C CA . GLY A 1 393 ? 3.611 45.679 -31.157 1.00 89.56 393 GLY A CA 1
ATOM 2952 C C . GLY A 1 393 ? 3.945 46.315 -29.795 1.00 89.56 393 GLY A C 1
ATOM 2953 O O . GLY A 1 393 ? 3.030 46.676 -29.047 1.00 89.56 393 GLY A O 1
ATOM 2954 N N . PRO A 1 394 ? 5.238 46.470 -29.459 1.00 89.81 394 PRO A N 1
ATOM 2955 C CA . PRO A 1 394 ? 5.666 47.070 -28.197 1.00 89.81 394 PRO A CA 1
ATOM 2956 C C . PRO A 1 394 ? 5.100 48.483 -28.010 1.00 89.81 394 PRO A C 1
ATOM 2958 O O . PRO A 1 394 ? 5.057 49.276 -28.954 1.00 89.81 394 PRO A O 1
ATOM 2961 N N . SER A 1 395 ? 4.677 48.806 -26.788 1.00 88.50 395 SER A N 1
ATOM 2962 C CA . SER A 1 395 ? 4.133 50.124 -26.439 1.00 88.50 395 SER A CA 1
ATOM 2963 C C . SER A 1 395 ? 5.050 50.852 -25.461 1.00 88.50 395 SER A C 1
ATOM 2965 O O . SER A 1 395 ? 5.436 50.290 -24.436 1.00 88.50 395 SER A O 1
ATOM 2967 N N . MET A 1 396 ? 5.365 52.113 -25.756 1.00 88.94 396 MET A N 1
ATOM 2968 C CA . MET A 1 396 ? 6.171 52.975 -24.888 1.00 88.94 396 MET A CA 1
ATOM 2969 C C . MET A 1 396 ? 5.287 53.632 -23.829 1.00 88.94 396 MET A C 1
ATOM 2971 O O . MET A 1 396 ? 4.313 54.309 -24.162 1.00 88.94 396 MET A O 1
ATOM 2975 N N . ILE A 1 397 ? 5.642 53.456 -22.558 1.00 84.81 397 ILE A N 1
ATOM 2976 C CA . ILE A 1 397 ? 4.977 54.117 -21.437 1.00 84.81 397 ILE A CA 1
ATOM 2977 C C . ILE A 1 397 ? 5.963 55.126 -20.854 1.00 84.81 397 ILE A C 1
ATOM 2979 O O . ILE A 1 397 ? 6.980 54.754 -20.266 1.00 84.81 397 ILE A O 1
ATOM 2983 N N . SER A 1 398 ? 5.658 56.411 -21.035 1.00 81.88 398 SER A N 1
ATOM 2984 C CA . SER A 1 398 ? 6.450 57.498 -20.464 1.00 81.88 398 SER A CA 1
ATOM 2985 C C . SER A 1 398 ? 6.018 57.749 -19.026 1.00 81.88 398 SER A C 1
ATOM 2987 O O . SER A 1 398 ? 4.861 58.080 -18.757 1.00 81.88 398 SER A O 1
ATOM 2989 N N . THR A 1 399 ? 6.941 57.563 -18.087 1.00 86.31 399 THR A N 1
ATOM 2990 C CA . THR A 1 399 ? 6.732 57.871 -16.670 1.00 86.31 399 THR A CA 1
ATOM 2991 C C . THR A 1 399 ? 7.640 59.024 -16.260 1.00 86.31 399 THR A C 1
ATOM 2993 O O . THR A 1 399 ? 8.653 59.296 -16.901 1.00 86.31 399 THR A O 1
ATOM 2996 N N . SER A 1 400 ? 7.337 59.694 -15.146 1.00 81.38 400 SER A N 1
ATOM 2997 C CA . SER A 1 400 ? 8.176 60.787 -14.621 1.00 81.38 400 SER A CA 1
ATOM 2998 C C . SER A 1 400 ? 9.615 60.372 -14.276 1.00 81.38 400 SER A C 1
ATOM 3000 O O . SER A 1 400 ? 10.449 61.234 -14.016 1.00 81.38 400 SER A O 1
ATOM 3002 N N . HIS A 1 401 ? 9.905 59.068 -14.276 1.00 77.06 401 HIS A N 1
ATOM 3003 C CA . HIS A 1 401 ? 11.213 58.485 -13.991 1.00 77.06 401 HIS A CA 1
ATOM 3004 C C . HIS A 1 401 ? 11.896 57.893 -15.239 1.00 77.06 401 HIS A C 1
ATOM 3006 O O . HIS A 1 401 ? 12.953 57.279 -15.113 1.00 77.06 401 HIS A O 1
ATOM 3012 N N . GLY A 1 402 ? 11.320 58.087 -16.430 1.00 85.25 402 GLY A N 1
ATOM 3013 C CA . GLY A 1 402 ? 11.866 57.622 -17.704 1.00 85.25 402 GLY A CA 1
ATOM 3014 C C . GLY A 1 402 ? 10.835 56.907 -18.576 1.00 85.25 402 GLY A C 1
ATOM 3015 O O . GLY A 1 402 ? 9.724 56.588 -18.135 1.00 85.25 402 GLY A O 1
ATOM 3016 N N . ASP A 1 403 ? 11.235 56.657 -19.820 1.00 91.12 403 ASP A N 1
ATOM 3017 C CA . ASP A 1 403 ? 10.453 55.903 -20.796 1.00 91.12 403 ASP A CA 1
ATOM 3018 C C . ASP A 1 403 ? 10.809 54.419 -20.705 1.00 91.12 403 ASP A C 1
ATOM 3020 O O . ASP A 1 403 ? 11.979 54.042 -20.805 1.00 91.12 403 ASP A O 1
ATOM 3024 N N . PHE A 1 404 ? 9.794 53.577 -20.520 1.00 86.44 404 PHE A N 1
ATOM 3025 C CA . PHE A 1 404 ? 9.943 52.126 -20.486 1.00 86.44 404 PHE A CA 1
ATOM 3026 C C . PHE A 1 404 ? 9.182 51.506 -21.659 1.00 86.44 404 PHE A C 1
ATOM 3028 O O . PHE A 1 404 ? 8.015 51.825 -21.904 1.00 86.44 404 PHE A O 1
ATOM 3035 N N . GLU A 1 405 ? 9.849 50.608 -22.381 1.00 89.88 405 GLU A N 1
ATOM 3036 C CA . GLU A 1 405 ? 9.240 49.824 -23.452 1.00 89.88 405 GLU A CA 1
ATOM 3037 C C . GLU A 1 405 ? 8.571 48.584 -22.852 1.00 89.88 405 GLU A C 1
ATOM 3039 O O . GLU A 1 405 ? 9.231 47.716 -22.275 1.00 89.88 405 GLU A O 1
ATOM 3044 N N . PHE A 1 406 ? 7.245 48.509 -22.964 1.00 88.56 406 PHE A N 1
ATOM 3045 C CA . PHE A 1 406 ? 6.474 47.356 -22.520 1.00 88.56 406 PHE A CA 1
ATOM 3046 C C . PHE A 1 406 ? 6.186 46.441 -23.714 1.00 88.56 406 PHE A C 1
ATOM 3048 O O . PHE A 1 406 ? 5.466 46.819 -24.644 1.00 88.56 406 PHE A O 1
ATOM 3055 N N . SER A 1 407 ? 6.760 45.235 -23.686 1.00 91.62 407 SER A N 1
ATOM 3056 C CA . SER A 1 407 ? 6.547 44.208 -24.707 1.00 91.62 407 SER A CA 1
ATOM 3057 C C . SER A 1 407 ? 5.453 43.229 -24.284 1.00 91.62 407 SER A C 1
ATOM 3059 O O . SER A 1 407 ? 5.495 42.661 -23.192 1.00 91.62 407 SER A O 1
ATOM 3061 N N . TRP A 1 408 ? 4.498 42.995 -25.185 1.00 87.75 408 TRP A N 1
ATOM 3062 C CA . TRP A 1 408 ? 3.417 42.020 -25.014 1.00 87.75 408 TRP A CA 1
ATOM 3063 C C . TRP A 1 408 ? 3.831 40.583 -25.365 1.00 87.75 408 TRP A C 1
ATOM 3065 O O . TRP A 1 408 ? 3.059 39.650 -25.137 1.00 87.75 408 TRP A O 1
ATOM 3075 N N . GLU A 1 409 ? 5.054 40.387 -25.868 1.00 90.00 409 GLU A N 1
ATOM 3076 C CA . GLU A 1 409 ? 5.571 39.093 -26.326 1.00 90.00 409 GLU A CA 1
ATOM 3077 C C . GLU A 1 409 ? 5.460 37.978 -25.262 1.00 90.00 409 GLU A C 1
ATOM 3079 O O . GLU A 1 409 ? 4.949 36.902 -25.584 1.00 90.00 409 GLU A O 1
ATOM 3084 N N . PRO A 1 410 ? 5.818 38.199 -23.977 1.00 86.12 410 PRO A N 1
ATOM 3085 C CA . PRO A 1 410 ? 5.722 37.143 -22.967 1.00 86.12 410 PRO A CA 1
ATOM 3086 C C . PRO A 1 410 ? 4.272 36.742 -22.660 1.00 86.12 410 PRO A C 1
ATOM 3088 O O . PRO A 1 410 ? 3.966 35.559 -22.509 1.00 86.12 410 PRO A O 1
ATOM 3091 N N . GLY A 1 411 ? 3.357 37.718 -22.604 1.00 86.62 411 GLY A N 1
ATOM 3092 C CA . GLY A 1 411 ? 1.932 37.457 -22.376 1.00 86.62 411 GLY A CA 1
ATOM 3093 C C . GLY A 1 411 ? 1.303 36.690 -23.537 1.00 86.62 411 GLY A C 1
ATOM 3094 O O . GLY A 1 411 ? 0.496 35.784 -23.337 1.00 86.62 411 GLY A O 1
ATOM 3095 N N . CYS A 1 412 ? 1.742 36.993 -24.752 1.00 87.00 412 CYS A N 1
ATOM 3096 C CA . CYS A 1 412 ? 1.344 36.280 -25.950 1.00 87.00 412 CYS A CA 1
ATOM 3097 C C . CYS A 1 412 ? 1.833 34.832 -26.008 1.00 87.00 412 CYS A C 1
ATOM 3099 O O . CYS A 1 412 ? 1.058 33.939 -26.350 1.00 87.00 412 CYS A O 1
ATOM 3101 N N . GLN A 1 413 ? 3.093 34.579 -25.651 1.00 85.25 413 GLN A N 1
ATOM 3102 C CA . GLN A 1 413 ? 3.625 33.217 -25.582 1.00 85.25 413 GLN A CA 1
ATOM 3103 C C . GLN A 1 413 ? 2.857 32.377 -24.552 1.00 85.25 413 GLN A C 1
ATOM 3105 O O . GLN A 1 413 ? 2.503 31.228 -24.824 1.00 85.25 413 GLN A O 1
ATOM 3110 N N . TRP A 1 414 ? 2.505 32.973 -23.409 1.00 87.44 414 TRP A N 1
ATOM 3111 C CA . TRP A 1 414 ? 1.665 32.325 -22.402 1.00 87.44 414 TRP A CA 1
ATOM 3112 C C . TRP A 1 414 ? 0.239 32.043 -22.909 1.00 87.44 414 TRP A C 1
ATOM 3114 O O . TRP A 1 414 ? -0.272 30.934 -22.744 1.00 87.44 414 TRP A O 1
ATOM 3124 N N . ALA A 1 415 ? -0.382 33.002 -23.602 1.00 83.50 415 ALA A N 1
ATOM 3125 C CA . ALA A 1 415 ? -1.704 32.826 -24.206 1.00 83.50 415 ALA A CA 1
ATOM 3126 C C . ALA A 1 415 ? -1.714 31.749 -25.311 1.00 83.50 415 ALA A C 1
ATOM 3128 O O . ALA A 1 415 ? -2.677 30.992 -25.447 1.00 83.50 415 ALA A O 1
ATOM 3129 N N . GLY A 1 416 ? -0.625 31.622 -26.075 1.00 82.56 416 GLY A N 1
ATOM 3130 C CA . GLY A 1 416 ? -0.444 30.525 -27.028 1.00 82.56 416 GLY A CA 1
ATOM 3131 C C . GLY A 1 416 ? -0.407 29.159 -26.338 1.00 82.56 416 GLY A C 1
ATOM 3132 O O . GLY A 1 416 ? -1.009 28.202 -26.825 1.00 82.56 416 GLY A O 1
ATOM 3133 N N . MET A 1 417 ? 0.231 29.085 -25.169 1.00 83.88 417 MET A N 1
ATOM 3134 C CA . MET A 1 417 ? 0.363 27.852 -24.395 1.00 83.88 417 MET A CA 1
ATOM 3135 C C . MET A 1 417 ? -0.947 27.417 -23.713 1.00 83.88 417 MET A C 1
ATOM 3137 O O . MET A 1 417 ? -1.197 26.219 -23.598 1.00 83.88 417 MET A O 1
ATOM 3141 N N . ILE A 1 418 ? -1.814 28.354 -23.299 1.00 86.75 418 ILE A N 1
ATOM 3142 C CA . ILE A 1 418 ? -3.093 28.031 -22.630 1.00 86.75 418 ILE A CA 1
ATOM 3143 C C . ILE A 1 418 ? -4.221 27.655 -23.604 1.00 86.75 418 ILE A C 1
ATOM 3145 O O . ILE A 1 418 ? -5.182 26.989 -23.218 1.00 86.75 418 ILE A O 1
ATOM 3149 N N . LYS A 1 419 ? -4.105 28.036 -24.883 1.00 79.81 419 LYS A N 1
ATOM 3150 C CA . LYS A 1 419 ? -5.095 27.744 -25.932 1.00 79.81 419 LYS A CA 1
ATOM 3151 C C . LYS A 1 419 ? -5.563 26.274 -25.971 1.00 79.81 419 LYS A C 1
ATOM 3153 O O . LYS A 1 419 ? -6.778 26.068 -25.962 1.00 79.81 419 LYS A O 1
ATOM 3158 N N . PRO A 1 420 ? -4.685 25.249 -25.986 1.00 81.06 420 PRO A N 1
ATOM 3159 C CA . PRO A 1 420 ? -5.134 23.854 -25.973 1.00 81.06 420 PRO A CA 1
ATOM 3160 C C . PRO A 1 420 ? -5.918 23.483 -24.706 1.00 81.06 420 PRO A C 1
ATOM 3162 O O . PRO A 1 420 ? -6.881 22.727 -24.798 1.00 81.06 420 PRO A O 1
ATOM 3165 N N . LEU A 1 421 ? -5.574 24.047 -23.543 1.00 83.19 421 LEU A N 1
ATOM 3166 C CA . LEU A 1 421 ? -6.274 23.764 -22.285 1.00 83.19 421 LEU A CA 1
ATOM 3167 C C . LEU A 1 421 ? -7.710 24.296 -22.297 1.00 83.19 421 LEU A C 1
ATOM 3169 O O . LEU A 1 421 ? -8.625 23.594 -21.871 1.00 83.19 421 LEU A O 1
ATOM 3173 N N . ILE A 1 422 ? -7.925 25.500 -22.835 1.00 83.62 422 ILE A N 1
ATOM 3174 C CA . ILE A 1 422 ? -9.266 26.095 -22.946 1.00 83.62 422 ILE A CA 1
ATOM 3175 C C . ILE A 1 422 ? -10.141 25.288 -23.915 1.00 83.62 422 ILE A C 1
ATOM 3177 O O . ILE A 1 422 ? -11.308 25.042 -23.620 1.00 83.62 422 ILE A O 1
ATOM 3181 N N . ILE A 1 423 ? -9.581 24.828 -25.040 1.00 83.19 423 ILE A N 1
ATOM 3182 C CA . ILE A 1 423 ? -10.313 23.996 -26.010 1.00 83.19 423 ILE A CA 1
ATOM 3183 C C . ILE A 1 423 ? -10.733 22.662 -25.377 1.00 83.19 423 ILE A C 1
ATOM 3185 O O . ILE A 1 423 ? -11.877 22.241 -25.541 1.00 83.19 423 ILE A O 1
ATOM 3189 N N . ILE A 1 424 ? -9.845 22.019 -24.613 1.00 84.88 424 ILE A N 1
ATOM 3190 C CA . ILE A 1 424 ? -10.164 20.774 -23.898 1.00 84.88 424 ILE A CA 1
ATOM 3191 C C . ILE A 1 424 ? -11.252 21.016 -22.846 1.00 84.88 424 ILE A C 1
ATOM 3193 O O . ILE A 1 424 ? -12.212 20.252 -22.781 1.00 84.88 424 ILE A O 1
ATOM 3197 N N . ALA A 1 425 ? -11.148 22.090 -22.057 1.00 85.12 425 ALA A N 1
ATOM 3198 C CA . ALA A 1 425 ? -12.153 22.432 -21.053 1.00 85.12 425 ALA A CA 1
ATOM 3199 C C . ALA A 1 425 ? -13.535 22.692 -21.681 1.00 85.12 425 ALA A C 1
ATOM 3201 O O . ALA A 1 425 ? -14.543 22.204 -21.171 1.00 85.12 425 ALA A O 1
ATOM 3202 N N . ALA A 1 426 ? -13.580 23.394 -22.818 1.00 87.50 426 ALA A N 1
ATOM 3203 C CA . ALA A 1 426 ? -14.811 23.633 -23.566 1.00 87.50 426 ALA A CA 1
ATOM 3204 C C . ALA A 1 426 ? -15.419 22.331 -24.117 1.00 87.50 426 ALA A C 1
ATOM 3206 O O . ALA A 1 426 ? -16.629 22.139 -24.023 1.00 87.50 426 ALA A O 1
ATOM 3207 N N . LEU A 1 427 ? -14.595 21.411 -24.634 1.00 85.19 427 LEU A N 1
ATOM 3208 C CA . LEU A 1 427 ? -15.056 20.098 -25.100 1.00 85.19 427 LEU A CA 1
ATOM 3209 C C . LEU A 1 427 ? -15.621 19.249 -23.958 1.00 85.19 427 LEU A C 1
ATOM 3211 O O . LEU A 1 427 ? -16.678 18.647 -24.115 1.00 85.19 427 LEU A O 1
ATOM 3215 N N . VAL A 1 428 ? -14.963 19.231 -22.797 1.00 80.00 428 VAL A N 1
ATOM 3216 C CA . VAL A 1 428 ? -15.462 18.514 -21.614 1.00 80.00 428 VAL A CA 1
ATOM 3217 C C . VAL A 1 428 ? -16.792 19.108 -21.147 1.00 80.00 428 VAL A C 1
ATOM 3219 O O . VAL A 1 428 ? -17.738 18.359 -20.921 1.00 80.00 428 VAL A O 1
ATOM 3222 N N . ALA A 1 429 ? -16.908 20.436 -21.071 1.00 83.19 429 ALA A N 1
ATOM 3223 C CA . ALA A 1 429 ? -18.164 21.100 -20.720 1.00 83.19 429 ALA A CA 1
ATOM 3224 C C . ALA A 1 429 ? -19.288 20.786 -21.725 1.00 83.19 429 ALA A C 1
ATOM 3226 O O . ALA A 1 429 ? -20.400 20.460 -21.317 1.00 83.19 429 ALA A O 1
ATOM 3227 N N . ALA A 1 430 ? -18.992 20.800 -23.029 1.00 82.25 430 ALA A N 1
ATOM 3228 C CA . ALA A 1 430 ? -19.948 20.424 -24.068 1.00 82.25 430 ALA A CA 1
ATOM 3229 C C . ALA A 1 430 ? -20.395 18.959 -23.937 1.00 82.25 430 ALA A C 1
ATOM 3231 O O . ALA A 1 430 ? -21.576 18.660 -24.107 1.00 82.25 430 ALA A O 1
ATOM 3232 N N . ILE A 1 431 ? -19.483 18.047 -23.590 1.00 79.69 431 ILE A N 1
ATOM 3233 C CA . ILE A 1 431 ? -19.807 16.641 -23.318 1.00 79.69 431 ILE A CA 1
ATOM 3234 C C . ILE A 1 431 ? -20.735 16.524 -22.101 1.00 79.69 431 ILE A C 1
ATOM 3236 O O . ILE A 1 431 ? -21.713 15.787 -22.167 1.00 79.69 431 ILE A O 1
ATOM 3240 N N . PHE A 1 432 ? -20.485 17.270 -21.020 1.00 78.44 432 PHE A N 1
ATOM 3241 C CA . PHE A 1 432 ? -21.349 17.273 -19.832 1.00 78.44 432 PHE A CA 1
ATOM 3242 C C . PHE A 1 432 ? -22.755 17.817 -20.110 1.00 78.44 432 PHE A C 1
ATOM 3244 O O . PHE A 1 432 ? -23.726 17.256 -19.608 1.00 78.44 432 PHE A O 1
ATOM 3251 N N . ILE A 1 433 ? -22.872 18.866 -20.927 1.00 78.00 433 ILE A N 1
ATOM 3252 C CA . ILE A 1 433 ? -24.170 19.423 -21.336 1.00 78.00 433 ILE A CA 1
ATOM 3253 C C . ILE A 1 433 ? -24.936 18.409 -22.203 1.00 78.00 433 ILE A C 1
ATOM 3255 O O . ILE A 1 433 ? -26.104 18.141 -21.937 1.00 78.00 433 ILE A O 1
ATOM 3259 N N . ASN A 1 434 ? -24.277 17.785 -23.188 1.00 74.69 434 ASN A N 1
ATOM 3260 C CA . ASN A 1 434 ? -24.916 16.811 -24.084 1.00 74.69 434 ASN A CA 1
ATOM 3261 C C . ASN A 1 434 ? -25.254 15.472 -23.404 1.00 74.69 434 ASN A C 1
ATOM 3263 O O . ASN A 1 434 ? -26.233 14.830 -23.775 1.00 74.69 434 ASN A O 1
ATOM 3267 N N . LEU A 1 435 ? -24.468 15.032 -22.415 1.00 74.62 435 LEU A N 1
ATOM 3268 C CA . LEU A 1 435 ? -24.735 13.800 -21.656 1.00 74.62 435 LEU A CA 1
ATOM 3269 C C . LEU A 1 435 ? -25.779 13.974 -20.546 1.00 74.62 435 LEU A C 1
ATOM 3271 O O . LEU A 1 435 ? -26.160 12.989 -19.915 1.00 74.62 435 LEU A O 1
ATOM 3275 N N . GLY A 1 436 ? -26.294 15.189 -20.372 1.00 53.25 436 GLY A N 1
ATOM 3276 C CA . GLY A 1 436 ? -27.611 15.408 -19.810 1.00 53.25 436 GLY A CA 1
ATOM 3277 C C . GLY A 1 436 ? -27.676 15.410 -18.287 1.00 53.25 436 GLY A C 1
ATOM 3278 O O . GLY A 1 436 ? -27.672 14.380 -17.616 1.00 53.25 436 GLY A O 1
ATOM 3279 N N . THR A 1 437 ? -28.023 16.589 -17.789 1.00 52.28 437 THR A N 1
ATOM 3280 C CA . THR A 1 437 ? -29.000 16.853 -16.723 1.00 52.28 437 THR A CA 1
ATOM 3281 C C . THR A 1 437 ? -30.388 16.216 -16.968 1.00 52.28 437 THR A C 1
ATOM 3283 O O . THR A 1 437 ? -31.388 16.673 -16.424 1.00 52.28 437 THR A O 1
ATOM 3286 N N . ALA A 1 438 ? -30.489 15.114 -17.721 1.00 50.78 438 ALA A N 1
ATOM 3287 C CA . ALA A 1 438 ? -31.718 14.348 -17.911 1.00 50.78 438 ALA A CA 1
ATOM 3288 C C . ALA A 1 438 ? -31.982 13.437 -16.698 1.00 50.78 438 ALA A C 1
ATOM 3290 O O . ALA A 1 438 ? -31.992 12.212 -16.810 1.00 50.78 438 ALA A O 1
ATOM 3291 N N . ARG A 1 439 ? -32.150 14.038 -15.515 1.00 46.50 439 ARG A N 1
ATOM 3292 C CA . ARG A 1 439 ? -32.758 13.406 -14.335 1.00 46.50 439 ARG A CA 1
ATOM 3293 C C . ARG A 1 439 ? -33.532 14.448 -13.530 1.00 46.50 439 ARG A C 1
ATOM 3295 O O . ARG A 1 439 ? -33.087 14.874 -12.470 1.00 46.50 439 ARG A O 1
ATOM 3302 N N . GLY A 1 440 ? -34.701 14.821 -14.039 1.00 41.94 440 GLY A N 1
ATOM 3303 C CA . GLY A 1 440 ? -35.824 15.188 -13.180 1.00 41.94 440 GLY A CA 1
ATOM 3304 C C . GLY A 1 440 ? -36.562 13.905 -12.771 1.00 41.94 440 GLY A C 1
ATOM 3305 O O . GLY A 1 440 ? -36.790 13.060 -13.640 1.00 41.94 440 GLY A O 1
ATOM 3306 N N . PRO A 1 441 ? -36.867 13.691 -11.481 1.00 55.28 441 PRO A N 1
ATOM 3307 C CA . PRO A 1 441 ? -37.791 12.647 -11.058 1.00 55.28 441 PRO A CA 1
ATOM 3308 C C . PRO A 1 441 ? -39.235 13.116 -11.296 1.00 55.28 441 PRO A C 1
ATOM 3310 O O . PRO A 1 441 ? -39.644 14.124 -10.724 1.00 55.28 441 PRO A O 1
ATOM 3313 N N . GLU A 1 442 ? -39.995 12.383 -12.112 1.00 41.31 442 GLU A N 1
ATOM 3314 C CA . GLU A 1 442 ? -41.453 12.271 -11.930 1.00 41.31 442 GLU A CA 1
ATOM 3315 C C . GLU A 1 442 ? -41.766 11.079 -11.023 1.00 41.31 442 GLU A C 1
ATOM 3317 O O . GLU A 1 442 ? -41.126 10.011 -11.206 1.00 41.31 442 GLU A O 1
#

Solvent-accessible surface area (backbone atoms only — not comparable to full-atom values): 26903 Å² total; per-residue (Å²): 144,81,77,76,74,73,64,63,64,66,68,69,71,77,80,78,84,78,85,70,77,71,73,73,71,73,77,78,72,75,60,92,74,52,45,78,42,57,44,72,53,96,67,28,42,34,40,40,32,36,35,74,45,77,44,86,48,96,93,49,76,45,77,42,60,39,33,40,38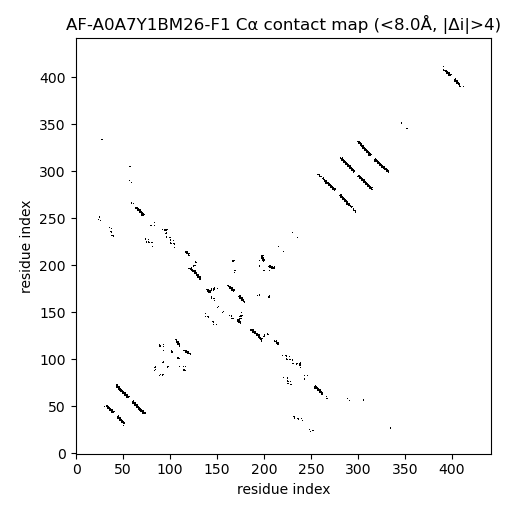,32,31,29,41,44,70,57,52,25,50,51,52,54,51,47,43,71,76,40,30,56,73,46,54,72,36,70,39,46,42,52,35,36,69,73,38,86,45,41,45,74,38,89,87,81,33,42,62,30,27,37,68,83,34,74,48,70,39,74,44,79,44,72,72,68,74,88,86,69,90,69,18,82,39,37,66,59,24,41,52,54,53,55,72,71,66,60,72,76,60,92,87,61,47,77,46,69,32,61,66,48,103,64,29,13,38,54,43,78,52,60,97,72,87,71,94,66,69,63,49,76,45,75,42,62,33,61,74,45,38,37,56,93,75,85,35,59,39,80,42,76,61,77,62,37,77,61,45,74,69,56,51,52,54,39,29,70,44,52,80,70,61,49,48,73,36,41,58,64,45,44,62,63,53,64,71,68,57,56,93,83,59,82,74,62,80,41,71,46,70,47,60,68,59,57,50,75,50,81,67,47,79,47,78,46,72,41,89,87,81,71,49,39,38,39,38,40,35,41,37,34,40,33,50,46,76,43,76,81,70,54,29,47,33,44,38,38,38,36,40,36,41,33,23,49,78,84,40,83,74,48,77,50,78,49,77,47,78,50,81,64,46,57,72,69,82,58,79,72,77,73,78,67,75,84,52,52,88,80,45,54,73,59,47,54,51,52,52,56,72,66,51,77,89,77,69,81,75,76,79,59,69,76,76,66,57,87,66,85,78,82,72,82,76,79,72,75,89,72,86,76,76,69,75,72,46,79,49,79,47,103,90,49,76,45,80,48,67,48,62,68,63,46,56,52,52,62,68,47,48,64,57,54,54,50,52,50,51,53,52,51,48,55,60,73,71,44,86,82,73,78,89,129